Protein AF-A0A6V8NDF7-F1 (afdb_monomer_lite)

Sequence (451 aa):
MFQLNGALSSIEVAEPQVVSVHRCREALFLAPERRDRQMCEAFVLVVRDGGSDRVYPALYLPRNKESLVYEADPDRGPATAAETLQRGLDFLEDLGFRMENVNLGGNPALRSLVLGGIKVVQAPRPGAAARPSPPPAAAPQAAPPPKAPPAPQAAPAPATPGARPAEAAGVPLAELRQAQEKYQELARTSAGRIAQLEQELAQARAELAELKAARDQDQGAPEPDIDELALLREDYQALRSEYVLINDELTDRQSALQRLQSGFEKQRKADQEEIARLKASLLRLSAPPPETQRSAAAATAAGADPAGPSPQLATDSEPTFDEPVAFHLDPDLAAVPCSSTEEIVDLRSSFNAIRMTCGSAPAQNCNAYICGVQREGRREVYLAIHLTEDCRSLIYVPERQPVDAQGYERTLEGAIAFADVSGFILNLEPLGGGSVARARIFDRVPVLGLH

Radius of gyration: 36.7 Å; chains: 1; bounding box: 101×72×110 Å

Structure (mmCIF, N/CA/C/O backbone):
data_AF-A0A6V8NDF7-F1
#
_entry.id   AF-A0A6V8NDF7-F1
#
loop_
_atom_site.group_PDB
_atom_site.id
_atom_site.type_symbol
_atom_site.label_atom_id
_atom_site.label_alt_id
_atom_site.label_comp_id
_atom_site.label_asym_id
_atom_site.label_entity_id
_atom_site.label_seq_id
_atom_site.pdbx_PDB_ins_code
_atom_site.Cartn_x
_atom_site.Cartn_y
_atom_site.Cartn_z
_atom_site.occupancy
_atom_site.B_iso_or_equiv
_atom_site.auth_seq_id
_atom_site.auth_comp_id
_atom_site.auth_asym_id
_atom_site.auth_atom_id
_atom_site.pdbx_PDB_model_num
ATOM 1 N N . MET A 1 1 ? -4.350 10.985 26.701 1.00 88.69 1 MET A N 1
ATOM 2 C CA . MET A 1 1 ? -5.287 10.072 26.029 1.00 88.69 1 MET A CA 1
ATOM 3 C C . MET A 1 1 ? -6.163 10.942 25.151 1.00 88.69 1 MET A C 1
ATOM 5 O O . MET A 1 1 ? -6.396 12.087 25.528 1.00 88.69 1 MET A O 1
ATOM 9 N N . PHE A 1 2 ? -6.533 10.460 23.974 1.00 96.31 2 PHE A N 1
ATOM 10 C CA . PHE A 1 2 ? -7.411 11.185 23.064 1.00 96.31 2 PHE A CA 1
ATOM 11 C C . PHE A 1 2 ? -8.841 10.702 23.272 1.00 96.31 2 PHE A C 1
ATOM 13 O O . PHE A 1 2 ? -9.063 9.502 23.419 1.00 96.31 2 PHE A O 1
ATOM 20 N N . GLN A 1 3 ? -9.787 11.632 23.334 1.00 96.56 3 GLN A N 1
ATOM 21 C CA . GLN A 1 3 ? -11.205 11.336 23.510 1.00 96.56 3 GLN A CA 1
ATOM 22 C C . GLN A 1 3 ? -11.964 11.759 22.255 1.00 96.56 3 GLN A C 1
ATOM 24 O O . GLN A 1 3 ? -11.651 12.793 21.662 1.00 96.56 3 GLN A O 1
ATOM 29 N N . LEU A 1 4 ? -12.949 10.962 21.836 1.00 96.88 4 LEU A N 1
ATOM 30 C CA . LEU A 1 4 ? -13.789 11.309 20.694 1.00 96.88 4 LEU A CA 1
ATOM 31 C C . LEU A 1 4 ? -14.593 12.573 21.019 1.00 96.88 4 LEU A C 1
ATOM 33 O O . LEU A 1 4 ? -15.445 12.562 21.910 1.00 96.88 4 LEU A O 1
ATOM 37 N N . ASN A 1 5 ? -14.387 13.639 20.249 1.00 96.69 5 ASN A N 1
ATOM 38 C CA . ASN A 1 5 ? -15.239 14.812 20.319 1.00 96.69 5 ASN A CA 1
ATOM 39 C C . ASN A 1 5 ? -16.441 14.622 19.382 1.00 96.69 5 ASN A C 1
ATOM 41 O O . ASN A 1 5 ? -16.411 14.977 18.205 1.00 96.69 5 ASN A O 1
ATOM 45 N N . GLY A 1 6 ? -17.535 14.089 19.931 1.00 94.94 6 GLY A N 1
ATOM 46 C CA . GLY A 1 6 ? -18.783 13.871 19.191 1.00 94.94 6 GLY A CA 1
ATOM 47 C C . GLY A 1 6 ? -19.481 15.147 18.696 1.00 94.94 6 GLY A C 1
ATOM 48 O O . GLY A 1 6 ? -20.442 15.048 17.938 1.00 94.94 6 GLY A O 1
ATOM 49 N N . ALA A 1 7 ? -19.029 16.339 19.103 1.00 95.75 7 ALA A N 1
ATOM 50 C CA . ALA A 1 7 ? -19.549 17.606 18.593 1.00 95.75 7 ALA A CA 1
ATOM 51 C C . ALA A 1 7 ? -18.880 18.041 17.276 1.00 95.75 7 ALA A C 1
ATOM 53 O O . ALA A 1 7 ? -19.407 18.922 16.595 1.00 95.75 7 ALA A O 1
ATOM 54 N N . LEU A 1 8 ? -17.742 17.440 16.912 1.00 95.88 8 LEU A N 1
ATOM 55 C CA . LEU A 1 8 ? -16.983 17.776 15.711 1.00 95.88 8 LEU A CA 1
ATOM 56 C C . LEU A 1 8 ? -17.152 16.689 14.645 1.00 95.88 8 LEU A C 1
ATOM 58 O O . LEU A 1 8 ? -16.565 15.616 14.733 1.00 95.88 8 LEU A O 1
ATOM 62 N N . SER A 1 9 ? -17.910 16.990 13.588 1.00 95.44 9 SER A N 1
ATOM 63 C CA . SER A 1 9 ? -17.976 16.138 12.387 1.00 95.44 9 SER A CA 1
ATOM 64 C C . SER A 1 9 ? -16.860 16.428 11.376 1.00 95.44 9 SER A C 1
ATOM 66 O O . SER A 1 9 ? -16.692 15.695 10.403 1.00 95.44 9 SER A O 1
ATOM 68 N N . SER A 1 10 ? -16.143 17.536 11.563 1.00 96.88 10 SER A N 1
ATOM 69 C CA . SER A 1 10 ? -15.021 17.997 10.742 1.00 96.88 10 SER A CA 1
ATOM 70 C C . SER A 1 10 ? -14.230 19.058 11.504 1.00 96.88 10 SER A C 1
ATOM 72 O O . SER A 1 10 ? -14.765 19.726 12.389 1.00 96.88 10 SER A O 1
ATOM 74 N N . ILE A 1 11 ? -12.967 19.247 11.131 1.00 97.25 11 ILE A N 1
ATOM 75 C CA . ILE A 1 11 ? -12.102 20.290 11.680 1.00 97.25 11 ILE A CA 1
ATOM 76 C C . ILE A 1 11 ? -12.272 21.537 10.810 1.00 97.25 11 ILE A C 1
ATOM 78 O O . ILE A 1 11 ? -11.781 21.592 9.680 1.00 97.25 11 ILE A O 1
ATOM 82 N N . GLU A 1 12 ? -13.006 22.524 11.323 1.00 96.38 12 GLU A N 1
ATOM 83 C CA . GLU A 1 12 ? -13.188 23.817 10.662 1.00 96.38 12 GLU A CA 1
ATOM 84 C C . GLU A 1 12 ? -11.970 24.706 10.921 1.00 96.38 12 GLU A C 1
ATOM 86 O O . GLU A 1 12 ? -11.781 25.221 12.022 1.00 96.38 12 GLU A O 1
ATOM 91 N N . VAL A 1 13 ? -11.118 24.874 9.912 1.00 96.31 13 VAL A N 1
ATOM 92 C CA . VAL A 1 13 ? -9.850 25.592 10.065 1.00 96.31 13 VAL A CA 1
ATOM 93 C C . VAL A 1 13 ? -9.495 26.338 8.787 1.00 96.31 13 VAL A C 1
ATOM 95 O O . VAL A 1 13 ? -9.610 25.804 7.683 1.00 96.31 13 VAL A O 1
ATOM 98 N N . ALA A 1 14 ? -9.063 27.594 8.917 1.00 95.75 14 ALA A N 1
ATOM 99 C CA . ALA A 1 14 ? -8.556 28.336 7.773 1.00 95.75 14 ALA A CA 1
ATOM 100 C C . ALA A 1 14 ? -7.202 27.760 7.344 1.00 95.75 14 ALA A C 1
ATOM 102 O O . ALA A 1 14 ? -6.359 27.449 8.182 1.00 95.75 14 ALA A O 1
ATOM 103 N N . GLU A 1 15 ? -6.949 27.694 6.036 1.00 95.12 15 GLU A N 1
ATOM 104 C CA . GLU A 1 15 ? -5.684 27.194 5.487 1.00 95.12 15 GLU A CA 1
ATOM 105 C C . GLU A 1 15 ? -4.425 27.668 6.242 1.00 95.12 15 GLU A C 1
ATOM 107 O O . GLU A 1 15 ? -3.621 26.802 6.593 1.00 95.12 15 GLU A O 1
ATOM 112 N N . PRO A 1 16 ? -4.211 28.971 6.535 1.00 95.44 16 PRO A N 1
ATOM 113 C CA . PRO A 1 16 ? -2.981 29.435 7.186 1.00 95.44 16 PRO A CA 1
ATOM 114 C C . PRO A 1 16 ? -2.821 28.963 8.637 1.00 95.44 16 PRO A C 1
ATOM 116 O O . PRO A 1 16 ? -1.719 29.025 9.176 1.00 95.44 16 PRO A O 1
ATOM 119 N N . GLN A 1 17 ? -3.888 28.477 9.272 1.00 96.75 17 GLN A N 1
ATOM 120 C CA . GLN A 1 17 ? -3.852 27.987 10.649 1.00 96.75 17 GLN A CA 1
ATOM 121 C C . GLN A 1 17 ? -3.337 26.545 10.745 1.00 96.75 17 GLN A C 1
ATOM 123 O O . GLN A 1 17 ? -2.914 26.131 11.817 1.00 96.75 17 GLN A O 1
ATOM 128 N N . VAL A 1 18 ? -3.328 25.767 9.658 1.00 97.12 18 VAL A N 1
ATOM 129 C CA . VAL A 1 18 ? -2.835 24.379 9.690 1.00 97.12 18 VAL A CA 1
ATOM 130 C C . VAL A 1 18 ? -1.301 24.351 9.716 1.00 97.12 18 VAL A C 1
ATOM 132 O O . VAL A 1 18 ? -0.645 24.654 8.727 1.00 97.12 18 VAL A O 1
ATOM 135 N N . VAL A 1 19 ? -0.687 24.005 10.840 1.00 96.94 19 VAL A N 1
ATOM 136 C CA . VAL A 1 19 ? 0.777 24.009 11.000 1.00 96.94 19 VAL A CA 1
ATOM 137 C C . VAL A 1 19 ? 1.410 22.793 10.323 1.00 96.94 19 VAL A C 1
ATOM 139 O O . VAL A 1 19 ? 2.350 22.944 9.544 1.00 96.94 19 VAL A O 1
ATOM 142 N N . SER A 1 20 ? 0.881 21.599 10.583 1.00 97.06 20 SER A N 1
ATOM 143 C CA . SER A 1 20 ? 1.346 20.348 9.980 1.00 97.06 20 SER A CA 1
ATOM 144 C C . SER A 1 20 ? 0.203 19.348 9.830 1.00 97.06 20 SER A C 1
ATOM 146 O O . SER A 1 20 ? -0.810 19.415 10.531 1.00 97.06 20 SER A O 1
ATOM 148 N N . VAL A 1 21 ? 0.371 18.423 8.886 1.00 98.06 21 VAL A N 1
ATOM 149 C CA . VAL A 1 21 ? -0.546 17.310 8.642 1.00 98.06 21 VAL A CA 1
ATOM 150 C C . VAL A 1 21 ? 0.272 16.033 8.592 1.00 98.06 21 VAL A C 1
ATOM 152 O O . VAL A 1 21 ? 1.302 15.978 7.927 1.00 98.06 21 VAL A O 1
ATOM 155 N N . HIS A 1 22 ? -0.217 14.998 9.256 1.00 98.31 22 HIS A N 1
ATOM 156 C CA . HIS A 1 22 ? 0.245 13.633 9.085 1.00 98.31 22 HIS A CA 1
ATOM 157 C C . HIS A 1 22 ? -0.909 12.794 8.542 1.00 98.31 22 HIS A C 1
ATOM 159 O O . HIS A 1 22 ? -2.049 12.958 8.976 1.00 98.31 22 HIS A O 1
ATOM 165 N N . ARG A 1 23 ? -0.633 11.913 7.583 1.00 97.88 23 ARG A N 1
ATOM 166 C CA . ARG A 1 23 ? -1.634 11.070 6.919 1.00 97.88 23 ARG A CA 1
ATOM 167 C C . ARG A 1 23 ? -1.133 9.633 6.848 1.00 97.88 23 ARG A C 1
ATOM 169 O O . ARG A 1 23 ? 0.041 9.411 6.568 1.00 97.88 23 ARG A O 1
ATOM 176 N N . CYS A 1 24 ? -2.026 8.670 7.047 1.00 97.25 24 CYS A N 1
ATOM 177 C CA . CYS A 1 24 ? -1.740 7.278 6.713 1.00 97.25 24 CYS A CA 1
ATOM 178 C C . CYS A 1 24 ? -1.953 7.026 5.211 1.00 97.25 24 CYS A C 1
ATOM 180 O O . CYS A 1 24 ? -2.982 7.421 4.657 1.00 97.25 24 CYS A O 1
ATOM 182 N N . ARG A 1 25 ? -0.983 6.388 4.541 1.00 90.38 25 ARG A N 1
ATOM 183 C CA . ARG A 1 25 ? -1.101 6.023 3.115 1.00 90.38 25 ARG A CA 1
ATOM 184 C C . ARG A 1 25 ? -2.072 4.874 2.875 1.00 90.38 25 ARG A C 1
ATOM 186 O O . ARG A 1 25 ? -2.686 4.811 1.815 1.00 90.38 25 ARG A O 1
ATOM 193 N N . GLU A 1 26 ? -2.185 3.979 3.846 1.00 92.25 26 GLU A N 1
ATOM 194 C CA . GLU A 1 26 ? -2.975 2.762 3.746 1.00 92.25 26 GLU A CA 1
ATOM 195 C C . GLU A 1 26 ? -4.287 2.933 4.505 1.00 92.25 26 GLU A C 1
ATOM 197 O O . GLU A 1 26 ? -4.321 3.416 5.637 1.00 92.25 26 GLU A O 1
ATOM 202 N N . ALA A 1 27 ? -5.388 2.540 3.873 1.00 91.44 27 ALA A N 1
ATOM 203 C CA . ALA A 1 27 ? -6.672 2.504 4.545 1.00 91.44 27 ALA A CA 1
ATOM 204 C C . ALA A 1 27 ? -6.811 1.174 5.297 1.00 91.44 27 ALA A C 1
ATOM 206 O O . ALA A 1 27 ? -6.530 0.110 4.744 1.00 91.44 27 ALA A O 1
ATOM 207 N N . LEU A 1 28 ? -7.257 1.223 6.553 1.00 95.12 28 LEU A N 1
ATOM 208 C CA . LEU A 1 28 ? -7.354 0.042 7.416 1.00 95.12 28 LEU A CA 1
ATOM 209 C C . LEU A 1 28 ? -8.801 -0.286 7.758 1.00 95.12 28 LEU A C 1
ATOM 211 O O . LEU A 1 28 ? -9.625 0.606 7.938 1.00 95.12 28 LEU A O 1
ATOM 215 N N . PHE A 1 29 ? -9.112 -1.575 7.885 1.00 94.25 29 PHE A N 1
ATOM 216 C CA . PHE A 1 29 ? -10.440 -2.033 8.289 1.00 94.25 29 PHE A CA 1
ATOM 217 C C . PHE A 1 29 ? -10.579 -2.059 9.809 1.00 94.25 29 PHE A C 1
ATOM 219 O O . PHE A 1 29 ? -10.204 -3.047 10.447 1.00 94.25 29 PHE A O 1
ATOM 226 N N . LEU A 1 30 ? -11.177 -1.011 10.371 1.00 95.38 30 LEU A N 1
ATOM 227 C CA . LEU A 1 30 ? -11.408 -0.858 11.806 1.00 95.38 30 LEU A CA 1
ATOM 228 C C . LEU A 1 30 ? -12.900 -0.772 12.129 1.00 95.38 30 LEU A C 1
ATOM 230 O O . LEU A 1 30 ? -13.717 -0.408 11.287 1.00 95.38 30 LEU A O 1
ATOM 234 N N . ALA A 1 31 ? -13.244 -1.086 13.376 1.00 94.56 31 ALA A N 1
ATOM 235 C CA . ALA A 1 31 ? -14.581 -0.923 13.946 1.00 94.56 31 ALA A CA 1
ATOM 236 C C . ALA A 1 31 ? -14.554 0.174 15.034 1.00 94.56 31 ALA A C 1
ATOM 238 O O . ALA A 1 31 ? -14.627 -0.138 16.226 1.00 94.56 31 ALA A O 1
ATOM 239 N N . PRO A 1 32 ? -14.356 1.457 14.667 1.00 91.50 32 PRO A N 1
ATOM 240 C CA . PRO A 1 32 ? -14.178 2.516 15.653 1.00 91.50 32 PRO A CA 1
ATOM 241 C C . PRO A 1 32 ? -15.485 2.794 16.403 1.00 91.50 32 PRO A C 1
ATOM 243 O O . PRO A 1 32 ? -16.541 2.965 15.792 1.00 91.50 32 PRO A O 1
ATOM 246 N N . GLU A 1 33 ? -15.408 2.905 17.733 1.00 87.69 33 GLU A N 1
ATOM 247 C CA . GLU A 1 33 ? -16.480 3.469 18.572 1.00 87.69 33 GLU A CA 1
ATOM 248 C C . GLU A 1 33 ? -17.833 2.763 18.388 1.00 87.69 33 GLU A C 1
ATOM 250 O O . GLU A 1 33 ? -18.878 3.393 18.220 1.00 87.69 33 GLU A O 1
ATOM 255 N N . ARG A 1 34 ? -17.801 1.422 18.399 1.00 89.44 34 ARG A N 1
ATOM 256 C CA . ARG A 1 34 ? -18.973 0.539 18.230 1.00 89.44 34 ARG A CA 1
ATOM 257 C C . ARG A 1 34 ? -19.645 0.623 16.852 1.00 89.44 34 ARG A C 1
ATOM 259 O O . ARG A 1 34 ? -20.780 0.174 16.711 1.00 89.44 34 ARG A O 1
ATOM 266 N N . ARG A 1 35 ? -18.972 1.183 15.843 1.00 91.38 35 ARG A N 1
ATOM 267 C CA . ARG A 1 35 ? -19.408 1.107 14.440 1.00 91.38 35 ARG A CA 1
ATOM 268 C C . ARG A 1 35 ? -19.016 -0.231 13.825 1.00 91.38 35 ARG A C 1
ATOM 270 O O . ARG A 1 35 ? -18.086 -0.890 14.288 1.00 91.38 35 ARG A O 1
ATOM 277 N N . ASP A 1 36 ? -19.691 -0.586 12.738 1.00 93.06 36 ASP A N 1
ATOM 278 C CA . ASP A 1 36 ? -19.321 -1.748 11.936 1.00 93.06 36 ASP A CA 1
ATOM 279 C C . ASP A 1 36 ? -17.902 -1.611 11.382 1.00 93.06 36 ASP A C 1
ATOM 281 O O . ASP A 1 36 ? -17.449 -0.509 11.037 1.00 93.06 36 ASP A O 1
ATOM 285 N N . ARG A 1 37 ? -17.227 -2.760 11.252 1.00 94.69 37 ARG A N 1
ATOM 286 C CA . ARG A 1 37 ? -15.899 -2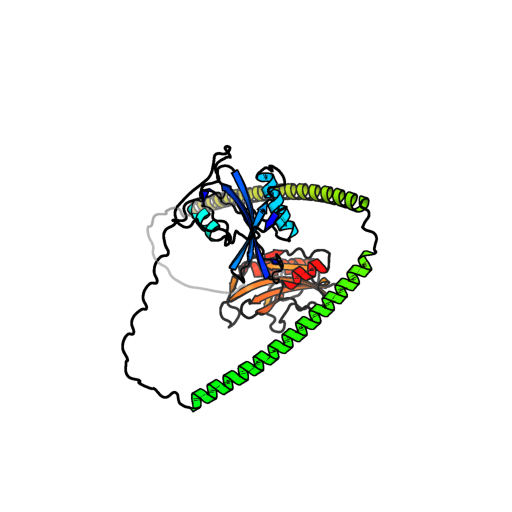.846 10.649 1.00 94.69 37 ARG A CA 1
ATOM 287 C C . ARG A 1 37 ? -15.954 -2.323 9.217 1.00 94.69 37 ARG A C 1
ATOM 289 O O . ARG A 1 37 ? -16.683 -2.848 8.377 1.00 94.69 37 ARG A O 1
ATOM 296 N N . GLN A 1 38 ? -15.173 -1.293 8.936 1.00 96.25 38 GLN A N 1
ATOM 297 C CA . GLN A 1 38 ? -15.116 -0.657 7.629 1.00 96.25 38 GLN A CA 1
ATOM 298 C C . GLN A 1 38 ? -13.741 -0.051 7.386 1.00 96.25 38 GLN A C 1
ATOM 300 O O . GLN A 1 38 ? -12.948 0.113 8.309 1.00 96.25 38 GLN A O 1
ATOM 305 N N . MET A 1 39 ? -13.468 0.263 6.125 1.00 96.44 39 MET A N 1
ATOM 306 C CA . MET A 1 39 ? -12.246 0.941 5.726 1.00 96.44 39 MET A CA 1
ATOM 307 C C . MET A 1 39 ? -12.211 2.357 6.321 1.00 96.44 39 MET A C 1
ATOM 309 O O . MET A 1 39 ? -13.190 3.094 6.212 1.00 96.44 39 MET A O 1
ATOM 313 N N . CYS A 1 40 ? -11.088 2.727 6.925 1.00 97.56 40 CYS A N 1
ATOM 314 C CA . CYS A 1 40 ? -10.853 4.009 7.574 1.00 97.56 40 CYS A CA 1
ATOM 315 C C . CYS A 1 40 ? -9.548 4.621 7.054 1.00 97.56 40 CYS A C 1
ATOM 317 O O . CYS A 1 40 ? -8.541 3.924 6.925 1.00 97.56 40 CYS A O 1
ATOM 319 N N . GLU A 1 41 ? -9.556 5.928 6.806 1.00 97.75 41 GLU A N 1
ATOM 320 C CA . GLU A 1 41 ? -8.349 6.730 6.580 1.00 97.75 41 GLU A CA 1
ATOM 321 C C . GLU A 1 41 ? -8.024 7.523 7.847 1.00 97.75 41 GLU A C 1
ATOM 323 O O . GLU A 1 41 ? -8.938 8.014 8.510 1.00 97.75 41 GLU A O 1
ATOM 328 N N . ALA A 1 42 ? -6.743 7.681 8.179 1.00 98.12 42 ALA A N 1
ATOM 329 C CA . ALA A 1 42 ? -6.318 8.357 9.402 1.00 98.12 42 ALA A CA 1
ATOM 330 C C . ALA A 1 42 ? -5.463 9.598 9.126 1.00 98.12 42 ALA A C 1
ATOM 332 O O . ALA A 1 42 ? -4.619 9.616 8.223 1.00 98.12 42 ALA A O 1
ATOM 333 N N . PHE A 1 43 ? -5.681 10.630 9.939 1.00 98.31 43 PHE A N 1
ATOM 334 C CA . PHE A 1 43 ? -5.020 11.926 9.849 1.00 98.31 43 PHE A CA 1
ATOM 335 C C . PHE A 1 43 ? -4.660 12.437 11.250 1.00 98.31 43 PHE A C 1
ATOM 337 O O . PHE A 1 43 ? -5.418 12.235 12.191 1.00 98.31 43 PHE A O 1
ATOM 344 N N . VAL A 1 44 ? -3.545 13.153 11.391 1.00 98.38 44 VAL A N 1
ATOM 345 C CA . VAL A 1 44 ? -3.262 13.996 12.567 1.00 98.38 44 VAL A CA 1
ATOM 346 C C . VAL A 1 44 ? -2.979 15.399 12.078 1.00 98.38 44 VAL A C 1
ATOM 348 O O . VAL A 1 44 ? -2.105 15.602 11.236 1.00 98.38 44 VAL A O 1
ATOM 351 N N . LEU A 1 45 ? -3.723 16.369 12.593 1.00 98.12 45 LEU A N 1
ATOM 352 C CA . LEU A 1 45 ? -3.585 17.765 12.208 1.00 98.12 45 LEU A CA 1
ATOM 353 C C . LEU A 1 45 ? -3.127 18.599 13.392 1.00 98.12 45 LEU A C 1
ATOM 355 O O . LEU A 1 45 ? -3.687 18.487 14.479 1.00 98.12 45 LEU A O 1
ATOM 359 N N . VAL A 1 46 ? -2.151 19.472 13.157 1.00 97.75 46 VAL A N 1
ATOM 360 C CA . VAL A 1 46 ? -1.763 20.517 14.106 1.00 97.75 46 VAL A CA 1
ATOM 361 C C . VAL A 1 46 ? -2.330 21.836 13.608 1.00 97.75 46 VAL A C 1
ATOM 363 O O . VAL A 1 46 ? -2.010 22.278 12.505 1.00 97.75 46 VAL A O 1
ATOM 366 N N . VAL A 1 47 ? -3.185 22.464 14.406 1.00 97.50 47 VAL A N 1
ATOM 367 C CA . VAL A 1 47 ? -3.897 23.699 14.070 1.00 97.50 47 VAL A CA 1
ATOM 368 C C . VAL A 1 47 ? -3.540 24.786 15.071 1.00 97.50 47 VAL A C 1
ATOM 370 O O . VAL A 1 47 ? -3.665 24.592 16.275 1.00 97.50 47 VAL A O 1
ATOM 373 N N . ARG A 1 48 ? -3.143 25.953 14.572 1.00 96.94 48 ARG A N 1
ATOM 374 C CA . ARG A 1 48 ? -2.874 27.147 15.368 1.00 96.94 48 ARG A CA 1
ATOM 375 C C . ARG A 1 48 ? -4.138 27.979 15.527 1.00 96.94 48 ARG A C 1
ATOM 377 O O . ARG A 1 48 ? -4.570 28.650 14.587 1.00 96.94 48 ARG A O 1
ATOM 384 N N . ASP A 1 49 ? -4.687 27.982 16.734 1.00 94.38 49 ASP A N 1
ATOM 385 C CA . ASP A 1 49 ? -5.863 28.767 17.102 1.00 94.38 49 ASP A CA 1
ATOM 386 C C . ASP A 1 49 ? -5.549 29.690 18.286 1.00 94.38 49 ASP A C 1
ATOM 388 O O . ASP A 1 49 ? -5.041 29.257 19.320 1.00 94.38 49 ASP A O 1
ATOM 392 N N . GLY A 1 50 ? -5.788 30.993 18.120 1.00 91.50 50 GLY A N 1
ATOM 393 C CA . GLY A 1 50 ? -5.539 31.990 19.169 1.00 91.50 50 GLY A CA 1
ATOM 394 C C . GLY A 1 50 ? -4.102 32.025 19.718 1.00 91.50 50 GLY A C 1
ATOM 395 O O . GLY A 1 50 ? -3.901 32.412 20.864 1.00 91.50 50 GLY A O 1
ATOM 396 N N . GLY A 1 51 ? -3.106 31.596 18.934 1.00 91.88 51 GLY A N 1
ATOM 397 C CA . GLY A 1 51 ? -1.701 31.515 19.362 1.00 91.88 51 GLY A CA 1
ATOM 398 C C . GLY A 1 51 ? -1.326 30.232 20.112 1.00 91.88 51 GLY A C 1
ATOM 399 O O . GLY A 1 51 ? -0.179 30.097 20.526 1.00 91.88 51 GLY A O 1
ATOM 400 N N . SER A 1 52 ? -2.260 29.289 20.259 1.00 94.06 52 SER A N 1
ATOM 401 C CA . SER A 1 52 ? -2.004 27.950 20.794 1.00 94.06 52 SER A CA 1
ATOM 402 C C . SER A 1 52 ? -2.106 26.908 19.682 1.00 94.06 52 SER A C 1
ATOM 404 O O . SER A 1 52 ? -3.012 26.966 18.851 1.00 94.06 52 SER A O 1
ATOM 406 N N . ASP A 1 53 ? -1.193 25.941 19.677 1.00 96.31 53 ASP A N 1
ATOM 407 C CA . ASP A 1 53 ? -1.217 24.831 18.726 1.00 96.31 53 ASP A CA 1
ATOM 408 C C . ASP A 1 53 ? -2.024 23.672 19.333 1.00 96.31 53 ASP A C 1
ATOM 410 O O . ASP A 1 53 ? -1.691 23.150 20.398 1.00 96.31 53 ASP A O 1
ATOM 414 N N . ARG A 1 54 ? -3.114 23.290 18.665 1.00 96.44 54 ARG A N 1
ATOM 415 C CA . ARG A 1 54 ? -3.995 22.171 19.019 1.00 96.44 54 ARG A CA 1
ATOM 416 C C . ARG A 1 54 ? -3.761 21.005 18.074 1.00 96.44 54 ARG A C 1
ATOM 418 O O . ARG A 1 54 ? -3.526 21.209 16.887 1.00 96.44 54 ARG A O 1
ATOM 425 N N . VAL A 1 55 ? -3.849 19.786 18.594 1.00 97.56 55 VAL A N 1
ATOM 426 C CA . VAL A 1 55 ? -3.616 18.558 17.827 1.00 97.56 55 VAL A CA 1
ATOM 427 C C . VAL A 1 55 ? -4.903 17.751 17.750 1.00 97.56 55 VAL A C 1
ATOM 429 O O . VAL A 1 55 ? -5.516 17.471 18.778 1.00 97.56 55 VAL A O 1
ATOM 432 N N . TYR A 1 56 ? -5.264 17.351 16.534 1.00 98.19 56 TYR A N 1
ATOM 433 C CA . TYR A 1 56 ? -6.479 16.610 16.219 1.00 98.19 56 TYR A CA 1
ATOM 434 C C . TYR A 1 56 ? -6.146 15.323 15.460 1.00 98.19 56 TYR A C 1
ATOM 436 O O . TYR A 1 56 ? -5.957 15.366 14.239 1.00 98.19 56 TYR A O 1
ATOM 444 N N . PRO A 1 57 ? -6.070 14.167 16.136 1.00 98.25 57 PRO A N 1
ATOM 445 C CA . PRO A 1 57 ? -6.189 12.878 15.474 1.00 98.25 57 PRO A CA 1
ATOM 446 C C . PRO A 1 57 ? -7.608 12.721 14.932 1.00 98.25 57 PRO A C 1
ATOM 448 O O . PRO A 1 57 ? -8.584 13.029 15.615 1.00 98.25 57 PRO A O 1
ATOM 451 N N . ALA A 1 58 ? -7.741 12.252 13.700 1.00 98.38 58 ALA A N 1
ATOM 452 C CA . ALA A 1 58 ? -9.027 12.089 13.052 1.00 98.38 58 ALA A CA 1
ATOM 453 C C . ALA A 1 58 ? -9.058 10.838 12.175 1.00 98.38 58 ALA A C 1
ATOM 455 O O . ALA A 1 58 ? -8.083 10.511 11.497 1.00 98.38 58 ALA A O 1
ATOM 456 N N . LEU A 1 59 ? -10.210 10.171 12.157 1.00 98.19 59 LEU A N 1
ATOM 457 C CA . LEU A 1 59 ? -10.505 9.054 11.266 1.00 98.19 59 LEU A CA 1
ATOM 458 C C . LEU A 1 59 ? -11.599 9.470 10.285 1.00 98.19 59 LEU A C 1
ATOM 460 O O . LEU A 1 59 ? -12.626 9.998 10.700 1.00 98.19 59 LEU A O 1
ATOM 464 N N . TYR A 1 60 ? -11.403 9.216 8.997 1.00 98.00 60 TYR A N 1
ATOM 465 C CA . TYR A 1 60 ? -12.425 9.377 7.969 1.00 98.00 60 TYR A CA 1
ATOM 466 C C . TYR A 1 60 ? -12.950 8.013 7.540 1.00 98.00 60 TYR A C 1
ATOM 468 O O . TYR A 1 60 ? -12.173 7.121 7.202 1.00 98.00 60 TYR A O 1
ATOM 476 N N . LEU A 1 61 ? -14.270 7.864 7.539 1.00 97.44 61 LEU A N 1
ATOM 477 C CA . LEU A 1 61 ? -14.972 6.644 7.168 1.00 97.44 61 LEU A CA 1
ATOM 478 C C . LEU A 1 61 ? -15.638 6.879 5.796 1.00 97.44 61 LEU A C 1
ATOM 480 O O . LEU A 1 61 ? -16.673 7.549 5.707 1.00 97.44 61 LEU A O 1
ATOM 484 N N . PRO A 1 62 ? -15.084 6.358 4.683 1.00 95.44 62 PRO A N 1
ATOM 485 C CA . PRO A 1 62 ? -15.573 6.679 3.340 1.00 95.44 62 PRO A CA 1
ATOM 486 C C . PRO A 1 62 ? -16.988 6.164 3.063 1.00 95.44 62 PRO A C 1
ATOM 488 O O . PRO A 1 62 ? -17.728 6.772 2.289 1.00 95.44 62 PRO A O 1
ATOM 491 N N . ARG A 1 63 ? -17.385 5.055 3.703 1.00 93.50 63 ARG A N 1
ATOM 492 C CA . ARG A 1 63 ? -18.678 4.395 3.468 1.00 93.50 63 ARG A CA 1
ATOM 493 C C . ARG A 1 63 ? -19.860 5.273 3.877 1.00 93.50 63 ARG A C 1
ATOM 495 O O . ARG A 1 63 ? -20.848 5.340 3.154 1.00 93.50 63 ARG A O 1
ATOM 502 N N . ASN A 1 64 ? -19.758 5.941 5.022 1.00 94.75 64 ASN A N 1
ATOM 503 C CA . ASN A 1 64 ? -20.785 6.836 5.559 1.00 94.75 64 ASN A CA 1
ATOM 504 C C . ASN A 1 64 ? -20.421 8.324 5.403 1.00 94.75 64 ASN A C 1
ATOM 506 O O . ASN A 1 64 ? -21.238 9.182 5.730 1.00 94.75 64 ASN A O 1
ATOM 510 N N . LYS A 1 65 ? -19.235 8.628 4.854 1.00 96.00 65 LYS A N 1
ATOM 511 C CA . LYS A 1 65 ? -18.684 9.985 4.713 1.00 96.00 65 LYS A CA 1
ATOM 512 C C . LYS A 1 65 ? -18.622 10.726 6.054 1.00 96.00 65 LYS A C 1
ATOM 514 O O . LYS A 1 65 ? -18.820 11.938 6.100 1.00 96.00 65 LYS A O 1
ATOM 519 N N . GLU A 1 66 ? -18.370 9.989 7.129 1.00 96.75 66 GLU A N 1
ATOM 520 C CA . GLU A 1 66 ? -18.288 10.507 8.492 1.00 96.75 66 GLU A CA 1
ATOM 521 C C . GLU A 1 66 ? -16.824 10.740 8.880 1.00 96.75 66 GLU A C 1
ATOM 523 O O . GLU A 1 66 ? -15.944 9.980 8.472 1.00 96.75 66 GLU A O 1
ATOM 528 N N . SER A 1 67 ? -16.563 11.769 9.690 1.00 97.69 67 SER A N 1
ATOM 529 C CA . SER A 1 67 ? -15.260 11.949 10.336 1.00 97.69 67 SER A CA 1
ATOM 530 C C . SER A 1 67 ? -15.406 11.824 11.846 1.00 97.69 67 SER A C 1
ATOM 532 O O . SER A 1 67 ? -16.323 12.395 12.433 1.00 97.69 67 SER A O 1
ATOM 534 N N . LEU A 1 68 ? -14.482 11.102 12.468 1.00 97.94 68 LEU A N 1
ATOM 535 C CA . LEU A 1 68 ? -14.346 10.975 13.913 1.00 97.94 68 LEU A CA 1
ATOM 536 C C . LEU A 1 68 ? -13.144 11.804 14.332 1.00 97.94 68 LEU A C 1
ATOM 538 O O . LEU A 1 68 ? -12.015 11.445 14.005 1.00 97.94 68 LEU A O 1
ATOM 542 N N . VAL A 1 69 ? -13.388 12.927 15.001 1.00 98.12 69 VAL A N 1
ATOM 543 C CA . VAL A 1 69 ? -12.333 13.839 15.449 1.00 98.12 69 VAL A CA 1
ATOM 544 C C . VAL A 1 69 ? -12.089 13.612 16.931 1.00 98.12 69 VAL A C 1
ATOM 546 O O . VAL A 1 69 ? -13.012 13.673 17.741 1.00 98.12 69 VAL A O 1
ATOM 549 N N . TYR A 1 70 ? -10.838 13.357 17.284 1.00 98.06 70 TYR A N 1
ATOM 550 C CA . TYR A 1 70 ? -10.420 13.167 18.658 1.00 98.06 70 TYR A CA 1
ATOM 551 C C . TYR A 1 70 ? -9.700 14.417 19.163 1.00 98.06 70 TYR A C 1
ATOM 553 O O . TYR A 1 70 ? -8.941 15.056 18.433 1.00 98.06 70 TYR A O 1
ATOM 561 N N . GLU A 1 71 ? -9.920 14.754 20.427 1.00 96.88 71 GLU A N 1
ATOM 562 C CA . GLU A 1 71 ? -9.235 15.848 21.111 1.00 96.88 71 GLU A CA 1
ATOM 563 C C . GLU A 1 71 ? -8.399 15.311 22.270 1.00 96.88 71 GLU A C 1
ATOM 565 O O . GLU A 1 71 ? -8.716 14.284 22.880 1.00 96.88 71 GLU A O 1
ATOM 570 N N . ALA A 1 72 ? -7.290 15.992 22.553 1.00 95.69 72 ALA A N 1
ATOM 571 C CA . ALA A 1 72 ? -6.479 15.679 23.716 1.00 95.69 72 ALA A CA 1
ATOM 572 C C . ALA A 1 72 ? -7.268 15.994 24.993 1.00 95.69 72 ALA A C 1
ATOM 574 O O . ALA A 1 72 ? -7.859 17.064 25.117 1.00 95.69 72 ALA A O 1
ATOM 575 N N . ASP A 1 73 ? -7.246 15.059 25.939 1.00 93.38 73 ASP A N 1
ATOM 576 C CA . ASP A 1 73 ? -7.887 15.221 27.241 1.00 93.38 73 ASP A CA 1
ATOM 577 C C . ASP A 1 73 ? -7.361 16.478 27.975 1.00 93.38 73 ASP A C 1
ATOM 579 O O . ASP A 1 73 ? -6.150 16.550 28.240 1.00 93.38 73 ASP A O 1
ATOM 583 N N . PRO A 1 74 ? -8.226 17.463 28.299 1.00 84.94 74 PRO A N 1
ATOM 584 C CA . PRO A 1 74 ? -7.815 18.711 28.940 1.00 84.94 74 PRO A CA 1
ATOM 585 C C . PRO A 1 74 ? -7.281 18.508 30.364 1.00 84.94 74 PRO A C 1
ATOM 587 O O . PRO A 1 74 ? -6.496 19.329 30.840 1.00 84.94 74 PRO A O 1
ATOM 590 N N . ASP A 1 75 ? -7.646 17.411 31.032 1.00 86.56 75 ASP A N 1
ATOM 591 C CA . ASP A 1 75 ? -7.302 17.181 32.439 1.00 86.56 75 ASP A CA 1
ATOM 592 C C . ASP A 1 75 ? -5.839 16.752 32.632 1.00 86.56 75 ASP A C 1
ATOM 594 O O . ASP A 1 75 ? -5.316 16.746 33.748 1.00 86.56 75 ASP A O 1
ATOM 598 N N . ARG A 1 76 ? -5.120 16.435 31.546 1.00 82.12 76 ARG A N 1
ATOM 599 C CA . ARG A 1 76 ? -3.722 15.969 31.597 1.00 82.12 76 ARG A CA 1
ATOM 600 C C . ARG A 1 76 ? -2.665 17.066 31.779 1.00 82.12 76 ARG A C 1
ATOM 602 O O . ARG A 1 76 ? -1.472 16.772 31.685 1.00 82.12 76 ARG A O 1
ATOM 609 N N . GLY A 1 77 ? -3.079 18.290 32.091 1.00 80.75 77 GLY A N 1
ATOM 610 C CA . GLY A 1 77 ? -2.182 19.425 32.295 1.00 80.75 77 GLY A CA 1
ATOM 611 C C . GLY A 1 77 ? -1.579 19.962 30.988 1.00 80.75 77 GLY A C 1
ATOM 612 O O . GLY A 1 77 ? -1.823 19.420 29.907 1.00 80.75 77 GLY A O 1
ATOM 613 N N . PRO A 1 78 ? -0.804 21.057 31.062 1.00 81.88 78 PRO A N 1
ATOM 614 C CA . PRO A 1 78 ? -0.253 21.714 29.883 1.00 81.88 78 PRO A CA 1
ATOM 615 C C . PRO A 1 78 ? 0.865 20.862 29.269 1.00 81.88 78 PRO A C 1
ATOM 617 O O . PRO A 1 78 ? 2.010 20.912 29.709 1.00 81.88 78 PRO A O 1
ATOM 620 N N . ALA A 1 79 ? 0.530 20.075 28.250 1.00 88.38 79 ALA A N 1
ATOM 621 C CA . ALA A 1 79 ? 1.511 19.436 27.382 1.00 88.38 79 ALA A CA 1
ATOM 622 C C . ALA A 1 79 ? 1.940 20.409 26.279 1.00 88.38 79 ALA A C 1
ATOM 624 O O . ALA A 1 79 ? 1.150 21.236 25.815 1.00 88.38 79 ALA A O 1
ATOM 625 N N . THR A 1 80 ? 3.186 20.299 25.826 1.00 94.19 80 THR A N 1
ATOM 626 C CA . THR A 1 80 ? 3.613 21.064 24.650 1.00 94.19 80 THR A CA 1
ATOM 627 C C . THR A 1 80 ? 2.911 20.542 23.392 1.00 94.19 80 THR A C 1
ATOM 629 O O . THR A 1 80 ? 2.452 19.395 23.330 1.00 94.19 80 THR A O 1
ATOM 632 N N . ALA A 1 81 ? 2.829 21.370 22.349 1.00 93.56 81 ALA A N 1
ATOM 633 C CA . ALA A 1 81 ? 2.238 20.957 21.076 1.00 93.56 81 ALA A CA 1
ATOM 634 C C . ALA A 1 81 ? 2.976 19.759 20.455 1.00 93.56 81 ALA A C 1
ATOM 636 O O . ALA A 1 81 ? 2.340 18.863 19.908 1.00 93.56 81 ALA A O 1
ATOM 637 N N . ALA A 1 82 ? 4.305 19.707 20.604 1.00 95.44 82 ALA A N 1
ATOM 638 C CA . ALA A 1 82 ? 5.136 18.601 20.134 1.00 95.44 82 ALA A CA 1
ATOM 639 C C . ALA A 1 82 ? 4.843 17.292 20.889 1.00 95.44 82 ALA A C 1
ATOM 641 O O . ALA A 1 82 ? 4.661 16.251 20.265 1.00 95.44 82 ALA A O 1
ATOM 642 N N . GLU A 1 83 ? 4.719 17.344 22.218 1.00 95.69 83 GLU A N 1
ATOM 643 C CA . GLU A 1 83 ? 4.335 16.175 23.022 1.00 95.69 83 GLU A CA 1
ATOM 644 C C . GLU A 1 83 ? 2.922 15.693 22.689 1.00 95.69 83 GLU A C 1
ATOM 646 O O . GLU A 1 83 ? 2.663 14.492 22.628 1.00 95.69 83 GLU A O 1
ATOM 651 N N . THR A 1 84 ? 1.995 16.627 22.469 1.00 96.12 84 THR A N 1
ATOM 652 C CA . THR A 1 84 ? 0.614 16.296 22.102 1.00 96.12 84 THR A CA 1
ATOM 653 C C . THR A 1 84 ? 0.554 15.689 20.700 1.00 96.12 84 THR A C 1
ATOM 655 O O . THR A 1 84 ? -0.187 14.731 20.492 1.00 96.12 84 THR A O 1
ATOM 658 N N . LEU A 1 85 ? 1.373 16.185 19.764 1.00 97.25 85 LEU A N 1
ATOM 659 C CA . LEU A 1 85 ? 1.529 15.611 18.429 1.00 97.25 85 LEU A CA 1
ATOM 660 C C . LEU A 1 85 ? 2.047 14.179 18.510 1.00 97.25 85 LEU A C 1
ATOM 662 O O . LEU A 1 85 ? 1.412 13.292 17.947 1.00 97.25 85 LEU A O 1
ATOM 666 N N . GLN A 1 86 ? 3.135 13.942 19.250 1.00 97.19 86 GLN A N 1
ATOM 667 C CA . GLN A 1 86 ? 3.701 12.601 19.386 1.00 97.19 86 GLN A CA 1
ATOM 668 C C . GLN A 1 86 ? 2.681 11.624 19.972 1.00 97.19 86 GLN A C 1
ATOM 670 O O . GLN A 1 86 ? 2.445 10.573 19.394 1.00 97.19 86 GLN A O 1
ATOM 675 N N . ARG A 1 87 ? 1.972 12.018 21.037 1.00 96.56 87 ARG A N 1
ATOM 676 C CA . ARG A 1 87 ? 0.894 11.195 21.608 1.00 96.56 87 ARG A CA 1
ATOM 677 C C . ARG A 1 87 ? -0.221 10.901 20.601 1.00 96.56 87 ARG A C 1
ATOM 679 O O . ARG A 1 87 ? -0.874 9.871 20.715 1.00 96.56 87 ARG A O 1
ATOM 686 N N . GLY A 1 88 ? -0.510 11.834 19.690 1.00 97.38 88 GLY A N 1
ATOM 687 C CA . GLY A 1 88 ? -1.529 11.666 18.651 1.00 97.38 88 GLY A CA 1
ATOM 688 C C . GLY A 1 88 ? -1.096 10.690 17.562 1.00 97.38 88 GLY A C 1
ATOM 689 O O . GLY A 1 88 ? -1.929 9.940 17.060 1.00 97.38 88 GLY A O 1
ATOM 690 N N . LEU A 1 89 ? 0.199 10.681 17.236 1.00 97.75 89 LEU A N 1
ATOM 691 C CA . LEU A 1 89 ? 0.807 9.692 16.349 1.00 97.75 89 LEU A CA 1
ATOM 692 C C . LEU A 1 89 ? 0.801 8.312 17.008 1.00 97.75 89 LEU A C 1
ATOM 694 O O . LEU A 1 89 ? 0.222 7.398 16.433 1.00 97.75 89 LEU A O 1
ATOM 698 N N . ASP A 1 90 ? 1.313 8.206 18.238 1.00 96.94 90 ASP A N 1
ATOM 699 C CA . ASP A 1 90 ? 1.327 6.960 19.016 1.00 96.94 90 ASP A CA 1
ATOM 700 C C . ASP A 1 90 ? -0.095 6.376 19.138 1.00 96.94 90 ASP A C 1
ATOM 702 O O . ASP A 1 90 ? -0.313 5.195 18.902 1.00 96.94 90 ASP A O 1
ATOM 706 N N . PHE A 1 91 ? -1.101 7.222 19.402 1.00 97.31 91 PHE A N 1
ATOM 707 C CA . PHE A 1 91 ? -2.506 6.806 19.479 1.00 97.31 91 PHE A CA 1
ATOM 708 C C . PHE A 1 91 ? -3.027 6.152 18.190 1.00 97.31 91 PHE A C 1
ATOM 710 O O . PHE A 1 91 ? -3.782 5.185 18.259 1.00 97.31 91 PHE A O 1
ATOM 717 N N . LEU A 1 92 ? -2.673 6.676 17.012 1.00 97.62 92 LEU A N 1
ATOM 718 C CA . LEU A 1 92 ? -3.094 6.078 15.741 1.00 97.62 92 LEU A CA 1
ATOM 719 C C . LEU A 1 92 ? -2.232 4.870 15.356 1.00 97.62 92 LEU A C 1
ATOM 721 O O . LEU A 1 92 ? -2.749 3.940 14.736 1.00 97.62 92 LEU A O 1
ATOM 725 N N . GLU A 1 93 ? -0.956 4.857 15.737 1.00 96.44 93 GLU A N 1
ATOM 726 C CA . GLU A 1 93 ? -0.067 3.701 15.572 1.00 96.44 93 GLU A CA 1
ATOM 727 C C . GLU A 1 93 ? -0.539 2.505 16.405 1.00 96.44 93 GLU A C 1
ATOM 729 O O . GLU A 1 93 ? -0.574 1.387 15.891 1.00 96.44 93 GLU A O 1
ATOM 734 N N . ASP A 1 94 ? -1.032 2.740 17.623 1.00 96.38 94 ASP A N 1
ATOM 735 C CA . ASP A 1 94 ? -1.670 1.721 18.466 1.00 96.38 94 ASP A CA 1
ATOM 736 C C . ASP A 1 94 ? -2.945 1.140 17.817 1.00 96.38 94 ASP A C 1
ATOM 738 O O . ASP A 1 94 ? -3.309 -0.014 18.053 1.00 96.38 94 ASP A O 1
ATOM 742 N N . LEU A 1 95 ? -3.618 1.914 16.954 1.00 95.62 95 LEU A N 1
ATOM 743 C CA . LEU A 1 95 ? -4.741 1.447 16.125 1.00 95.62 95 LEU A CA 1
ATOM 744 C C . LEU A 1 95 ? -4.286 0.732 14.837 1.00 95.62 95 LEU A C 1
ATOM 746 O O . LEU A 1 95 ? -5.125 0.248 14.074 1.00 95.62 95 LEU A O 1
ATOM 750 N N . GLY A 1 96 ? -2.977 0.653 14.595 1.00 95.56 96 GLY A N 1
ATOM 751 C CA . GLY A 1 96 ? -2.350 -0.012 13.456 1.00 95.56 96 GLY A CA 1
ATOM 752 C C . GLY A 1 96 ? -2.028 0.899 12.270 1.00 95.56 96 GLY A C 1
ATOM 753 O O . GLY A 1 96 ? -1.521 0.403 11.265 1.00 95.56 96 GLY A O 1
ATOM 754 N N . PHE A 1 97 ? -2.307 2.205 12.345 1.00 97.25 97 PHE A N 1
ATOM 755 C CA . PHE A 1 97 ? -2.013 3.128 11.247 1.00 97.25 97 PHE A CA 1
ATOM 756 C C . PHE A 1 97 ? -0.539 3.512 11.209 1.00 97.25 97 PHE A C 1
ATOM 758 O O . PHE A 1 97 ? 0.047 3.880 12.219 1.00 97.25 97 PHE A O 1
ATOM 765 N N . ARG A 1 98 ? 0.043 3.540 10.009 1.00 96.25 98 ARG A N 1
ATOM 766 C CA . ARG A 1 98 ? 1.395 4.064 9.794 1.00 96.25 98 ARG A CA 1
ATOM 767 C C . ARG A 1 98 ? 1.328 5.505 9.303 1.00 96.25 98 ARG A C 1
ATOM 769 O O . ARG A 1 98 ? 0.879 5.756 8.184 1.00 96.25 98 ARG A O 1
ATOM 776 N N . MET A 1 99 ? 1.733 6.450 10.144 1.00 97.56 99 MET A N 1
ATOM 777 C CA . MET A 1 99 ? 1.562 7.877 9.876 1.00 97.56 99 MET A CA 1
ATOM 778 C C . MET A 1 99 ? 2.785 8.471 9.173 1.00 97.56 99 MET A C 1
ATOM 780 O O . MET A 1 99 ? 3.915 8.300 9.618 1.00 97.56 99 MET A O 1
ATOM 784 N N . GLU A 1 100 ? 2.567 9.235 8.104 1.00 97.12 100 GLU A N 1
ATOM 785 C CA . GLU A 1 100 ? 3.623 9.980 7.415 1.00 97.12 100 GLU A CA 1
ATOM 786 C C . GLU A 1 100 ? 3.354 11.480 7.459 1.00 97.12 100 GLU A C 1
ATOM 788 O O . GLU A 1 100 ? 2.206 11.917 7.367 1.00 97.12 100 GLU A O 1
ATOM 793 N N . ASN A 1 101 ? 4.411 12.287 7.573 1.00 97.06 101 ASN A N 1
ATOM 794 C CA . ASN A 1 101 ? 4.285 13.737 7.487 1.00 97.06 101 ASN A CA 1
ATOM 795 C C . ASN A 1 101 ? 3.977 14.159 6.042 1.00 97.06 101 ASN A C 1
ATOM 797 O O . ASN A 1 101 ? 4.692 13.809 5.103 1.00 97.06 101 ASN A O 1
ATOM 801 N N . VAL A 1 102 ? 2.915 14.940 5.874 1.00 96.25 102 VAL A N 1
ATOM 802 C CA . VAL A 1 102 ? 2.553 15.551 4.600 1.00 96.25 102 VAL A CA 1
ATOM 803 C C . VAL A 1 102 ? 3.202 16.924 4.540 1.00 96.25 102 VAL A C 1
ATOM 805 O O . VAL A 1 102 ? 2.852 17.829 5.300 1.00 96.25 102 VAL A O 1
ATOM 808 N N . ASN A 1 103 ? 4.135 17.091 3.605 1.00 92.88 103 ASN A N 1
ATOM 809 C CA . ASN A 1 103 ? 4.835 18.354 3.432 1.00 92.88 103 ASN A CA 1
ATOM 810 C C . ASN A 1 103 ? 3.869 19.447 2.936 1.00 92.88 103 ASN A C 1
ATOM 812 O O . ASN A 1 103 ? 3.489 19.480 1.766 1.00 92.88 103 ASN A O 1
ATOM 816 N N . LEU A 1 104 ? 3.489 20.356 3.838 1.00 93.12 104 LEU A N 1
ATOM 817 C CA . LEU A 1 104 ? 2.712 21.562 3.526 1.00 93.12 104 LEU A CA 1
ATOM 818 C C . LEU A 1 104 ? 3.599 22.750 3.115 1.00 93.12 104 LEU A C 1
ATOM 820 O O . LEU A 1 104 ? 3.083 23.833 2.827 1.00 93.12 104 LEU A O 1
ATOM 824 N N . GLY A 1 105 ? 4.925 22.579 3.141 1.00 76.44 105 GLY A N 1
ATOM 825 C CA . GLY A 1 105 ? 5.907 23.586 2.765 1.00 76.44 105 GLY A CA 1
ATOM 826 C C . GLY A 1 105 ? 5.863 23.833 1.263 1.00 76.44 105 GLY A C 1
ATOM 827 O O . GLY A 1 105 ? 6.489 23.120 0.484 1.00 76.44 105 GLY A O 1
ATOM 828 N N . GLY A 1 106 ? 5.100 24.837 0.841 1.00 75.88 106 GLY A N 1
ATOM 829 C CA . GLY A 1 106 ? 4.949 25.156 -0.570 1.00 75.88 106 GLY A CA 1
ATOM 830 C C . GLY A 1 106 ? 4.055 26.359 -0.838 1.00 75.88 106 GLY A C 1
ATOM 831 O O . GLY A 1 106 ? 3.530 27.001 0.070 1.00 75.88 106 GLY A O 1
ATOM 832 N N . ASN A 1 107 ? 3.910 26.651 -2.130 1.00 88.75 107 ASN A N 1
ATOM 833 C CA . ASN A 1 107 ? 2.983 27.636 -2.681 1.00 88.75 107 ASN A CA 1
ATOM 834 C C . ASN A 1 107 ? 1.580 27.476 -2.042 1.00 88.75 107 ASN A C 1
ATOM 836 O O . ASN A 1 107 ? 1.086 26.345 -2.015 1.00 88.75 107 ASN A O 1
ATOM 840 N N . PRO A 1 108 ? 0.918 28.563 -1.589 1.00 92.94 108 PRO A N 1
ATOM 841 C CA . PRO A 1 108 ? -0.450 28.523 -1.058 1.00 92.94 108 PRO A CA 1
ATOM 842 C C . PRO A 1 108 ? -1.430 27.713 -1.920 1.00 92.94 108 PRO A C 1
ATOM 844 O O . PRO A 1 108 ? -2.271 26.994 -1.402 1.00 92.94 108 PRO A O 1
ATOM 847 N N . ALA A 1 109 ? -1.276 27.723 -3.247 1.00 91.69 109 ALA A N 1
ATOM 848 C CA . ALA A 1 109 ? -2.113 26.918 -4.135 1.00 91.69 109 ALA A CA 1
ATOM 849 C C . ALA A 1 109 ? -1.967 25.399 -3.906 1.00 91.69 109 ALA A C 1
ATOM 851 O O . ALA A 1 109 ? -2.962 24.675 -3.913 1.00 91.69 109 ALA A O 1
ATOM 852 N N . LEU A 1 110 ? -0.742 24.907 -3.681 1.00 89.50 110 LEU A N 1
ATOM 853 C CA . LEU A 1 110 ? -0.494 23.490 -3.391 1.00 89.50 110 LEU A CA 1
ATOM 854 C C . LEU A 1 110 ? -1.019 23.113 -2.011 1.00 89.50 110 LEU A C 1
ATOM 856 O O . LEU A 1 110 ? -1.597 22.045 -1.846 1.00 89.50 110 LEU A O 1
ATOM 860 N N . ARG A 1 111 ? -0.862 24.002 -1.032 1.00 94.94 111 ARG A N 1
ATOM 861 C CA . ARG A 1 111 ? -1.379 23.791 0.318 1.00 94.94 111 ARG A CA 1
ATOM 862 C C . ARG A 1 111 ? -2.909 23.741 0.324 1.00 94.94 111 ARG A C 1
ATOM 864 O O . ARG A 1 111 ? -3.460 22.773 0.839 1.00 94.94 111 ARG A O 1
ATOM 871 N N . SER A 1 112 ? -3.584 24.684 -0.333 1.00 94.19 112 SER A N 1
ATOM 872 C CA . SER A 1 112 ? -5.026 24.633 -0.620 1.00 94.19 112 SER A CA 1
ATOM 873 C C . SER A 1 112 ? -5.448 23.307 -1.271 1.00 94.19 112 SER A C 1
ATOM 875 O O . SER A 1 112 ? -6.413 22.683 -0.833 1.00 94.19 112 SER A O 1
ATOM 877 N N . LEU A 1 113 ? -4.714 22.846 -2.292 1.00 94.50 113 LEU A N 1
ATOM 878 C CA . LEU A 1 113 ? -5.011 21.595 -2.997 1.00 94.50 113 LEU A CA 1
ATOM 879 C C . LEU A 1 113 ? -4.869 20.366 -2.084 1.00 94.50 113 LEU A C 1
ATOM 881 O O . LEU A 1 113 ? -5.747 19.504 -2.073 1.00 94.50 113 LEU A O 1
ATOM 885 N N . VAL A 1 114 ? -3.789 20.298 -1.300 1.00 95.06 114 VAL A N 1
ATOM 886 C CA . VAL A 1 114 ? -3.534 19.207 -0.349 1.00 95.06 114 VAL A CA 1
ATOM 887 C C . VAL A 1 114 ? -4.601 19.190 0.741 1.00 95.06 114 VAL A C 1
ATOM 889 O O . VAL A 1 114 ? -5.208 18.147 0.975 1.00 95.06 114 VAL A O 1
ATOM 892 N N . LEU A 1 115 ? -4.883 20.337 1.366 1.00 96.00 115 LEU A N 1
ATOM 893 C CA . LEU A 1 115 ? -5.899 20.442 2.415 1.00 96.00 115 LEU A CA 1
ATOM 894 C C . LEU A 1 115 ? -7.307 20.143 1.884 1.00 96.00 115 LEU A C 1
ATOM 896 O O . LEU A 1 115 ? -8.072 19.474 2.569 1.00 96.00 115 LEU A O 1
ATOM 900 N N . GLY A 1 116 ? -7.632 20.540 0.649 1.00 95.44 116 GLY A N 1
ATOM 901 C CA . GLY A 1 116 ? -8.898 20.184 -0.006 1.00 95.44 116 GLY A CA 1
ATOM 902 C C . GLY A 1 116 ? -9.052 18.682 -0.294 1.00 95.44 116 GLY A C 1
ATOM 903 O O . GLY A 1 116 ? -10.171 18.182 -0.439 1.00 95.44 116 GLY A O 1
ATOM 904 N N . GLY A 1 117 ? -7.940 17.942 -0.349 1.00 94.38 117 GLY A N 1
ATOM 905 C CA . GLY A 1 117 ? -7.930 16.482 -0.438 1.00 94.38 117 GLY A CA 1
ATOM 906 C C . GLY A 1 117 ? -8.246 15.783 0.888 1.00 94.38 117 GLY A C 1
ATOM 907 O O . GLY A 1 117 ? -8.727 14.648 0.877 1.00 94.38 117 GLY A O 1
ATOM 908 N N . ILE A 1 118 ? -8.023 16.452 2.022 1.00 96.50 118 ILE A N 1
ATOM 909 C CA . ILE A 1 118 ? -8.214 15.890 3.361 1.00 96.50 118 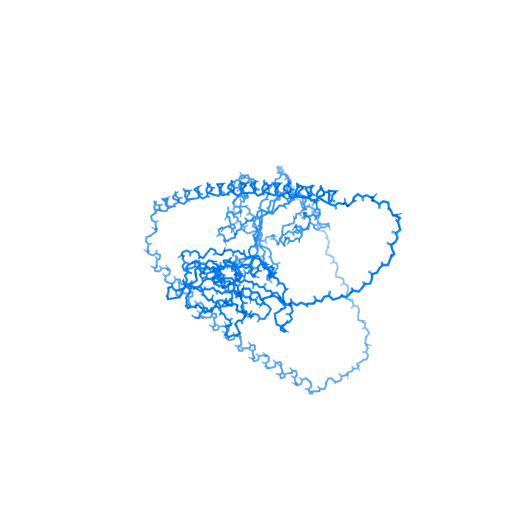ILE A CA 1
ATOM 910 C C . ILE A 1 118 ? -9.683 16.019 3.758 1.00 96.50 118 ILE A C 1
ATOM 912 O O . ILE A 1 118 ? -10.169 17.095 4.090 1.00 96.50 118 ILE A O 1
ATOM 916 N N . LYS A 1 119 ? -10.401 14.894 3.769 1.00 95.88 119 LYS A N 1
ATOM 917 C CA . LYS A 1 119 ? -11.859 14.867 3.985 1.00 95.88 119 LYS A CA 1
ATOM 918 C C . LYS A 1 119 ? -12.306 15.314 5.376 1.00 95.88 119 LYS A C 1
ATOM 920 O O . LYS A 1 119 ? -13.456 15.710 5.531 1.00 95.88 119 LYS A O 1
ATOM 925 N N . VAL A 1 120 ? -11.402 15.279 6.355 1.00 97.06 120 VAL A N 1
ATOM 926 C CA . VAL A 1 120 ? -11.672 15.722 7.730 1.00 97.06 120 VAL A CA 1
ATOM 927 C C . VAL A 1 120 ? -11.514 17.236 7.919 1.00 97.06 120 VAL A C 1
ATOM 929 O O . VAL A 1 120 ? -11.924 17.755 8.954 1.00 97.06 120 VAL A O 1
ATOM 932 N N . VAL A 1 121 ? -10.940 17.952 6.942 1.00 97.12 121 VAL A N 1
ATOM 933 C CA . VAL A 1 121 ? -10.739 19.409 6.986 1.00 97.12 121 VAL A CA 1
ATOM 934 C C . VAL A 1 121 ? -11.848 20.101 6.214 1.00 97.12 121 VAL A C 1
ATOM 936 O O . VAL A 1 121 ? -12.101 19.788 5.051 1.00 97.12 121 VAL A O 1
ATOM 939 N N . GLN A 1 122 ? -12.480 21.090 6.841 1.00 96.12 122 GLN A N 1
ATOM 940 C CA . GLN A 1 122 ? -13.463 21.934 6.180 1.00 96.12 122 GLN A CA 1
ATOM 941 C C . GLN A 1 122 ? -13.044 23.401 6.258 1.00 96.12 122 GLN A C 1
ATOM 943 O O . GLN A 1 122 ? -12.670 23.907 7.315 1.00 96.12 122 GLN A O 1
ATOM 948 N N . ALA A 1 123 ? -13.117 24.095 5.120 1.00 92.44 123 ALA A N 1
ATOM 949 C CA . 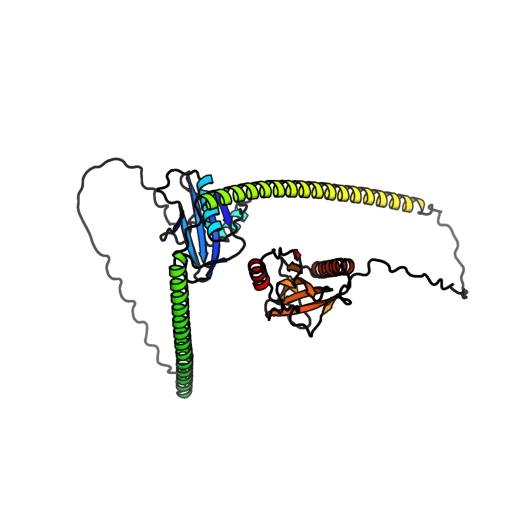ALA A 1 123 ? -12.909 25.535 5.095 1.00 92.44 123 ALA A CA 1
ATOM 950 C C . ALA A 1 123 ? -14.002 26.229 5.935 1.00 92.44 123 ALA A C 1
ATOM 952 O O . ALA A 1 123 ? -15.170 25.830 5.842 1.00 92.44 123 ALA A O 1
ATOM 953 N N . PRO A 1 124 ? -13.664 27.273 6.714 1.00 91.69 124 PRO A N 1
ATOM 954 C CA . PRO A 1 124 ? -14.643 28.001 7.510 1.00 91.69 124 PRO A CA 1
ATOM 955 C C . PRO A 1 124 ? -15.765 28.516 6.609 1.00 91.69 124 PRO A C 1
ATOM 957 O O . PRO A 1 124 ? -15.498 29.125 5.568 1.00 91.69 124 PRO A O 1
ATOM 960 N N . ARG A 1 125 ? -17.028 28.282 6.983 1.00 89.69 125 ARG A N 1
ATOM 961 C CA . ARG A 1 125 ? -18.155 28.790 6.190 1.00 89.69 125 ARG A CA 1
ATOM 962 C C . ARG A 1 125 ? -18.127 30.323 6.186 1.00 89.69 125 ARG A C 1
ATOM 964 O O . ARG A 1 125 ? -18.199 30.922 7.262 1.00 89.69 125 ARG A O 1
ATOM 971 N N . PRO A 1 126 ? -18.081 30.981 5.013 1.00 81.69 126 PRO A N 1
ATOM 972 C CA . PRO A 1 126 ? -18.157 32.435 4.944 1.00 81.69 126 PRO A CA 1
ATOM 973 C C . PRO A 1 126 ? -19.506 32.892 5.515 1.00 81.69 126 PRO A C 1
ATOM 975 O O . PRO A 1 126 ? -20.559 32.579 4.968 1.00 81.69 126 PRO A O 1
ATOM 978 N N . GLY A 1 127 ? -19.470 33.584 6.657 1.00 78.31 127 GLY A N 1
ATOM 979 C CA . GLY A 1 127 ? -20.658 34.054 7.383 1.00 78.31 127 GLY A CA 1
ATOM 980 C C . GLY A 1 127 ? -20.941 33.342 8.711 1.00 78.31 127 GLY A C 1
ATOM 981 O O . GLY A 1 127 ? -21.752 33.839 9.491 1.00 78.31 127 GLY A O 1
ATOM 982 N N . ALA A 1 128 ? -20.247 32.245 9.028 1.00 74.06 128 ALA A N 1
ATOM 983 C CA . ALA A 1 128 ? -20.193 31.740 10.396 1.00 74.06 128 ALA A CA 1
ATOM 984 C C . ALA A 1 128 ? -19.249 32.652 11.192 1.00 74.06 128 ALA A C 1
ATOM 986 O O . ALA A 1 128 ? -18.035 32.464 11.187 1.00 74.06 128 ALA A O 1
ATOM 987 N N . ALA A 1 129 ? -19.798 33.714 11.791 1.00 57.38 129 ALA A N 1
ATOM 988 C CA . ALA A 1 129 ? -19.042 34.603 12.665 1.00 57.38 129 ALA A CA 1
ATOM 989 C C . ALA A 1 129 ? -18.286 33.753 13.695 1.00 57.38 129 ALA A C 1
ATOM 991 O O . ALA A 1 129 ? -18.913 32.965 14.408 1.00 57.38 129 ALA A O 1
ATOM 992 N N . ALA A 1 130 ? -16.954 33.883 13.714 1.00 55.06 130 ALA A N 1
ATOM 993 C CA . ALA A 1 130 ? -16.076 33.176 14.637 1.00 55.06 130 ALA A CA 1
ATOM 994 C C . ALA A 1 130 ? -16.694 33.239 16.034 1.00 55.06 130 ALA A C 1
ATOM 996 O O . ALA A 1 130 ? -16.935 34.337 16.545 1.00 55.06 130 ALA A O 1
ATOM 997 N N . ARG A 1 131 ? -17.030 32.075 16.612 1.00 53.72 131 ARG A N 1
ATOM 998 C CA . ARG A 1 131 ? -17.562 32.025 17.975 1.00 53.72 131 ARG A CA 1
ATOM 999 C C . ARG A 1 131 ? -16.558 32.767 18.859 1.00 53.72 131 ARG A C 1
ATOM 1001 O O . ARG A 1 131 ? -15.407 32.337 18.911 1.00 53.72 131 ARG A O 1
ATOM 1008 N N . PRO A 1 132 ? -16.945 33.882 19.500 1.00 45.00 132 PRO A N 1
ATOM 1009 C CA . PRO A 1 132 ? -16.031 34.607 20.359 1.00 45.00 132 PRO A CA 1
ATOM 1010 C C . PRO A 1 132 ? -15.602 33.663 21.479 1.00 45.00 132 PRO A C 1
ATOM 1012 O O . PRO A 1 132 ? -16.444 33.079 22.166 1.00 45.00 132 PRO A O 1
ATOM 1015 N N . SER A 1 133 ? -14.293 33.479 21.620 1.00 43.38 133 SER A N 1
ATOM 1016 C CA . SER A 1 133 ? -13.685 32.757 22.731 1.00 43.38 133 SER A CA 1
ATOM 1017 C C . SER A 1 133 ? -14.258 33.303 24.047 1.00 43.38 133 SER A C 1
ATOM 1019 O O . SER A 1 133 ? -14.407 34.525 24.166 1.00 43.38 133 SER A O 1
ATOM 1021 N N . PRO A 1 134 ? -14.611 32.453 25.027 1.00 42.97 134 PRO A N 1
ATOM 1022 C CA . PRO A 1 134 ? -15.150 32.932 26.293 1.00 42.97 134 PRO A CA 1
ATOM 1023 C C . PRO A 1 134 ? -14.150 33.905 26.944 1.00 42.97 134 PRO A C 1
ATOM 1025 O O . PRO A 1 134 ? -12.960 33.585 27.027 1.00 42.97 134 PRO A O 1
ATOM 1028 N N . PRO A 1 135 ? -14.591 35.104 27.367 1.00 43.66 135 PRO A N 1
ATOM 1029 C CA . PRO A 1 135 ? -13.712 36.078 27.997 1.00 43.66 135 PRO A CA 1
ATOM 1030 C C . PRO A 1 135 ? -13.167 35.534 29.331 1.00 43.66 135 PRO A C 1
ATOM 1032 O O . PRO A 1 135 ? -13.876 34.801 30.028 1.00 43.66 135 PRO A O 1
ATOM 1035 N N . PRO A 1 136 ? -11.925 35.885 29.713 1.00 47.31 136 PRO A N 1
ATOM 1036 C CA . PRO A 1 136 ? -11.352 35.487 30.993 1.00 47.31 136 PRO A CA 1
ATOM 1037 C C . PRO A 1 136 ? -12.199 36.024 32.155 1.00 47.31 136 PRO A C 1
ATOM 1039 O O . PRO A 1 136 ? -12.631 37.177 32.156 1.00 47.31 136 PRO A O 1
ATOM 1042 N N . ALA A 1 137 ? -12.453 35.147 33.127 1.00 50.00 137 ALA A N 1
ATOM 1043 C CA . ALA A 1 137 ? -13.365 35.355 34.242 1.00 50.00 137 ALA A CA 1
ATOM 1044 C C . ALA A 1 137 ? -13.041 36.618 35.063 1.00 50.00 137 ALA A C 1
ATOM 1046 O O . ALA A 1 137 ? -11.977 36.728 35.669 1.00 50.00 137 ALA A O 1
ATOM 1047 N N . ALA A 1 138 ? -14.020 37.519 35.153 1.00 43.75 138 ALA A N 1
ATOM 1048 C CA . ALA A 1 138 ? -14.122 38.527 36.199 1.00 43.75 138 ALA A CA 1
ATOM 1049 C C . ALA A 1 138 ? -15.454 38.344 36.950 1.00 43.75 138 ALA A C 1
ATOM 1051 O O . ALA A 1 138 ? -16.469 37.956 36.376 1.00 43.75 138 ALA A O 1
ATOM 1052 N N . ALA A 1 139 ? -15.380 38.568 38.259 1.00 40.09 139 ALA A N 1
ATOM 1053 C CA . ALA A 1 139 ? -16.323 38.209 39.316 1.00 40.09 139 ALA A CA 1
ATOM 1054 C C . ALA A 1 139 ? -17.674 38.997 39.286 1.00 40.09 139 ALA A C 1
ATOM 1056 O O . ALA A 1 139 ? -17.862 39.870 38.440 1.00 40.09 139 ALA A O 1
ATOM 1057 N N . PRO A 1 140 ? -18.639 38.683 40.181 1.00 58.12 140 PRO A N 1
ATOM 1058 C CA . PRO A 1 140 ? -20.081 38.700 39.914 1.00 58.12 140 PRO A CA 1
ATOM 1059 C C . PRO A 1 140 ? -20.784 40.028 40.219 1.00 58.12 140 PRO A C 1
ATOM 1061 O O . PRO A 1 140 ? -20.460 40.689 41.204 1.00 58.12 140 PRO A O 1
ATOM 1064 N N . GLN A 1 141 ? -21.863 40.332 39.485 1.00 40.97 141 GLN A N 1
ATOM 1065 C CA . GLN A 1 141 ? -22.939 41.192 39.990 1.00 40.97 141 GLN A CA 1
ATOM 1066 C C . GLN A 1 141 ? -24.313 40.892 39.354 1.00 40.97 141 GLN A C 1
ATOM 1068 O O . GLN A 1 141 ? -24.499 40.997 38.149 1.00 40.97 141 GLN A O 1
ATOM 1073 N N . ALA A 1 142 ? -25.233 40.515 40.251 1.00 39.75 142 ALA A N 1
ATOM 1074 C CA . ALA A 1 142 ? -26.673 40.789 40.339 1.00 39.75 142 ALA A CA 1
ATOM 1075 C C . ALA A 1 142 ? -27.621 40.597 39.126 1.00 39.75 142 ALA A C 1
ATOM 1077 O O . ALA A 1 142 ? -27.565 41.283 38.113 1.00 39.75 142 ALA A O 1
ATOM 1078 N N . ALA A 1 143 ? -28.605 39.720 39.350 1.00 41.75 143 ALA A N 1
ATOM 1079 C CA . ALA A 1 143 ? -29.864 39.522 38.617 1.00 41.75 143 ALA A CA 1
ATOM 1080 C C . ALA A 1 143 ? -30.975 40.505 39.108 1.00 41.75 143 ALA A C 1
ATOM 1082 O O . ALA A 1 143 ? -30.728 41.178 40.111 1.00 41.75 143 ALA A O 1
ATOM 1083 N N . PRO A 1 144 ? -32.253 40.484 38.631 1.00 54.62 144 PRO A N 1
ATOM 1084 C CA . PRO A 1 144 ? -32.870 40.122 37.334 1.00 54.62 144 PRO A CA 1
ATOM 1085 C C . PRO A 1 144 ? -33.900 41.223 36.858 1.00 54.62 144 PRO A C 1
ATOM 1087 O O . PRO A 1 144 ? -33.659 42.398 37.107 1.00 54.62 144 PRO A O 1
ATOM 1090 N N . PRO A 1 145 ? -35.072 40.890 36.252 1.00 63.97 145 PRO A N 1
ATOM 1091 C CA . PRO A 1 145 ? -35.513 40.985 34.836 1.00 63.97 145 PRO A CA 1
ATOM 1092 C C . PRO A 1 145 ? -36.500 42.197 34.636 1.00 63.97 145 PRO A C 1
ATOM 1094 O O . PRO A 1 145 ? -36.461 43.054 35.516 1.00 63.97 145 PRO A O 1
ATOM 1097 N N . PRO A 1 146 ? -37.406 42.372 33.620 1.00 53.00 146 PRO A N 1
ATOM 1098 C CA . PRO A 1 146 ? -37.980 41.440 32.622 1.00 53.00 146 PRO A CA 1
ATOM 1099 C C . PRO A 1 146 ? -38.301 42.003 31.208 1.00 53.00 146 PRO A C 1
ATOM 1101 O O . PRO A 1 146 ? -38.313 43.208 30.980 1.00 53.00 146 PRO A O 1
ATOM 1104 N N . LYS A 1 147 ? -38.667 41.109 30.270 1.00 38.59 147 LYS A N 1
ATOM 1105 C CA . LYS A 1 147 ? -39.912 41.131 29.452 1.00 38.59 147 LYS A CA 1
ATOM 1106 C C . LYS A 1 147 ? -39.746 40.349 28.143 1.00 38.59 147 LYS A C 1
ATOM 1108 O O . LYS A 1 147 ? -38.952 40.708 27.283 1.00 38.59 147 LYS A O 1
ATOM 1113 N N . ALA A 1 148 ? -40.579 39.319 27.995 1.00 49.72 148 ALA A N 1
ATOM 1114 C CA . ALA A 1 148 ? -40.939 38.730 26.709 1.00 49.72 148 ALA A CA 1
ATOM 1115 C C . ALA A 1 148 ? -41.635 39.772 25.817 1.00 49.72 148 ALA A C 1
ATOM 1117 O O . ALA A 1 148 ? -42.335 40.648 26.339 1.00 49.72 148 ALA A O 1
ATOM 1118 N N . PRO A 1 149 ? -41.462 39.681 24.489 1.00 56.91 149 PRO A N 1
ATOM 1119 C CA . PRO A 1 149 ? -42.630 39.474 23.621 1.00 56.91 149 PRO A CA 1
ATOM 1120 C C . PRO A 1 149 ? -42.276 38.577 22.395 1.00 56.91 149 PRO A C 1
ATOM 1122 O O . PRO A 1 149 ? -41.231 37.933 22.400 1.00 56.91 149 PRO A O 1
ATOM 1125 N N . PRO A 1 150 ? -43.150 38.416 21.386 1.00 52.78 150 PRO A N 1
ATOM 1126 C CA . PRO A 1 150 ? -44.022 37.262 21.209 1.00 52.78 150 PRO A CA 1
ATOM 1127 C C . PRO A 1 150 ? -43.617 36.373 20.015 1.00 52.78 150 PRO A C 1
ATOM 1129 O O . PRO A 1 150 ? -42.767 36.715 19.198 1.00 52.78 150 PRO A O 1
ATOM 1132 N N . ALA A 1 151 ? -44.285 35.224 19.919 1.00 53.06 151 ALA A N 1
ATOM 1133 C CA . ALA A 1 151 ? -44.199 34.265 18.824 1.00 53.06 151 ALA A CA 1
ATOM 1134 C C . ALA A 1 151 ? -44.379 34.903 17.426 1.00 53.06 151 ALA A C 1
ATOM 1136 O O . ALA A 1 151 ? -45.330 35.667 17.227 1.00 53.06 151 ALA A O 1
ATOM 1137 N N . PRO A 1 152 ? -43.550 34.538 16.429 1.00 54.28 152 PRO A N 1
ATOM 1138 C CA . PRO A 1 152 ? -43.841 34.823 15.035 1.00 54.28 152 PRO A CA 1
ATOM 1139 C C . PRO A 1 152 ? -44.965 33.927 14.513 1.00 54.28 152 PRO A C 1
ATOM 1141 O O . PRO A 1 152 ? -44.999 32.716 14.723 1.00 54.28 152 PRO A O 1
ATOM 1144 N N . GLN A 1 153 ? -45.881 34.596 13.831 1.00 46.03 153 GLN A N 1
ATOM 1145 C CA . GLN A 1 153 ? -47.093 34.106 13.205 1.00 46.03 153 GLN A CA 1
ATOM 1146 C C . GLN A 1 153 ? -46.839 33.007 12.168 1.00 46.03 153 GLN A C 1
ATOM 1148 O O . GLN A 1 153 ? -45.852 33.017 11.433 1.00 46.03 153 GLN A O 1
ATOM 1153 N N . ALA A 1 154 ? -47.811 32.100 12.090 1.00 47.31 154 ALA A N 1
ATOM 1154 C CA . ALA A 1 154 ? -47.984 31.146 11.012 1.00 47.31 154 ALA A CA 1
ATOM 1155 C C . ALA A 1 154 ? -47.990 31.855 9.649 1.00 47.31 154 ALA A C 1
ATOM 1157 O O . ALA A 1 154 ? -48.804 32.746 9.399 1.00 47.31 154 ALA A O 1
ATOM 1158 N N . ALA A 1 155 ? -47.086 31.429 8.769 1.00 43.25 155 ALA A N 1
ATOM 1159 C CA . ALA A 1 155 ? -47.122 31.786 7.362 1.00 43.25 155 ALA A CA 1
ATOM 1160 C C . ALA A 1 155 ? -48.245 31.001 6.646 1.00 43.25 155 ALA A C 1
ATOM 1162 O O . ALA A 1 155 ? -48.503 29.843 6.988 1.00 43.25 155 ALA A O 1
ATOM 1163 N N . PRO A 1 156 ? -48.928 31.630 5.676 1.00 48.00 156 PRO A N 1
ATOM 1164 C CA . PRO A 1 156 ? -50.129 31.104 5.042 1.00 48.00 156 PRO A CA 1
ATOM 1165 C C . PRO A 1 156 ? -49.830 29.970 4.058 1.00 48.00 156 PRO A C 1
ATOM 1167 O O . PRO A 1 156 ? -48.785 29.925 3.409 1.00 48.00 156 PRO A O 1
ATOM 1170 N N . ALA A 1 157 ? -50.812 29.080 3.929 1.00 47.44 157 ALA A N 1
ATOM 1171 C CA . ALA A 1 157 ? -50.872 28.035 2.921 1.00 47.44 157 ALA A CA 1
ATOM 1172 C C . ALA A 1 157 ? -50.657 28.601 1.502 1.00 47.44 157 ALA A C 1
ATOM 1174 O O . ALA A 1 157 ? -51.297 29.597 1.145 1.00 47.44 157 ALA A O 1
ATOM 1175 N N . PRO A 1 158 ? -49.818 27.971 0.660 1.00 50.00 158 PRO A N 1
ATOM 1176 C CA . PRO A 1 158 ? -49.795 28.285 -0.755 1.00 50.00 158 PRO A CA 1
ATOM 1177 C C . PRO A 1 158 ? -51.069 27.756 -1.416 1.00 50.00 158 PRO A C 1
ATOM 1179 O O . PRO A 1 158 ? -51.460 26.598 -1.268 1.00 50.00 158 PRO A O 1
ATOM 1182 N N . ALA A 1 159 ? -51.712 28.673 -2.128 1.00 41.72 159 ALA A N 1
ATOM 1183 C CA . ALA A 1 159 ? -52.916 28.477 -2.898 1.00 41.72 159 ALA A CA 1
ATOM 1184 C C . ALA A 1 159 ? -52.794 27.338 -3.915 1.00 41.72 159 ALA A C 1
ATOM 1186 O O . ALA A 1 159 ? -51.792 27.179 -4.610 1.00 41.72 159 ALA A O 1
ATOM 1187 N N . THR A 1 160 ? -53.899 26.615 -4.028 1.00 47.81 160 THR A N 1
ATOM 1188 C CA . THR A 1 160 ? -54.281 25.705 -5.099 1.00 47.81 160 THR A CA 1
ATOM 1189 C C . THR A 1 160 ? -54.083 26.351 -6.478 1.00 47.81 160 THR A C 1
ATOM 1191 O O . THR A 1 160 ? -54.766 27.332 -6.784 1.00 47.81 160 THR A O 1
ATOM 1194 N N . PRO A 1 161 ? -53.244 25.794 -7.368 1.00 43.19 161 PRO A N 1
ATOM 1195 C CA . PRO A 1 161 ? -53.313 26.089 -8.787 1.00 43.19 161 PRO A CA 1
ATOM 1196 C C . PRO A 1 161 ? -54.096 24.976 -9.485 1.00 43.19 161 PRO A C 1
ATOM 1198 O O . PRO A 1 161 ? -53.642 23.842 -9.579 1.00 43.19 161 PRO A O 1
ATOM 1201 N N . GLY A 1 162 ? -55.271 25.349 -9.988 1.00 42.56 162 GLY A N 1
ATOM 1202 C CA . GLY A 1 162 ? -55.790 24.893 -11.275 1.00 42.56 162 GLY A CA 1
ATOM 1203 C C . GLY A 1 162 ? -55.919 23.388 -11.489 1.00 42.56 162 GLY A C 1
ATOM 1204 O O . GLY A 1 162 ? -54.991 22.726 -11.947 1.00 42.56 162 GLY A O 1
ATOM 1205 N N . ALA A 1 163 ? -57.149 22.903 -11.325 1.00 47.00 163 ALA A N 1
ATOM 1206 C CA . ALA A 1 163 ? -57.650 21.746 -12.047 1.00 47.00 163 ALA A CA 1
ATOM 1207 C C . ALA A 1 163 ? -57.274 21.849 -13.540 1.00 47.00 163 ALA A C 1
ATOM 1209 O O . ALA A 1 163 ? -57.786 22.704 -14.264 1.00 47.00 163 ALA A O 1
ATOM 1210 N N . ARG A 1 164 ? -56.367 20.976 -13.988 1.00 44.88 164 ARG A N 1
ATOM 1211 C CA . ARG A 1 164 ? -56.217 20.609 -15.398 1.00 44.88 164 ARG A CA 1
ATOM 1212 C C . ARG A 1 164 ? -56.935 19.278 -15.634 1.00 44.88 164 ARG A C 1
ATOM 1214 O O . ARG A 1 164 ? -56.968 18.453 -14.721 1.00 44.88 164 ARG A O 1
ATOM 1221 N N . PRO A 1 165 ? -57.539 19.077 -16.817 1.00 46.84 165 PRO A N 1
ATOM 1222 C CA . PRO A 1 165 ? -58.388 17.926 -17.083 1.00 46.84 165 PRO A CA 1
ATOM 1223 C C . PRO A 1 165 ? -57.583 16.632 -17.030 1.00 46.84 165 PRO A C 1
ATOM 1225 O O . PRO A 1 165 ? -56.463 16.559 -17.531 1.00 46.84 165 PRO A O 1
ATOM 1228 N N . ALA A 1 166 ? -58.197 15.621 -16.425 1.00 49.22 166 ALA A N 1
ATOM 1229 C CA . ALA A 1 166 ? -57.741 14.249 -16.415 1.00 49.22 166 ALA A CA 1
ATOM 1230 C C . ALA A 1 166 ? -57.668 13.692 -17.846 1.00 49.22 166 ALA A C 1
ATOM 1232 O O . ALA A 1 166 ? -58.669 13.245 -18.398 1.00 49.22 166 ALA A O 1
ATOM 1233 N N . GLU A 1 167 ? -56.471 13.667 -18.423 1.00 43.44 167 GLU A N 1
ATOM 1234 C CA . GLU A 1 167 ? -56.111 12.670 -19.427 1.00 43.44 167 GLU A CA 1
ATOM 1235 C C . GLU A 1 167 ? -55.599 11.442 -18.673 1.00 43.44 167 GLU A C 1
ATOM 1237 O O . GLU A 1 167 ? -54.409 11.260 -18.416 1.00 43.44 167 GLU A O 1
ATOM 1242 N N . ALA A 1 168 ? -56.551 10.619 -18.231 1.00 48.69 168 ALA A N 1
ATOM 1243 C CA . ALA A 1 168 ? -56.285 9.278 -17.747 1.00 48.69 168 ALA A CA 1
ATOM 1244 C C . ALA A 1 168 ? -55.831 8.422 -18.938 1.00 48.69 168 ALA A C 1
ATOM 1246 O O . ALA A 1 168 ? -56.627 7.726 -19.567 1.00 48.69 168 ALA A O 1
ATOM 1247 N N . ALA A 1 169 ? -54.539 8.489 -19.255 1.00 54.66 169 ALA A N 1
ATOM 1248 C CA . ALA A 1 169 ? -53.873 7.436 -19.999 1.00 54.66 169 ALA A CA 1
ATOM 1249 C C . ALA A 1 169 ? -53.956 6.173 -19.134 1.00 54.66 169 ALA A C 1
ATOM 1251 O O . ALA A 1 169 ? -53.248 6.030 -18.136 1.00 54.66 169 ALA A O 1
ATOM 1252 N N . GLY A 1 170 ? -54.919 5.310 -19.455 1.00 56.88 170 GLY A N 1
ATOM 1253 C CA . GLY A 1 170 ? -55.111 4.039 -18.780 1.00 56.88 170 GLY A CA 1
ATOM 1254 C C . GLY A 1 170 ? -53.848 3.206 -18.917 1.00 56.88 170 GLY A C 1
ATOM 1255 O O . GLY A 1 170 ? -53.591 2.656 -19.985 1.00 56.88 170 GLY A O 1
ATOM 1256 N N . VAL A 1 171 ? -53.076 3.108 -17.833 1.00 60.03 171 VAL A N 1
ATOM 1257 C CA . VAL A 1 171 ? -52.069 2.058 -17.691 1.00 60.03 171 VAL A CA 1
ATOM 1258 C C . VAL A 1 171 ? -52.821 0.740 -17.888 1.00 60.03 171 VAL A C 1
ATOM 1260 O O . VAL A 1 171 ? -53.780 0.482 -17.147 1.00 60.03 171 VAL A O 1
ATOM 1263 N N . PRO A 1 172 ? -52.479 -0.064 -18.908 1.00 77.00 172 PRO A N 1
ATOM 1264 C CA . PRO A 1 172 ? -53.183 -1.303 -19.181 1.00 77.00 172 PRO A CA 1
ATOM 1265 C C . PRO A 1 172 ? -53.200 -2.156 -17.911 1.00 77.00 172 PRO A C 1
ATOM 1267 O O . PRO A 1 172 ? -52.159 -2.381 -17.300 1.00 77.00 172 PRO A O 1
ATOM 1270 N N . LEU A 1 173 ? -54.370 -2.665 -17.510 1.00 80.25 173 LEU A N 1
ATOM 1271 C CA . LEU A 1 173 ? -54.545 -3.519 -16.320 1.00 80.25 173 LEU A CA 1
ATOM 1272 C C . LEU A 1 173 ? -53.529 -4.689 -16.268 1.00 80.25 173 LEU A C 1
ATOM 1274 O O . LEU A 1 173 ? -53.209 -5.199 -15.196 1.00 80.25 173 LEU A O 1
ATOM 1278 N N . ALA A 1 174 ? -53.016 -5.101 -17.431 1.00 81.69 174 ALA A N 1
ATOM 1279 C CA . ALA A 1 174 ? -51.955 -6.089 -17.583 1.00 81.69 174 ALA A CA 1
ATOM 1280 C C . ALA A 1 174 ? -50.601 -5.642 -16.994 1.00 81.69 174 ALA A C 1
ATOM 1282 O O . ALA A 1 174 ? -49.962 -6.430 -16.301 1.00 81.69 174 ALA A O 1
ATOM 1283 N N . GLU A 1 175 ? -50.183 -4.390 -17.196 1.00 80.94 175 GLU A N 1
ATOM 1284 C CA . GLU A 1 175 ? -48.916 -3.866 -16.661 1.00 80.94 175 GLU A CA 1
ATOM 1285 C C . GLU A 1 175 ? -48.954 -3.763 -15.132 1.00 80.94 175 GLU A C 1
ATOM 1287 O O . GLU A 1 175 ? -47.971 -4.062 -14.455 1.00 80.94 175 GLU A O 1
ATOM 1292 N N . LEU A 1 176 ? -50.118 -3.424 -14.571 1.00 83.38 176 LEU A N 1
ATOM 1293 C CA . LEU A 1 176 ? -50.313 -3.318 -13.124 1.00 83.38 176 LEU A CA 1
ATOM 1294 C C . LEU A 1 176 ? -50.247 -4.696 -12.441 1.00 83.38 176 LEU A C 1
ATOM 1296 O O . LEU A 1 176 ? -49.652 -4.828 -11.372 1.00 83.38 176 LEU A O 1
ATOM 1300 N N . ARG A 1 177 ? -50.773 -5.744 -13.094 1.00 90.38 177 ARG A N 1
ATOM 1301 C CA . ARG A 1 177 ? -50.628 -7.138 -12.636 1.00 90.38 177 ARG A CA 1
ATOM 1302 C C . ARG A 1 177 ? -49.182 -7.616 -12.713 1.00 90.38 177 ARG A C 1
ATOM 1304 O O . ARG A 1 177 ? -48.685 -8.171 -11.739 1.00 90.38 177 ARG A O 1
ATOM 1311 N N . GLN A 1 178 ? -48.486 -7.332 -13.814 1.00 90.44 178 GLN A N 1
ATOM 1312 C CA . GLN A 1 178 ? -47.079 -7.710 -13.965 1.00 90.44 178 GLN A CA 1
ATOM 1313 C C . GLN A 1 178 ? -46.181 -6.999 -12.938 1.00 90.44 178 GLN A C 1
ATOM 1315 O O . GLN A 1 178 ? -45.255 -7.599 -12.394 1.00 90.44 178 GLN A O 1
ATOM 1320 N N . ALA A 1 179 ? -46.461 -5.730 -12.628 1.00 83.62 179 ALA A N 1
ATOM 1321 C CA . ALA A 1 179 ? -45.767 -5.002 -11.569 1.00 83.62 179 ALA A CA 1
ATOM 1322 C C . ALA A 1 179 ? -46.041 -5.607 -10.181 1.00 83.62 179 ALA A C 1
ATOM 1324 O O . ALA A 1 179 ? -45.125 -5.719 -9.366 1.00 83.62 179 ALA A O 1
ATOM 1325 N N . GLN A 1 180 ? -47.278 -6.042 -9.922 1.00 92.06 180 GLN A N 1
ATOM 1326 C CA . GLN A 1 180 ? -47.653 -6.677 -8.660 1.00 92.06 180 GLN A CA 1
ATOM 1327 C C . GLN A 1 180 ? -46.977 -8.044 -8.477 1.00 92.06 180 GLN A C 1
ATOM 1329 O O . GLN A 1 180 ? -46.494 -8.337 -7.385 1.00 92.06 180 GLN A O 1
ATOM 1334 N N . GLU A 1 181 ? -46.877 -8.851 -9.535 1.00 93.94 181 GLU A N 1
ATOM 1335 C CA . GLU A 1 181 ? -46.153 -10.130 -9.520 1.00 93.94 181 GLU A CA 1
ATOM 1336 C C . GLU A 1 181 ? -44.657 -9.925 -9.262 1.00 93.94 181 GLU A C 1
ATOM 1338 O O . GLU A 1 181 ? -44.102 -10.548 -8.357 1.00 93.94 181 GLU A O 1
ATOM 1343 N N . LYS A 1 182 ? -44.025 -8.971 -9.962 1.00 90.69 182 LYS A N 1
ATOM 1344 C CA . LYS A 1 182 ? -42.619 -8.603 -9.720 1.00 90.69 182 LYS A CA 1
ATOM 1345 C C . LYS A 1 182 ? -42.386 -8.135 -8.285 1.00 90.69 182 LYS A C 1
ATOM 1347 O O . LYS A 1 182 ? -41.385 -8.498 -7.675 1.00 90.69 182 LYS A O 1
ATOM 1352 N N . TYR A 1 183 ? -43.309 -7.355 -7.724 1.00 88.69 183 TYR A N 1
ATOM 1353 C CA . TYR A 1 183 ? -43.207 -6.905 -6.337 1.00 88.69 183 TYR A CA 1
ATOM 1354 C C . TYR A 1 183 ? -43.348 -8.066 -5.343 1.00 88.69 183 TYR A C 1
ATOM 1356 O O . TYR A 1 183 ? -42.623 -8.118 -4.353 1.00 88.69 183 TYR A O 1
ATOM 1364 N N . GLN A 1 184 ? -44.233 -9.030 -5.612 1.00 93.25 184 GLN A N 1
ATOM 1365 C CA . GLN A 1 184 ? -44.373 -10.230 -4.780 1.00 93.25 184 GLN A CA 1
ATOM 1366 C C . GLN A 1 184 ? -43.141 -11.139 -4.857 1.00 93.25 184 GLN A C 1
ATOM 1368 O O . GLN A 1 184 ? -42.730 -11.695 -3.839 1.00 93.25 184 GLN A O 1
ATOM 1373 N N . GLU A 1 185 ? -42.529 -11.279 -6.031 1.00 92.31 185 GLU A N 1
ATOM 1374 C CA . GLU A 1 185 ? -41.294 -12.045 -6.210 1.00 92.31 185 GLU A CA 1
ATOM 1375 C C . GLU A 1 185 ? -40.103 -11.370 -5.512 1.00 92.31 185 GLU A C 1
ATOM 1377 O O . GLU A 1 185 ? -39.344 -12.028 -4.793 1.00 92.31 185 GLU A O 1
ATOM 1382 N N . LEU A 1 186 ? -39.998 -10.041 -5.613 1.00 88.88 186 LEU A N 1
ATOM 1383 C CA . LEU A 1 186 ? -39.019 -9.255 -4.861 1.00 88.88 186 LEU A CA 1
ATOM 1384 C C . LEU A 1 186 ? -39.237 -9.393 -3.345 1.00 88.88 186 LEU A C 1
ATOM 1386 O O . LEU A 1 186 ? -38.287 -9.587 -2.593 1.00 88.88 186 LEU A O 1
ATOM 1390 N N . ALA A 1 187 ? -40.490 -9.357 -2.886 1.00 90.81 187 ALA A N 1
ATOM 1391 C CA . ALA A 1 187 ? -40.813 -9.524 -1.473 1.00 90.81 187 ALA A CA 1
ATOM 1392 C C . ALA A 1 187 ? -40.411 -10.920 -0.967 1.00 90.81 187 ALA A C 1
ATOM 1394 O O . ALA A 1 187 ? -39.805 -11.034 0.099 1.00 90.81 187 ALA A O 1
ATOM 1395 N N . ARG A 1 188 ? -40.666 -11.979 -1.750 1.00 92.62 188 ARG A N 1
ATOM 1396 C CA . ARG A 1 188 ? -40.269 -13.358 -1.413 1.00 92.62 188 ARG A CA 1
ATOM 1397 C C . ARG A 1 188 ? -38.753 -13.528 -1.362 1.00 92.62 188 ARG A C 1
ATOM 1399 O O . ARG A 1 188 ? -38.245 -14.108 -0.406 1.00 92.62 188 ARG A O 1
ATOM 1406 N N . THR A 1 189 ? -38.034 -12.999 -2.351 1.00 87.75 189 THR A N 1
ATOM 1407 C CA . THR A 1 189 ? -36.563 -13.060 -2.377 1.00 87.75 189 THR A CA 1
ATOM 1408 C C . THR A 1 189 ? -35.952 -12.252 -1.231 1.00 87.75 189 THR A C 1
ATOM 1410 O O . THR A 1 189 ? -35.052 -12.745 -0.551 1.00 87.75 189 THR A O 1
ATOM 1413 N N . SER A 1 190 ? -36.499 -11.070 -0.925 1.00 82.00 190 SER A N 1
ATOM 1414 C CA . SER A 1 190 ? -36.048 -10.274 0.222 1.00 82.00 190 SER A CA 1
ATOM 1415 C C . SER A 1 190 ? -36.319 -10.957 1.563 1.00 82.00 190 SER A C 1
ATOM 1417 O O . SER A 1 190 ? -35.445 -10.954 2.424 1.00 82.00 190 SER A O 1
ATOM 1419 N N . ALA A 1 191 ? -37.476 -11.607 1.730 1.00 91.00 191 ALA A N 1
ATOM 1420 C CA . ALA A 1 191 ? -37.813 -12.319 2.959 1.00 91.00 191 ALA A CA 1
ATOM 1421 C C . ALA A 1 191 ? -36.872 -13.511 3.191 1.00 91.00 191 ALA A C 1
ATOM 1423 O O . ALA A 1 191 ? -36.403 -13.711 4.309 1.00 91.00 191 ALA A O 1
ATOM 1424 N N . GLY A 1 192 ? -36.530 -14.252 2.129 1.00 92.19 192 GLY A N 1
ATOM 1425 C CA . GLY A 1 192 ? -35.538 -15.328 2.202 1.00 92.19 192 GLY A CA 1
ATOM 1426 C C . GLY A 1 192 ? -34.149 -14.823 2.600 1.00 92.19 192 GLY A C 1
ATOM 1427 O O . GLY A 1 192 ? -33.499 -15.420 3.457 1.00 92.19 192 GLY A O 1
ATOM 1428 N N . ARG A 1 193 ? -33.710 -13.684 2.045 1.00 87.50 193 ARG A N 1
ATOM 1429 C CA . ARG A 1 193 ? -32.414 -13.088 2.399 1.00 87.50 193 ARG A CA 1
ATOM 1430 C C . ARG A 1 193 ? -32.379 -12.571 3.838 1.00 87.50 193 ARG A C 1
ATOM 1432 O O . ARG A 1 193 ? -31.357 -12.727 4.496 1.00 87.50 193 ARG A O 1
ATOM 1439 N N . ILE A 1 194 ? -33.476 -11.990 4.330 1.00 85.12 194 ILE A N 1
ATOM 1440 C CA . ILE A 1 194 ? -33.592 -11.550 5.729 1.00 85.12 194 ILE A CA 1
ATOM 1441 C C . ILE A 1 194 ? -33.486 -12.753 6.671 1.00 85.12 194 ILE A C 1
ATOM 1443 O O . ILE A 1 194 ? -32.667 -12.721 7.583 1.00 85.12 194 ILE A O 1
ATOM 1447 N N . ALA A 1 195 ? -34.219 -13.838 6.404 1.00 92.25 195 ALA A N 1
ATOM 1448 C CA . ALA A 1 195 ? -34.154 -15.050 7.222 1.00 92.25 195 ALA A CA 1
ATOM 1449 C C . ALA A 1 195 ? -32.743 -15.672 7.246 1.00 92.25 195 ALA A C 1
ATOM 1451 O O . ALA A 1 195 ? -32.271 -16.103 8.296 1.00 92.25 195 ALA A O 1
ATOM 1452 N N . GLN A 1 196 ? -32.041 -15.669 6.107 1.00 88.75 196 GLN A N 1
ATOM 1453 C CA . GLN A 1 196 ? -30.654 -16.135 6.033 1.00 88.75 196 GLN A CA 1
ATOM 1454 C C . GLN A 1 196 ? -29.710 -15.267 6.883 1.00 88.75 196 GLN A C 1
ATOM 1456 O O . GLN A 1 196 ? -28.901 -15.799 7.638 1.00 88.75 196 GLN A O 1
ATOM 1461 N N . LEU A 1 197 ? -29.831 -13.939 6.800 1.00 83.50 197 LEU A N 1
ATOM 1462 C CA . LEU A 1 197 ? -29.007 -13.022 7.595 1.00 83.50 197 LEU A CA 1
ATOM 1463 C C . LEU A 1 197 ? -29.293 -13.145 9.098 1.00 83.50 197 LEU A C 1
ATOM 1465 O O . LEU A 1 197 ? -28.370 -13.067 9.903 1.00 83.50 197 LEU A O 1
ATOM 1469 N N . GLU A 1 198 ? -30.549 -13.367 9.492 1.00 90.62 198 GLU A N 1
ATOM 1470 C CA . GLU A 1 198 ? -30.911 -13.620 10.893 1.00 90.62 198 GLU A CA 1
ATOM 1471 C C . GLU A 1 198 ? -30.279 -14.917 11.423 1.00 90.62 198 GLU A C 1
ATOM 1473 O O . GLU A 1 198 ? -29.806 -14.947 12.562 1.00 90.62 198 GLU A O 1
ATOM 1478 N N . GLN A 1 199 ? -30.206 -15.961 10.591 1.00 96.19 199 GLN A N 1
ATOM 1479 C CA . GLN A 1 199 ? -29.530 -17.214 10.925 1.00 96.19 199 GLN A CA 1
ATOM 1480 C C . GLN A 1 199 ? -28.011 -17.026 11.087 1.00 96.19 199 GLN A C 1
ATOM 1482 O O . GLN A 1 199 ? -27.446 -17.497 12.074 1.00 96.19 199 GLN A O 1
ATOM 1487 N N . GLU A 1 200 ? -27.359 -16.307 10.170 1.00 87.38 200 GLU A N 1
ATOM 1488 C CA . GLU A 1 200 ? -25.923 -15.986 10.253 1.00 87.38 200 GLU A CA 1
ATOM 1489 C C . GLU A 1 200 ? -25.606 -15.156 11.513 1.00 87.38 200 GLU A C 1
ATOM 1491 O O . GLU A 1 200 ? -24.637 -15.423 12.224 1.00 87.38 200 GLU A O 1
ATOM 1496 N N . LEU A 1 201 ? -26.466 -14.191 11.863 1.00 83.56 201 LEU A N 1
ATOM 1497 C CA . LEU A 1 201 ? -26.308 -13.365 13.065 1.00 83.56 201 LEU A CA 1
ATOM 1498 C C . LEU A 1 201 ? -26.462 -14.200 14.350 1.00 83.56 201 LEU A C 1
ATOM 1500 O O . LEU A 1 201 ? -25.741 -13.986 15.328 1.00 83.56 201 LEU A O 1
ATOM 1504 N N . ALA A 1 202 ? -27.374 -15.176 14.358 1.00 95.12 202 ALA A N 1
ATOM 1505 C CA . ALA A 1 202 ? -27.523 -16.109 15.472 1.00 95.12 202 ALA A CA 1
ATOM 1506 C C . ALA A 1 202 ? -26.284 -17.007 15.648 1.00 95.12 202 ALA A C 1
ATOM 1508 O O . ALA A 1 202 ? -25.833 -17.188 16.780 1.00 95.12 202 ALA A O 1
ATOM 1509 N N . GLN A 1 203 ? -25.703 -17.504 14.551 1.00 91.25 203 GLN A N 1
ATOM 1510 C CA . GLN A 1 203 ? -24.469 -18.302 14.574 1.00 91.25 203 GLN A CA 1
ATOM 1511 C C . GLN A 1 203 ? -23.277 -17.489 15.090 1.00 91.25 203 GLN A C 1
ATOM 1513 O O . GLN A 1 203 ? -22.631 -17.898 16.052 1.00 91.25 203 GLN A O 1
ATOM 1518 N N . ALA A 1 204 ? -23.062 -16.284 14.558 1.00 83.31 204 ALA A N 1
ATOM 1519 C CA . ALA A 1 204 ? -21.976 -15.410 15.002 1.00 83.31 204 ALA A CA 1
ATOM 1520 C C . ALA A 1 204 ? -22.081 -15.052 16.497 1.00 83.31 204 ALA A C 1
ATOM 1522 O O . ALA A 1 204 ? -21.076 -14.942 17.197 1.00 83.31 204 ALA A O 1
ATOM 1523 N N . ARG A 1 205 ? -23.303 -14.884 17.026 1.00 90.88 205 ARG A N 1
ATOM 1524 C CA . ARG A 1 205 ? -23.517 -14.652 18.466 1.00 90.88 205 ARG A CA 1
ATOM 1525 C C . ARG A 1 205 ? -23.166 -15.869 19.320 1.00 90.88 205 ARG A C 1
ATOM 1527 O O . ARG A 1 205 ? -22.670 -15.671 20.428 1.00 90.88 205 ARG A O 1
ATOM 1534 N N . ALA A 1 206 ? -23.425 -17.081 18.833 1.00 94.56 206 ALA A N 1
ATOM 1535 C CA . ALA A 1 206 ? -23.059 -18.312 19.526 1.00 94.56 206 ALA A CA 1
ATOM 1536 C C . ALA A 1 206 ? -21.531 -18.480 19.584 1.00 94.56 206 ALA A C 1
ATOM 1538 O O . ALA A 1 206 ? -20.988 -18.668 20.669 1.00 94.56 206 ALA A O 1
ATOM 1539 N N . GLU A 1 207 ? -20.833 -18.275 18.465 1.00 89.69 207 GLU A N 1
ATOM 1540 C CA . GLU A 1 207 ? -19.363 -18.330 18.407 1.00 89.69 207 GLU A CA 1
ATOM 1541 C C . GLU A 1 207 ? -18.706 -17.296 19.334 1.00 89.69 207 GLU A C 1
ATOM 1543 O O . GLU A 1 207 ? -17.758 -17.591 20.059 1.00 89.69 207 GLU A O 1
ATOM 1548 N N . LEU A 1 208 ? -19.243 -16.073 19.377 1.00 83.38 208 LEU A N 1
ATOM 1549 C CA . LEU A 1 208 ? -18.729 -15.020 20.257 1.00 83.38 208 LEU A CA 1
ATOM 1550 C C . LEU A 1 208 ? -18.962 -15.356 21.741 1.00 83.38 208 LEU A C 1
ATOM 1552 O O . LEU A 1 208 ? -18.153 -14.988 22.595 1.00 83.38 208 LEU A O 1
ATOM 1556 N N . ALA A 1 209 ? -20.055 -16.052 22.066 1.00 94.31 209 ALA A N 1
ATOM 1557 C CA . ALA A 1 209 ? -20.305 -16.539 23.419 1.00 94.31 209 ALA A CA 1
ATOM 1558 C C . ALA A 1 209 ? -19.325 -17.659 23.811 1.00 94.31 209 ALA A C 1
ATOM 1560 O O . ALA A 1 209 ? -18.796 -17.624 24.921 1.00 94.31 209 ALA A O 1
ATOM 1561 N N . GLU A 1 210 ? -19.024 -18.589 22.901 1.00 94.94 210 GLU A N 1
ATOM 1562 C CA . GLU A 1 210 ? -18.025 -19.643 23.123 1.00 94.94 210 GLU A CA 1
ATOM 1563 C C . GLU A 1 210 ? -16.613 -19.072 23.298 1.00 94.94 210 GLU A C 1
ATOM 1565 O O . GLU A 1 210 ? -15.924 -19.428 24.252 1.00 94.94 210 GLU A O 1
ATOM 1570 N N . LEU A 1 211 ? -16.202 -18.117 22.458 1.00 85.12 211 LEU A N 1
ATOM 1571 C CA . LEU A 1 211 ? -14.898 -17.456 22.583 1.00 85.12 211 LEU A CA 1
ATOM 1572 C C . LEU A 1 211 ? -14.759 -16.669 23.889 1.00 85.12 211 LEU A C 1
ATOM 1574 O O . LEU A 1 211 ? -13.682 -16.643 24.485 1.00 85.12 211 LEU A O 1
ATOM 1578 N N . LYS A 1 212 ? -15.837 -16.029 24.356 1.00 87.81 212 LYS A N 1
ATOM 1579 C CA . LYS A 1 212 ? -15.843 -15.365 25.666 1.00 87.81 212 LYS A CA 1
ATOM 1580 C C . LYS A 1 212 ? -15.714 -16.369 26.803 1.00 87.81 212 LYS A C 1
ATOM 1582 O O . LYS A 1 212 ? -14.885 -16.159 27.675 1.00 87.81 212 LYS A O 1
ATOM 1587 N N . ALA A 1 213 ? -16.458 -17.473 26.756 1.00 91.94 213 ALA A N 1
ATOM 1588 C CA . ALA A 1 213 ? -16.351 -18.526 27.761 1.00 91.94 213 ALA A CA 1
ATOM 1589 C C . ALA A 1 213 ? -14.947 -19.156 27.792 1.00 91.94 213 ALA A C 1
ATOM 1591 O O . ALA A 1 213 ? -14.416 -19.401 28.872 1.00 91.94 213 ALA A O 1
ATOM 1592 N N . ALA A 1 214 ? -14.322 -19.363 26.627 1.00 88.88 214 ALA A N 1
ATOM 1593 C CA . ALA A 1 214 ? -12.943 -19.834 26.532 1.00 88.88 214 ALA A CA 1
ATOM 1594 C C . ALA A 1 214 ? -11.955 -18.823 27.137 1.00 88.88 214 ALA A C 1
ATOM 1596 O O . ALA A 1 214 ? -11.094 -19.201 27.925 1.00 88.88 214 ALA A O 1
ATOM 1597 N N . ARG A 1 215 ? -12.117 -17.527 26.842 1.00 81.81 215 ARG A N 1
ATOM 1598 C CA . ARG A 1 215 ? -11.283 -16.464 27.420 1.00 81.81 215 ARG A CA 1
ATOM 1599 C C . ARG A 1 215 ? -11.439 -16.356 28.937 1.00 81.81 215 ARG A C 1
ATOM 1601 O O . ARG A 1 215 ? -10.441 -16.186 29.625 1.00 81.81 215 ARG A O 1
ATOM 1608 N N . ASP A 1 216 ? -12.659 -16.453 29.453 1.00 82.88 216 ASP A N 1
ATOM 1609 C CA . ASP A 1 216 ? -12.922 -16.381 30.894 1.00 82.88 216 ASP A CA 1
ATOM 1610 C C . ASP A 1 216 ? -12.345 -17.605 31.635 1.00 82.88 216 ASP A C 1
ATOM 1612 O O . ASP A 1 216 ? -11.949 -17.490 32.793 1.00 82.88 216 ASP A O 1
ATOM 1616 N N . GLN A 1 217 ? -12.242 -18.765 30.970 1.00 85.00 217 GLN A N 1
ATOM 1617 C CA . GLN A 1 217 ? -11.521 -19.934 31.496 1.00 85.00 217 GLN A CA 1
ATOM 1618 C C . GLN A 1 217 ? -9.997 -19.739 31.484 1.00 85.00 217 GLN A C 1
ATOM 1620 O O . GLN A 1 217 ? -9.324 -20.186 32.411 1.00 85.00 217 GLN A O 1
ATOM 1625 N N . ASP A 1 218 ? -9.462 -19.049 30.476 1.00 75.94 218 ASP A N 1
ATOM 1626 C CA . ASP A 1 218 ? -8.020 -18.819 30.310 1.00 75.94 218 ASP A CA 1
ATOM 1627 C C . ASP A 1 218 ? -7.493 -17.641 31.158 1.00 75.94 218 ASP A C 1
ATOM 1629 O O . ASP A 1 218 ? -6.319 -17.590 31.510 1.00 75.94 218 ASP A O 1
ATOM 1633 N N . GLN A 1 219 ? -8.367 -16.723 31.593 1.00 63.47 219 GLN A N 1
ATOM 1634 C CA . GLN A 1 219 ? -8.035 -15.645 32.543 1.00 63.47 219 GLN A CA 1
ATOM 1635 C C . GLN A 1 219 ? -7.696 -16.132 33.967 1.00 63.47 219 GLN A C 1
ATOM 1637 O O . GLN A 1 219 ? -7.368 -15.321 34.830 1.00 63.47 219 GLN A O 1
ATOM 1642 N N . GLY A 1 220 ? -7.746 -17.444 34.222 1.00 59.47 220 GLY A N 1
A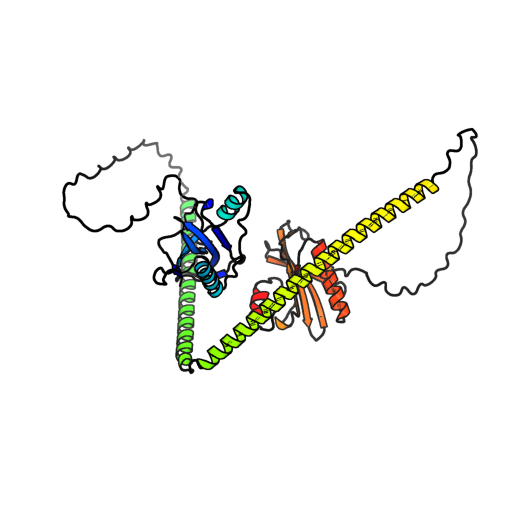TOM 1643 C CA . GLY A 1 220 ? -7.142 -18.067 35.402 1.00 59.47 220 GLY A CA 1
ATOM 1644 C C . GLY A 1 220 ? -5.629 -18.302 35.284 1.00 59.47 220 GLY A C 1
ATOM 1645 O O . GLY A 1 220 ? -5.012 -18.714 36.268 1.00 59.47 220 GLY A O 1
ATOM 1646 N N . ALA A 1 221 ? -5.023 -18.067 34.114 1.00 59.88 221 ALA A N 1
ATOM 1647 C CA . ALA A 1 221 ? -3.575 -18.083 33.960 1.00 59.88 221 ALA A CA 1
ATOM 1648 C C . ALA A 1 221 ? -2.958 -16.869 34.685 1.00 59.88 221 ALA A C 1
ATOM 1650 O O . ALA A 1 221 ? -3.505 -15.767 34.590 1.00 59.88 221 ALA A O 1
ATOM 1651 N N . PRO A 1 222 ? -1.853 -17.052 35.434 1.00 60.97 222 PRO A N 1
ATOM 1652 C CA . PRO A 1 222 ? -1.195 -15.956 36.136 1.00 60.97 222 PRO A CA 1
ATOM 1653 C C . PRO A 1 222 ? -0.848 -14.852 35.135 1.00 60.97 222 PRO A C 1
ATOM 1655 O O . PRO A 1 222 ? -0.324 -15.143 34.058 1.00 60.97 222 PRO A O 1
ATOM 1658 N N . GLU A 1 223 ? -1.169 -13.599 35.480 1.00 59.28 223 GLU A N 1
ATOM 1659 C CA . GLU A 1 223 ? -0.670 -12.445 34.731 1.00 59.28 223 GLU A CA 1
ATOM 1660 C C . GLU A 1 223 ? 0.840 -12.629 34.518 1.00 59.28 223 GLU A C 1
ATOM 1662 O O . GLU A 1 223 ? 1.526 -13.029 35.466 1.00 59.28 223 GLU A O 1
ATOM 1667 N N . PRO A 1 224 ? 1.356 -12.401 33.294 1.00 60.84 224 PRO A N 1
ATOM 1668 C CA . PRO A 1 224 ? 2.790 -12.452 33.059 1.00 60.84 224 PRO A CA 1
ATOM 1669 C C . PRO A 1 224 ? 3.463 -11.544 34.083 1.00 60.84 224 PRO A C 1
ATOM 1671 O O . PRO A 1 224 ? 3.014 -10.413 34.300 1.00 60.84 224 PRO A O 1
ATOM 1674 N N . ASP A 1 225 ? 4.474 -12.093 34.752 1.00 79.12 225 ASP A N 1
ATOM 1675 C CA . ASP A 1 225 ? 5.128 -11.461 35.887 1.00 79.12 225 ASP A CA 1
ATOM 1676 C C . ASP A 1 225 ? 5.524 -10.035 35.484 1.00 79.12 225 ASP A C 1
ATOM 1678 O O . ASP A 1 225 ? 6.094 -9.815 34.411 1.00 79.12 225 ASP A O 1
ATOM 1682 N N . ILE A 1 226 ? 5.165 -9.040 36.294 1.00 78.62 226 ILE A N 1
ATOM 1683 C CA . ILE A 1 226 ? 5.372 -7.619 35.956 1.00 78.62 226 ILE A CA 1
ATOM 1684 C C . ILE A 1 226 ? 6.859 -7.355 35.659 1.00 78.62 226 ILE A C 1
ATOM 1686 O O . ILE A 1 226 ? 7.193 -6.513 34.821 1.00 78.62 226 ILE A O 1
ATOM 1690 N N . ASP A 1 227 ? 7.735 -8.135 36.290 1.00 81.88 227 ASP A N 1
ATOM 1691 C CA . ASP A 1 227 ? 9.177 -8.125 36.078 1.00 81.88 227 ASP A CA 1
ATOM 1692 C C . ASP A 1 227 ? 9.578 -8.660 34.688 1.00 81.88 227 ASP A C 1
ATOM 1694 O O . ASP A 1 227 ? 10.470 -8.098 34.049 1.00 81.88 227 ASP A O 1
ATOM 1698 N N . GLU A 1 228 ? 8.885 -9.671 34.155 1.00 83.25 228 GLU A N 1
ATOM 1699 C CA . GLU A 1 228 ? 9.112 -10.197 32.800 1.00 83.25 228 GLU A CA 1
ATOM 1700 C C . GLU A 1 228 ? 8.691 -9.176 31.730 1.00 83.25 228 GLU A C 1
ATOM 1702 O O . GLU A 1 228 ? 9.410 -8.952 30.754 1.00 83.25 228 GLU A O 1
ATOM 1707 N N . LEU A 1 229 ? 7.575 -8.470 31.946 1.00 78.00 229 LEU A N 1
ATOM 1708 C CA . LEU A 1 229 ? 7.154 -7.372 31.068 1.00 78.00 229 LEU A CA 1
ATOM 1709 C C . LEU A 1 229 ? 8.114 -6.174 31.119 1.00 78.00 229 LEU A C 1
ATOM 1711 O O . LEU A 1 229 ? 8.298 -5.492 30.106 1.00 78.00 229 LEU A O 1
ATOM 1715 N N . ALA A 1 230 ? 8.723 -5.900 32.275 1.00 86.06 230 ALA A N 1
ATOM 1716 C CA . ALA A 1 230 ? 9.723 -4.846 32.414 1.00 86.06 230 ALA A CA 1
ATOM 1717 C C . ALA A 1 230 ? 11.008 -5.183 31.638 1.00 86.06 230 ALA A C 1
ATOM 1719 O O . ALA A 1 230 ? 11.485 -4.337 30.879 1.00 86.06 230 ALA A O 1
ATOM 1720 N N . LEU A 1 231 ? 11.498 -6.422 31.757 1.00 92.06 231 LEU A N 1
ATOM 1721 C CA . LEU A 1 231 ? 12.632 -6.943 30.982 1.00 92.06 231 LEU A CA 1
ATOM 1722 C C . LEU A 1 231 ? 12.360 -6.885 29.475 1.00 92.06 231 LEU A C 1
ATOM 1724 O O . LEU A 1 231 ? 13.147 -6.312 28.724 1.00 92.06 231 LEU A O 1
ATOM 1728 N N . LEU A 1 232 ? 11.197 -7.372 29.033 1.00 86.56 232 LEU A N 1
ATOM 1729 C CA . LEU A 1 232 ? 10.830 -7.356 27.615 1.00 86.56 232 LEU A CA 1
ATOM 1730 C C . LEU A 1 232 ? 10.747 -5.927 27.051 1.00 86.56 232 LEU A C 1
ATOM 1732 O O . LEU A 1 232 ? 11.064 -5.681 25.886 1.00 86.56 232 LEU A O 1
ATOM 1736 N N . ARG A 1 233 ? 10.332 -4.958 27.874 1.00 88.44 233 ARG A N 1
ATOM 1737 C CA . ARG A 1 233 ? 10.289 -3.546 27.486 1.00 88.44 233 ARG A CA 1
ATOM 1738 C C . ARG A 1 233 ? 11.685 -2.947 27.330 1.00 88.44 233 ARG A C 1
ATOM 1740 O O . ARG A 1 233 ? 11.870 -2.122 26.434 1.00 88.44 233 ARG A O 1
ATOM 1747 N N . GLU A 1 234 ? 12.631 -3.319 28.185 1.00 94.94 234 GLU A N 1
ATOM 1748 C CA . GLU A 1 234 ? 14.024 -2.873 28.093 1.00 94.94 234 GLU A CA 1
ATOM 1749 C C . GLU A 1 234 ? 14.698 -3.450 26.840 1.00 94.94 234 GLU A C 1
ATOM 1751 O O . GLU A 1 234 ? 15.250 -2.688 26.043 1.00 94.94 234 GLU A O 1
ATOM 1756 N N . ASP A 1 235 ? 14.515 -4.747 26.578 1.00 92.44 235 ASP A N 1
ATOM 1757 C CA . ASP A 1 235 ? 14.992 -5.406 25.356 1.00 92.44 235 ASP A CA 1
ATOM 1758 C C . ASP A 1 235 ? 14.395 -4.766 24.095 1.00 92.44 235 ASP A C 1
ATOM 1760 O O . ASP A 1 235 ? 15.102 -4.488 23.123 1.00 92.44 235 ASP A O 1
ATOM 1764 N N . TYR A 1 236 ? 13.097 -4.448 24.115 1.00 86.81 236 TYR A N 1
ATOM 1765 C CA . TYR A 1 236 ? 12.446 -3.760 23.002 1.00 86.81 236 TYR A CA 1
ATOM 1766 C C . TYR A 1 236 ? 13.011 -2.350 22.773 1.00 86.81 236 TYR A C 1
ATOM 1768 O O . TYR A 1 236 ? 13.160 -1.913 21.630 1.00 86.81 236 TYR A O 1
ATOM 1776 N N . GLN A 1 237 ? 13.345 -1.620 23.840 1.00 88.75 237 GLN A N 1
ATOM 1777 C CA . GLN A 1 237 ? 13.972 -0.301 23.725 1.00 88.75 237 GLN A CA 1
ATOM 1778 C C . GLN A 1 237 ? 15.395 -0.393 23.169 1.00 88.75 237 GLN A C 1
ATOM 1780 O O . GLN A 1 237 ? 15.746 0.402 22.291 1.00 88.75 237 GLN A O 1
ATOM 1785 N N . ALA A 1 238 ? 16.180 -1.373 23.619 1.00 92.50 238 ALA A N 1
ATOM 1786 C CA . ALA A 1 238 ? 17.508 -1.651 23.085 1.00 92.50 238 ALA A CA 1
ATOM 1787 C C . ALA A 1 238 ? 17.438 -1.975 21.586 1.00 92.50 238 ALA A C 1
ATOM 1789 O O . ALA A 1 238 ? 18.090 -1.302 20.783 1.00 92.50 238 ALA A O 1
ATOM 1790 N N . LEU A 1 239 ? 16.553 -2.895 21.191 1.00 88.38 239 LEU A N 1
ATOM 1791 C CA . LEU A 1 239 ? 16.361 -3.282 19.793 1.00 88.38 239 LEU A CA 1
ATOM 1792 C C . LEU A 1 239 ? 15.886 -2.105 18.927 1.00 88.38 239 LEU A C 1
ATOM 1794 O O . LEU A 1 239 ? 16.347 -1.919 17.801 1.00 88.38 239 LEU A O 1
ATOM 1798 N N . ARG A 1 240 ? 15.002 -1.253 19.462 1.00 86.69 240 ARG A N 1
ATOM 1799 C CA . ARG A 1 240 ? 14.567 -0.027 18.779 1.00 86.69 240 ARG A CA 1
ATOM 1800 C C . ARG A 1 240 ? 15.730 0.941 18.557 1.00 86.69 240 ARG A C 1
ATOM 1802 O O . ARG A 1 240 ? 15.803 1.545 17.490 1.00 86.69 240 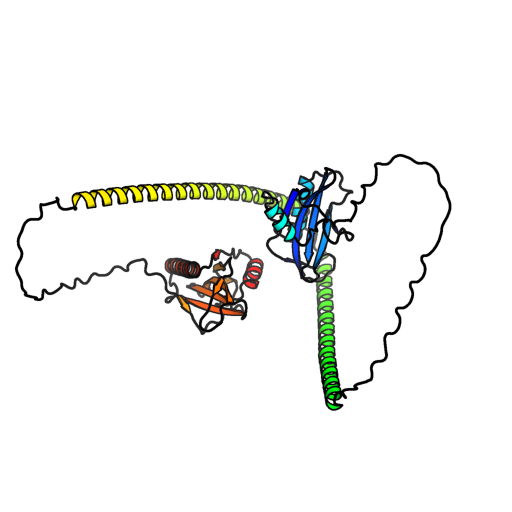ARG A O 1
ATOM 1809 N N . SER A 1 241 ? 16.622 1.106 19.536 1.00 89.19 241 SER A N 1
ATOM 1810 C CA . SER A 1 241 ? 17.798 1.973 19.388 1.00 89.19 241 SER A CA 1
ATOM 1811 C C . SER A 1 241 ? 18.782 1.448 18.338 1.00 89.19 241 SER A C 1
ATOM 1813 O O . SER A 1 241 ? 19.280 2.225 17.524 1.00 89.19 241 SER A O 1
ATOM 1815 N N . GLU A 1 242 ? 18.990 0.131 18.286 1.00 93.12 242 GLU A N 1
ATOM 1816 C CA . GLU A 1 242 ? 19.848 -0.514 17.291 1.00 93.12 242 GLU A CA 1
ATOM 1817 C C . GLU A 1 242 ? 19.276 -0.346 15.879 1.00 93.12 242 GLU A C 1
ATOM 1819 O O . GLU A 1 242 ? 19.991 0.017 14.945 1.00 93.12 242 GLU A O 1
ATOM 1824 N N . TYR A 1 243 ? 17.957 -0.490 15.734 1.00 84.38 243 TYR A N 1
ATOM 1825 C CA . TYR A 1 243 ? 17.265 -0.253 14.471 1.00 84.38 243 TYR A CA 1
ATOM 1826 C C . TYR A 1 243 ? 17.430 1.187 13.953 1.00 84.38 243 TYR A C 1
ATOM 1828 O O . TYR A 1 243 ? 17.586 1.394 12.748 1.00 84.38 243 TYR A O 1
ATOM 1836 N N . VAL A 1 244 ? 17.420 2.191 14.840 1.00 86.19 244 VAL A N 1
ATOM 1837 C CA . VAL A 1 244 ? 17.674 3.593 14.453 1.00 86.19 244 VAL A CA 1
ATOM 1838 C C . VAL A 1 244 ? 19.097 3.757 13.918 1.00 86.19 244 VAL A C 1
ATOM 1840 O O . VAL A 1 244 ? 19.266 4.319 12.840 1.00 86.19 244 VAL A O 1
ATOM 1843 N N . LEU A 1 245 ? 20.101 3.195 14.601 1.00 91.94 245 LEU A N 1
ATOM 1844 C CA . LEU A 1 245 ? 21.499 3.260 14.156 1.00 91.94 245 LEU A CA 1
ATOM 1845 C C . LEU A 1 245 ? 21.710 2.590 12.791 1.00 91.94 245 LEU A C 1
ATOM 1847 O O . LEU A 1 245 ? 22.399 3.140 11.933 1.00 91.94 245 LEU A O 1
ATOM 1851 N N . ILE A 1 246 ? 21.086 1.431 12.564 1.00 87.69 246 ILE A N 1
ATOM 1852 C CA . ILE A 1 246 ? 21.162 0.724 11.278 1.00 87.69 246 ILE A CA 1
ATOM 1853 C C . ILE A 1 246 ? 20.526 1.556 10.155 1.00 87.69 246 ILE A C 1
ATOM 1855 O O . ILE A 1 246 ? 21.061 1.610 9.047 1.00 87.69 246 ILE A O 1
ATOM 1859 N N . ASN A 1 247 ? 19.401 2.225 10.418 1.00 76.88 247 ASN A N 1
ATOM 1860 C CA . ASN A 1 247 ? 18.759 3.084 9.421 1.00 76.88 247 ASN A CA 1
ATOM 1861 C C . ASN A 1 247 ? 19.570 4.342 9.103 1.00 76.88 247 ASN A C 1
ATOM 1863 O O . ASN A 1 247 ? 19.626 4.743 7.937 1.00 76.88 247 ASN A O 1
ATOM 1867 N N . ASP A 1 248 ? 20.216 4.941 10.100 1.00 88.31 248 ASP A N 1
ATOM 1868 C CA . ASP A 1 248 ? 21.129 6.061 9.879 1.00 88.31 248 ASP A CA 1
ATOM 1869 C C . ASP A 1 248 ? 22.315 5.613 9.004 1.00 88.31 248 ASP A C 1
ATOM 1871 O O . ASP A 1 248 ? 22.614 6.249 7.991 1.00 88.31 248 ASP A O 1
ATOM 1875 N N . GLU A 1 249 ? 22.909 4.447 9.290 1.00 92.31 249 GLU A N 1
ATOM 1876 C CA . GLU A 1 249 ? 23.988 3.882 8.468 1.00 92.31 249 GLU A CA 1
ATOM 1877 C C . GLU A 1 249 ? 23.530 3.563 7.032 1.00 92.31 249 GLU A C 1
ATOM 1879 O O . GLU A 1 249 ? 24.252 3.823 6.063 1.00 92.31 249 GLU A O 1
ATOM 1884 N N . LEU A 1 250 ? 22.320 3.023 6.859 1.00 83.50 250 LEU A N 1
ATOM 1885 C CA . LEU A 1 250 ? 21.740 2.789 5.534 1.00 83.50 250 LEU A CA 1
ATOM 1886 C C . LEU A 1 250 ? 21.546 4.096 4.762 1.00 83.50 250 LEU A C 1
ATOM 1888 O O . LEU A 1 250 ? 21.849 4.148 3.567 1.00 83.50 250 LEU A O 1
ATOM 1892 N N . THR A 1 251 ? 21.091 5.150 5.435 1.00 85.19 251 THR A N 1
ATOM 1893 C CA . THR A 1 251 ? 20.898 6.479 4.839 1.00 85.19 251 THR A CA 1
ATOM 1894 C C . THR A 1 251 ? 22.233 7.085 4.396 1.00 85.19 251 THR A C 1
ATOM 1896 O O . THR A 1 251 ? 22.348 7.624 3.286 1.00 85.19 251 THR A O 1
ATOM 1899 N N . ASP A 1 252 ? 23.276 6.928 5.210 1.00 93.38 252 ASP A N 1
ATOM 1900 C CA . ASP A 1 252 ? 24.633 7.355 4.876 1.00 93.38 252 ASP A CA 1
ATOM 1901 C C . ASP A 1 252 ? 25.196 6.578 3.679 1.00 93.38 252 ASP A C 1
ATOM 1903 O O . ASP A 1 252 ? 25.739 7.176 2.740 1.00 93.38 252 ASP A O 1
ATOM 1907 N N . ARG A 1 253 ? 25.012 5.250 3.647 1.00 88.88 253 ARG A N 1
ATOM 1908 C CA . ARG A 1 253 ? 25.425 4.406 2.513 1.00 88.88 253 ARG A CA 1
ATOM 1909 C C . ARG A 1 253 ? 24.686 4.769 1.229 1.00 88.88 253 ARG A C 1
ATOM 1911 O O . ARG A 1 253 ? 25.319 4.863 0.178 1.00 88.88 253 ARG A O 1
ATOM 1918 N N . GLN A 1 254 ? 23.381 5.027 1.294 1.00 84.81 254 GLN A N 1
ATOM 1919 C CA . GLN A 1 254 ? 22.604 5.486 0.139 1.00 84.81 254 GLN A CA 1
ATOM 1920 C C . GLN A 1 254 ? 23.119 6.829 -0.385 1.00 84.81 254 GLN A C 1
ATOM 1922 O O . GLN A 1 254 ? 23.350 6.981 -1.586 1.00 84.81 254 GLN A O 1
ATOM 1927 N N . SER A 1 255 ? 23.392 7.776 0.512 1.00 91.19 255 SER A N 1
ATOM 1928 C CA . SER A 1 255 ? 23.968 9.074 0.151 1.00 91.19 255 SER A CA 1
ATOM 1929 C C . SER A 1 255 ? 25.355 8.929 -0.491 1.00 91.19 255 SER A C 1
ATOM 1931 O O . SER A 1 255 ? 25.681 9.633 -1.450 1.00 91.19 255 SER A O 1
ATOM 1933 N N . ALA A 1 256 ? 26.182 7.997 -0.005 1.00 92.75 256 ALA A N 1
ATOM 1934 C CA . ALA A 1 256 ? 27.487 7.691 -0.588 1.00 92.75 256 ALA A CA 1
ATOM 1935 C C . ALA A 1 256 ? 27.370 7.071 -1.992 1.00 92.75 256 ALA A C 1
ATOM 1937 O O . ALA A 1 256 ? 28.069 7.507 -2.912 1.00 92.75 256 ALA A O 1
ATOM 1938 N N . LEU A 1 257 ? 26.453 6.117 -2.187 1.00 87.44 257 LEU A N 1
ATOM 1939 C CA . LEU A 1 257 ? 26.169 5.525 -3.499 1.00 87.44 257 LEU A CA 1
ATOM 1940 C C . LEU A 1 257 ? 25.672 6.573 -4.496 1.00 87.44 257 LEU A C 1
ATOM 1942 O O . LEU A 1 257 ? 26.144 6.610 -5.631 1.00 87.44 257 LEU A O 1
ATOM 1946 N N . GLN A 1 258 ? 24.798 7.483 -4.067 1.00 88.00 258 GLN A N 1
ATOM 1947 C CA . GLN A 1 258 ? 24.302 8.562 -4.918 1.00 88.00 258 GLN A CA 1
ATOM 1948 C C . GLN A 1 258 ? 25.427 9.520 -5.347 1.00 88.00 258 GLN A C 1
ATOM 1950 O O . GLN A 1 258 ? 25.494 9.941 -6.505 1.00 88.00 258 GLN A O 1
ATOM 1955 N N . ARG A 1 259 ? 26.369 9.833 -4.444 1.00 95.69 259 ARG A N 1
ATOM 1956 C CA . ARG A 1 259 ? 27.568 10.619 -4.788 1.00 95.69 259 ARG A CA 1
ATOM 1957 C C . ARG A 1 259 ? 28.437 9.890 -5.812 1.00 95.69 259 ARG A C 1
ATOM 1959 O O . ARG A 1 259 ? 28.847 10.522 -6.786 1.00 95.69 259 ARG A O 1
ATOM 1966 N N . LEU A 1 260 ? 28.673 8.589 -5.636 1.00 91.75 260 LEU A N 1
ATOM 1967 C CA . LEU A 1 260 ? 29.425 7.768 -6.592 1.00 91.75 260 LEU A CA 1
ATOM 1968 C C . LEU A 1 260 ? 28.753 7.732 -7.968 1.00 91.75 260 LEU A C 1
ATOM 1970 O O . LEU A 1 260 ? 29.420 7.986 -8.968 1.00 91.75 260 LEU A O 1
ATOM 1974 N N . GLN A 1 261 ? 27.438 7.510 -8.025 1.00 86.25 261 GLN A N 1
ATOM 1975 C CA . GLN A 1 261 ? 26.664 7.547 -9.270 1.00 86.25 261 GLN A CA 1
ATOM 1976 C C . GLN A 1 261 ? 26.803 8.898 -9.980 1.00 86.25 261 GLN A C 1
ATOM 1978 O O . GLN A 1 261 ? 27.147 8.942 -11.160 1.00 86.25 261 GLN A O 1
ATOM 1983 N N . SER A 1 262 ? 26.655 10.008 -9.250 1.00 91.19 262 SER A N 1
ATOM 1984 C CA . SER A 1 262 ? 26.855 11.346 -9.822 1.00 91.19 262 SER A CA 1
ATOM 1985 C C . SER A 1 262 ? 28.291 11.574 -10.326 1.00 91.19 262 SER A C 1
ATOM 1987 O O . SER A 1 262 ? 28.509 12.321 -11.282 1.00 91.19 262 SER A O 1
ATOM 1989 N N . GLY A 1 263 ? 29.280 10.923 -9.703 1.00 95.44 263 GLY A N 1
ATOM 1990 C CA . GLY A 1 263 ? 30.672 10.912 -10.146 1.00 95.44 263 GLY A CA 1
ATOM 1991 C C . GLY A 1 263 ? 30.850 10.158 -11.463 1.00 95.44 263 GLY A C 1
ATOM 1992 O O . GLY A 1 263 ? 31.431 10.705 -12.400 1.00 95.44 263 GLY A O 1
ATOM 1993 N N . PHE A 1 264 ? 30.286 8.951 -11.571 1.00 90.44 264 PHE A N 1
ATOM 1994 C CA . PHE A 1 264 ? 30.307 8.162 -12.806 1.00 90.44 264 PHE A CA 1
ATOM 1995 C C . PHE A 1 264 ? 29.602 8.869 -13.965 1.00 90.44 264 PHE A C 1
ATOM 1997 O O . PHE A 1 264 ? 30.105 8.850 -15.084 1.00 90.44 264 PHE A O 1
ATOM 2004 N N . GLU A 1 265 ? 28.480 9.548 -13.722 1.00 89.88 265 GLU A N 1
ATOM 2005 C CA . GLU A 1 265 ? 27.797 10.325 -14.763 1.00 89.88 265 GLU A CA 1
ATOM 2006 C C . GLU A 1 265 ? 28.635 11.502 -15.268 1.00 89.88 265 GLU A C 1
ATOM 2008 O O . GLU A 1 265 ? 28.676 11.761 -16.473 1.00 89.88 265 GLU A O 1
ATOM 2013 N N . LYS A 1 266 ? 29.320 12.216 -14.364 1.00 95.31 266 LYS A N 1
ATOM 2014 C CA . LYS A 1 266 ? 30.247 13.292 -14.743 1.00 95.31 266 LYS A CA 1
ATOM 2015 C C . LYS A 1 266 ? 31.409 12.752 -15.569 1.00 95.31 266 LYS A C 1
ATOM 2017 O O . LYS A 1 266 ? 31.725 13.345 -16.597 1.00 95.31 266 LYS A O 1
ATOM 2022 N N . GLN A 1 267 ? 31.989 11.623 -15.159 1.00 95.06 267 GLN A N 1
ATOM 2023 C CA . GLN A 1 267 ? 33.066 10.977 -15.906 1.00 95.06 267 GLN A CA 1
ATOM 2024 C C . GLN A 1 267 ? 32.589 10.540 -17.293 1.00 95.06 267 GLN A C 1
ATOM 2026 O O . GLN A 1 267 ? 33.203 10.891 -18.293 1.00 95.06 267 GLN A O 1
ATOM 2031 N N . ARG A 1 268 ? 31.430 9.880 -17.377 1.00 93.19 268 ARG A N 1
ATOM 2032 C CA . ARG A 1 268 ? 30.844 9.440 -18.647 1.00 93.19 268 ARG A CA 1
ATOM 2033 C C . ARG A 1 268 ? 30.595 10.606 -19.605 1.00 93.19 268 ARG A C 1
ATOM 2035 O O . ARG A 1 268 ? 30.798 10.452 -20.806 1.00 93.19 268 ARG A O 1
ATOM 2042 N N . LYS A 1 269 ? 30.162 11.766 -19.099 1.00 94.25 269 LYS A N 1
ATOM 2043 C CA . LYS A 1 269 ? 30.009 12.987 -19.909 1.00 94.25 269 LYS A CA 1
ATOM 2044 C C . LYS A 1 269 ? 31.357 13.517 -20.401 1.00 94.25 269 LYS A C 1
ATOM 2046 O O . LYS A 1 269 ? 31.468 13.825 -21.582 1.00 94.25 269 LYS A O 1
ATOM 2051 N N . ALA A 1 270 ? 32.371 13.568 -19.536 1.00 96.81 270 ALA A N 1
ATOM 2052 C CA . ALA A 1 270 ? 33.721 13.981 -19.923 1.00 96.81 270 ALA A CA 1
ATOM 2053 C C . ALA A 1 270 ? 34.309 13.060 -21.009 1.00 96.81 270 ALA A C 1
ATOM 2055 O O . ALA A 1 270 ? 34.788 13.543 -22.035 1.00 96.81 270 ALA A O 1
ATOM 2056 N N . ASP A 1 271 ? 34.171 11.742 -20.842 1.00 93.50 271 ASP A N 1
ATOM 2057 C CA . ASP A 1 271 ? 34.627 10.752 -21.821 1.00 93.50 271 ASP A CA 1
ATOM 2058 C C . ASP A 1 271 ? 33.867 10.896 -23.155 1.00 93.50 271 ASP A C 1
ATOM 2060 O O . ASP A 1 271 ? 34.456 10.818 -24.234 1.00 93.50 271 ASP A O 1
ATOM 2064 N N . GLN A 1 272 ? 32.553 11.154 -23.117 1.00 94.56 272 GLN A N 1
ATOM 2065 C CA . GLN A 1 272 ? 31.754 11.411 -24.322 1.00 94.56 272 GLN A CA 1
ATOM 2066 C C . GLN A 1 272 ? 32.199 12.676 -25.068 1.00 94.56 272 GLN A C 1
ATOM 2068 O O . GLN A 1 272 ? 32.264 12.663 -26.302 1.00 94.56 272 GLN A O 1
ATOM 2073 N N . GLU A 1 273 ? 32.518 13.754 -24.351 1.00 97.75 273 GLU A N 1
ATOM 2074 C CA . GLU A 1 273 ? 33.050 14.990 -24.934 1.00 97.75 273 GLU A CA 1
ATOM 2075 C C . GLU A 1 273 ? 34.432 14.769 -25.564 1.00 97.75 273 GLU A C 1
ATOM 2077 O O . GLU A 1 273 ? 34.692 15.245 -26.675 1.00 97.75 273 GLU A O 1
ATOM 2082 N N . GLU A 1 274 ? 35.301 13.992 -24.913 1.00 97.94 274 GLU A N 1
ATOM 2083 C CA . GLU A 1 274 ? 36.606 13.619 -25.459 1.00 97.94 274 GLU A CA 1
ATOM 2084 C C . GLU A 1 274 ? 36.465 12.766 -26.726 1.00 97.94 274 GLU A C 1
ATOM 2086 O O . GLU A 1 274 ? 37.072 13.079 -27.755 1.00 97.94 274 GLU A O 1
ATOM 2091 N N . ILE A 1 275 ? 35.589 11.756 -26.711 1.00 93.75 275 ILE A N 1
ATOM 2092 C CA . ILE A 1 275 ? 35.276 10.940 -27.892 1.00 93.75 275 ILE A CA 1
ATOM 2093 C C . ILE A 1 275 ? 34.756 11.821 -29.035 1.00 93.75 275 ILE A C 1
ATOM 2095 O O . ILE A 1 275 ? 35.179 11.657 -30.183 1.00 93.75 275 ILE A O 1
ATOM 2099 N N . ALA A 1 276 ? 33.857 12.768 -28.756 1.00 96.06 276 ALA A N 1
ATOM 2100 C CA . ALA A 1 276 ? 33.340 13.690 -29.766 1.00 96.06 276 ALA A CA 1
ATOM 2101 C C . ALA A 1 276 ? 34.451 14.578 -30.354 1.00 96.06 276 ALA A C 1
ATOM 2103 O O . ALA A 1 276 ? 34.523 14.763 -31.574 1.00 96.06 276 ALA A O 1
ATOM 2104 N N . ARG A 1 277 ? 35.365 15.074 -29.512 1.00 98.12 277 ARG A N 1
ATOM 2105 C CA . ARG A 1 277 ? 36.523 15.877 -29.929 1.00 98.12 277 ARG A CA 1
ATOM 2106 C C . ARG A 1 277 ? 37.500 15.082 -30.796 1.00 98.12 277 ARG A C 1
ATOM 2108 O O . ARG A 1 277 ? 37.975 15.595 -31.817 1.00 98.12 277 ARG A O 1
ATOM 2115 N N . LEU A 1 278 ? 37.789 13.838 -30.418 1.00 96.44 278 LEU A N 1
ATOM 2116 C CA . LEU A 1 278 ? 38.643 12.934 -31.189 1.00 96.44 278 LEU A CA 1
ATOM 2117 C C . LEU A 1 278 ? 38.011 12.609 -32.547 1.00 96.44 278 LEU A C 1
ATOM 2119 O O . LEU A 1 278 ? 38.678 12.740 -33.573 1.00 96.44 278 LEU A O 1
ATOM 2123 N N . LYS A 1 279 ? 36.706 12.305 -32.585 1.00 95.88 279 LYS A N 1
ATOM 2124 C CA . LYS A 1 279 ? 35.958 12.096 -33.837 1.00 95.88 279 LYS A CA 1
ATOM 2125 C C . LYS A 1 279 ? 36.000 13.320 -34.755 1.00 95.88 279 LYS A C 1
ATOM 2127 O O . LYS A 1 279 ? 36.251 13.173 -35.949 1.00 95.88 279 LYS A O 1
ATOM 2132 N N . ALA A 1 280 ? 35.808 14.526 -34.219 1.00 95.94 280 ALA A N 1
ATOM 2133 C CA . ALA A 1 280 ? 35.881 15.761 -35.003 1.00 95.94 280 ALA A CA 1
ATOM 2134 C C . ALA A 1 280 ? 37.290 16.016 -35.571 1.00 95.94 280 ALA A C 1
ATOM 2136 O O . ALA A 1 280 ? 37.435 16.476 -36.704 1.00 95.94 280 ALA A O 1
ATOM 2137 N N . SER A 1 281 ? 38.332 15.689 -34.805 1.00 96.06 281 SER A N 1
ATOM 2138 C CA . SER A 1 281 ? 39.727 15.790 -35.255 1.00 96.06 281 SER A CA 1
ATOM 2139 C C . SER A 1 281 ? 40.035 14.780 -36.362 1.00 96.06 281 SER A C 1
ATOM 2141 O O . SER A 1 281 ? 40.665 15.132 -37.358 1.00 96.06 281 SER A O 1
ATOM 2143 N N . LEU A 1 282 ? 39.528 13.551 -36.230 1.00 95.56 282 LEU A N 1
ATOM 2144 C CA . LEU A 1 282 ? 39.681 12.502 -37.235 1.00 95.56 282 LEU A CA 1
ATOM 2145 C C . LEU A 1 282 ? 38.972 12.870 -38.546 1.00 95.56 282 LEU A C 1
ATOM 2147 O O . LEU A 1 282 ? 39.571 12.744 -39.608 1.00 95.56 282 LEU A O 1
ATOM 2151 N N . LEU A 1 283 ? 37.757 13.426 -38.480 1.00 94.94 283 LEU A N 1
ATOM 2152 C CA . LEU A 1 283 ? 37.039 13.955 -39.650 1.00 94.94 283 LEU A CA 1
ATOM 2153 C C . LEU A 1 283 ? 37.808 15.077 -40.363 1.00 94.94 283 LEU A C 1
ATOM 2155 O O . LEU A 1 283 ? 37.824 15.121 -41.589 1.00 94.94 283 LEU A O 1
ATOM 2159 N N . ARG A 1 284 ? 38.475 15.969 -39.619 1.00 92.75 284 ARG A N 1
ATOM 2160 C CA . ARG A 1 284 ? 39.313 17.027 -40.212 1.00 92.75 284 ARG A CA 1
ATOM 2161 C C . ARG A 1 284 ? 40.547 16.476 -40.920 1.00 92.75 284 ARG A C 1
ATOM 2163 O O . ARG A 1 284 ? 40.922 17.014 -41.952 1.00 92.75 284 ARG A O 1
ATOM 2170 N N . LEU A 1 285 ? 41.165 15.431 -40.371 1.00 92.94 285 LEU A N 1
ATOM 2171 C CA . LEU A 1 285 ? 42.327 14.770 -40.974 1.00 92.94 285 LEU A CA 1
ATOM 2172 C C . LEU A 1 285 ? 41.946 13.901 -42.181 1.00 92.94 285 LEU A C 1
ATOM 2174 O O . LEU A 1 285 ? 42.743 13.760 -43.101 1.00 92.94 285 LEU A O 1
ATOM 2178 N N . SER A 1 286 ? 40.738 13.330 -42.182 1.00 90.75 286 SER A N 1
ATOM 2179 C CA . SER A 1 286 ? 40.208 12.525 -43.289 1.00 90.75 286 SER A CA 1
ATOM 2180 C C . SER A 1 286 ? 39.610 13.363 -44.426 1.00 90.75 286 SER A C 1
ATOM 2182 O O . SER A 1 286 ? 39.340 12.805 -45.493 1.00 90.75 286 SER A O 1
ATOM 2184 N N . ALA A 1 287 ? 39.378 14.664 -44.232 1.00 86.56 287 ALA A N 1
ATOM 2185 C CA . ALA A 1 287 ? 38.894 15.531 -45.296 1.00 86.56 287 ALA A CA 1
ATOM 2186 C C . ALA A 1 287 ? 39.988 15.679 -46.372 1.00 86.56 287 ALA A C 1
ATOM 2188 O O . ALA A 1 287 ? 41.094 16.121 -46.046 1.00 86.56 287 ALA A O 1
ATOM 2189 N N . PRO A 1 288 ? 39.718 15.315 -47.640 1.00 77.50 288 PRO A N 1
ATOM 2190 C CA . PRO A 1 288 ? 40.704 15.463 -48.699 1.00 77.50 288 PRO A CA 1
ATOM 2191 C C . PRO A 1 288 ? 41.085 16.945 -48.841 1.00 77.50 288 PRO A C 1
ATOM 2193 O O . PRO A 1 288 ? 40.216 17.815 -48.700 1.00 77.50 288 PRO A O 1
ATOM 2196 N N . PRO A 1 289 ? 42.366 17.260 -49.109 1.00 72.75 289 PRO A N 1
ATOM 2197 C CA . PRO A 1 289 ? 42.762 18.627 -49.408 1.00 72.75 289 PRO A CA 1
ATOM 2198 C C . PRO A 1 289 ? 41.926 19.137 -50.594 1.00 72.75 289 PRO A C 1
ATOM 2200 O O . PRO A 1 289 ? 41.607 18.351 -51.490 1.00 72.75 289 PRO A O 1
ATOM 2203 N N . PRO A 1 290 ? 41.535 20.424 -50.617 1.00 64.50 290 PRO A N 1
ATOM 2204 C CA . PRO A 1 290 ? 40.783 20.991 -51.726 1.00 64.50 290 PRO A CA 1
ATOM 2205 C C . PRO A 1 290 ? 41.677 21.064 -52.971 1.00 64.50 290 PRO A C 1
ATOM 2207 O O . PRO A 1 290 ? 42.258 22.100 -53.287 1.00 64.50 290 PRO A O 1
ATOM 2210 N N . GLU A 1 291 ? 41.807 19.947 -53.684 1.00 53.09 291 GLU A N 1
ATOM 2211 C CA . GLU A 1 291 ? 42.399 19.905 -55.011 1.00 53.09 291 GLU A CA 1
ATOM 2212 C C . GLU A 1 291 ? 41.383 20.441 -56.019 1.00 53.09 291 GLU A C 1
ATOM 2214 O O . GLU A 1 291 ? 40.392 19.812 -56.385 1.00 53.09 291 GLU A O 1
ATOM 2219 N N . THR A 1 292 ? 41.639 21.689 -56.401 1.00 50.72 292 THR A N 1
ATOM 2220 C CA . THR A 1 292 ? 41.399 22.307 -57.703 1.00 50.72 292 THR A CA 1
ATOM 2221 C C . THR A 1 292 ? 40.673 21.412 -58.712 1.00 50.72 292 THR A C 1
ATOM 2223 O O . THR A 1 292 ? 41.270 20.594 -59.408 1.00 50.72 292 THR A O 1
ATOM 2226 N N . GLN A 1 293 ? 39.372 21.654 -58.862 1.00 49.25 293 GLN A N 1
ATOM 2227 C CA . GLN A 1 293 ? 38.599 21.204 -60.010 1.00 49.25 293 GLN A CA 1
ATOM 2228 C C . GLN A 1 293 ? 39.227 21.751 -61.298 1.00 49.25 293 GLN A C 1
ATOM 2230 O O . GLN A 1 293 ? 39.024 22.913 -61.650 1.00 49.25 293 GLN A O 1
ATOM 2235 N N . ARG A 1 294 ? 39.949 20.909 -62.042 1.00 46.88 294 ARG A N 1
ATOM 2236 C CA . ARG A 1 294 ? 40.055 21.048 -63.496 1.00 46.88 294 ARG A CA 1
ATOM 2237 C C . ARG A 1 294 ? 40.316 19.703 -64.179 1.00 46.88 294 ARG A C 1
ATOM 2239 O O . ARG A 1 294 ? 41.435 19.215 -64.208 1.00 46.88 294 ARG A O 1
ATOM 2246 N N . SER A 1 295 ? 39.264 19.270 -64.876 1.00 48.41 295 SER A N 1
ATOM 2247 C CA . SER A 1 295 ? 39.274 18.523 -66.141 1.00 48.41 295 SER A CA 1
ATOM 2248 C C . SER A 1 295 ? 39.279 16.988 -66.116 1.00 48.41 295 SER A C 1
ATOM 2250 O O . SER A 1 295 ? 40.016 16.359 -65.373 1.00 48.41 295 SER A O 1
ATOM 2252 N N . ALA A 1 296 ? 38.516 16.466 -67.089 1.00 41.06 296 ALA A N 1
ATOM 2253 C CA . ALA A 1 296 ? 38.367 15.091 -67.586 1.00 41.06 296 ALA A CA 1
ATOM 2254 C C . ALA A 1 296 ? 37.504 14.173 -66.698 1.00 41.06 296 ALA A C 1
ATOM 2256 O O . ALA A 1 296 ? 37.901 13.798 -65.608 1.00 41.06 296 ALA A O 1
ATOM 2257 N N . ALA A 1 297 ? 36.240 13.861 -67.007 1.00 45.31 297 ALA A N 1
ATOM 2258 C CA . ALA A 1 297 ? 35.624 13.352 -68.243 1.00 45.31 297 ALA A CA 1
ATOM 2259 C C . ALA A 1 297 ? 36.191 12.000 -68.727 1.00 45.31 297 ALA A C 1
ATOM 2261 O O . ALA A 1 297 ? 37.339 11.924 -69.146 1.00 45.31 297 ALA A O 1
ATOM 2262 N N . ALA A 1 298 ? 35.278 11.017 -68.772 1.00 41.12 298 ALA A N 1
ATOM 2263 C CA . ALA A 1 298 ? 35.283 9.755 -69.526 1.00 41.12 298 ALA A CA 1
ATOM 2264 C C . ALA A 1 298 ? 36.091 8.553 -68.989 1.00 41.12 298 ALA A C 1
ATOM 2266 O O . ALA A 1 298 ? 37.313 8.536 -69.052 1.00 41.12 298 ALA A O 1
ATOM 2267 N N . ALA A 1 299 ? 35.368 7.501 -68.571 1.00 41.16 299 ALA A N 1
ATOM 2268 C CA . ALA A 1 299 ? 35.346 6.152 -69.182 1.00 41.16 299 ALA A CA 1
ATOM 2269 C C . ALA A 1 299 ? 34.877 5.103 -68.140 1.00 41.16 299 ALA A C 1
ATOM 2271 O O . ALA A 1 299 ? 35.498 4.950 -67.098 1.00 41.16 299 ALA A O 1
ATOM 2272 N N . THR A 1 300 ? 33.643 4.594 -68.208 1.00 38.09 300 THR A N 1
ATOM 2273 C CA . THR A 1 300 ? 33.206 3.304 -68.803 1.00 38.09 300 THR A CA 1
ATOM 2274 C C . THR A 1 300 ? 33.804 2.005 -68.227 1.00 38.09 300 THR A C 1
ATOM 2276 O O . THR A 1 300 ? 34.999 1.770 -68.320 1.00 38.09 300 THR A O 1
ATOM 2279 N N . ALA A 1 301 ? 32.868 1.112 -67.864 1.00 38.00 301 ALA A N 1
ATOM 2280 C CA . ALA A 1 301 ? 32.840 -0.343 -68.099 1.00 38.00 301 ALA A CA 1
ATOM 2281 C C . ALA A 1 301 ? 33.500 -1.330 -67.101 1.00 38.00 301 ALA A C 1
ATOM 2283 O O . ALA A 1 301 ? 34.707 -1.502 -67.066 1.00 38.00 301 ALA A O 1
ATOM 2284 N N . ALA A 1 302 ? 32.608 -2.065 -66.418 1.00 38.84 302 ALA A N 1
ATOM 2285 C CA . ALA A 1 302 ? 32.381 -3.520 -66.512 1.00 38.84 302 ALA A CA 1
ATOM 2286 C C . ALA A 1 302 ? 33.460 -4.554 -66.106 1.00 38.84 302 ALA A C 1
ATOM 2288 O O . ALA A 1 302 ? 34.575 -4.565 -66.611 1.00 38.84 302 ALA A O 1
ATOM 2289 N N . GLY A 1 303 ? 32.976 -5.559 -65.355 1.00 34.38 303 GLY A N 1
ATOM 2290 C CA . GLY A 1 303 ? 33.570 -6.890 -65.138 1.00 34.38 303 GLY A CA 1
ATOM 2291 C C . GLY A 1 303 ? 34.333 -7.001 -63.813 1.00 34.38 303 GLY A C 1
ATOM 2292 O O . GLY A 1 303 ? 35.023 -6.071 -63.433 1.00 34.38 303 GLY A O 1
ATOM 2293 N N . ALA A 1 304 ? 34.298 -8.082 -63.040 1.00 37.16 304 ALA A N 1
ATOM 2294 C CA . ALA A 1 304 ? 33.630 -9.372 -63.117 1.00 37.16 304 ALA A CA 1
ATOM 2295 C C . ALA A 1 304 ? 33.826 -10.050 -61.738 1.00 37.16 304 ALA A C 1
ATOM 2297 O O . ALA A 1 304 ? 34.860 -9.847 -61.103 1.00 37.16 304 ALA A O 1
ATOM 2298 N N . ASP A 1 305 ? 32.854 -10.851 -61.300 1.00 46.50 305 ASP A N 1
ATOM 2299 C CA . ASP A 1 305 ? 33.026 -11.894 -60.270 1.00 46.50 305 ASP A CA 1
ATOM 2300 C C . ASP A 1 305 ? 34.059 -12.939 -60.759 1.00 46.50 305 ASP A C 1
ATOM 2302 O O . ASP A 1 305 ? 34.136 -13.148 -61.978 1.00 46.50 305 ASP A O 1
ATOM 2306 N N . PRO A 1 306 ? 34.835 -13.631 -59.888 1.00 54.06 306 PRO A N 1
ATOM 2307 C CA . PRO A 1 306 ? 34.233 -14.735 -59.131 1.00 54.06 306 PRO A CA 1
ATOM 2308 C C . PRO A 1 306 ? 34.850 -15.093 -57.755 1.00 54.06 306 PRO A C 1
ATOM 2310 O O . PRO A 1 306 ? 36.051 -15.004 -57.518 1.00 54.06 306 PRO A O 1
ATOM 2313 N N . ALA A 1 307 ? 33.979 -15.642 -56.903 1.00 49.31 307 ALA A N 1
ATOM 2314 C CA . ALA A 1 307 ? 34.157 -16.850 -56.084 1.00 49.31 307 ALA A CA 1
ATOM 2315 C C . ALA A 1 307 ? 35.525 -17.097 -55.405 1.00 49.31 307 ALA A C 1
ATOM 2317 O O . ALA A 1 307 ? 36.451 -17.654 -55.995 1.00 49.31 307 ALA A O 1
ATOM 2318 N N . GLY A 1 308 ? 35.570 -16.846 -54.092 1.00 41.53 308 GLY A N 1
ATOM 2319 C CA . GLY A 1 308 ? 36.553 -17.412 -53.165 1.00 41.53 308 GLY A CA 1
ATOM 2320 C C . GLY A 1 308 ? 35.845 -18.196 -52.046 1.00 41.53 308 GLY A C 1
ATOM 2321 O O . GLY A 1 308 ? 34.873 -17.683 -51.490 1.00 41.53 308 GLY A O 1
ATOM 2322 N N . PRO A 1 309 ? 36.276 -19.428 -51.713 1.00 50.34 309 PRO A N 1
ATOM 2323 C CA . PRO A 1 309 ? 35.626 -20.264 -50.708 1.00 50.34 309 PRO A CA 1
ATOM 2324 C C . PRO A 1 309 ? 35.917 -19.738 -49.298 1.00 50.34 309 PRO A C 1
ATOM 2326 O O . PRO A 1 309 ? 37.070 -19.662 -48.873 1.00 50.34 309 PRO A O 1
ATOM 2329 N N . SER A 1 310 ? 34.865 -19.377 -48.565 1.00 52.41 310 SER A N 1
ATOM 2330 C CA . SER A 1 310 ? 34.959 -19.001 -47.155 1.00 52.41 310 SER A CA 1
ATOM 2331 C C . SER A 1 310 ? 35.327 -20.227 -46.307 1.00 52.41 310 SER A C 1
ATOM 2333 O O . SER A 1 310 ? 34.621 -21.236 -46.372 1.00 52.41 310 SER A O 1
ATOM 2335 N N . PRO A 1 311 ? 36.395 -20.176 -45.492 1.00 48.62 311 PRO A N 1
ATOM 2336 C CA . PRO A 1 311 ? 36.680 -21.231 -44.536 1.00 48.62 311 PRO A CA 1
ATOM 2337 C C . PRO A 1 311 ? 35.663 -21.135 -43.394 1.00 48.62 311 PRO A C 1
ATOM 2339 O O . PRO A 1 311 ? 35.650 -20.165 -42.638 1.00 48.62 311 PRO A O 1
ATOM 2342 N N . GLN A 1 312 ? 34.801 -22.145 -43.275 1.00 46.25 312 GLN A N 1
ATOM 2343 C CA . GLN A 1 312 ? 34.008 -22.377 -42.073 1.00 46.25 312 GLN A CA 1
ATOM 2344 C C . GLN A 1 312 ? 34.962 -22.805 -40.951 1.00 46.25 312 GLN A C 1
ATOM 2346 O O . GLN A 1 312 ? 35.229 -23.989 -40.757 1.00 46.25 312 GLN A O 1
ATOM 2351 N N . LEU A 1 313 ? 35.514 -21.824 -40.232 1.00 45.31 313 LEU A N 1
ATOM 2352 C CA . LEU A 1 313 ? 35.981 -22.052 -38.872 1.00 45.31 313 LEU A CA 1
ATOM 2353 C C . LEU A 1 313 ? 34.740 -22.375 -38.043 1.00 45.31 313 LEU A C 1
ATOM 2355 O O . LEU A 1 313 ? 33.910 -21.502 -37.797 1.00 45.31 313 LEU A O 1
ATOM 2359 N N . ALA A 1 314 ? 34.617 -23.639 -37.644 1.00 49.00 314 ALA A N 1
ATOM 2360 C CA . ALA A 1 314 ? 33.812 -24.023 -36.501 1.00 49.00 314 ALA A CA 1
ATOM 2361 C C . ALA A 1 314 ? 34.392 -23.293 -35.285 1.00 49.00 314 ALA A C 1
ATOM 2363 O O . ALA A 1 314 ? 35.347 -23.745 -34.657 1.00 49.00 314 ALA A O 1
ATOM 2364 N N . THR A 1 315 ? 33.881 -22.094 -35.024 1.00 45.84 315 THR A N 1
ATOM 2365 C CA . THR A 1 315 ? 33.988 -21.480 -33.714 1.00 45.84 315 THR A CA 1
ATOM 2366 C C . THR A 1 315 ? 33.125 -22.335 -32.807 1.00 45.84 315 THR A C 1
ATOM 2368 O O . THR A 1 315 ? 31.900 -22.315 -32.938 1.00 45.84 315 THR A O 1
ATOM 2371 N N . ASP A 1 316 ? 33.765 -23.106 -31.931 1.00 43.28 316 ASP A N 1
ATOM 2372 C CA . ASP A 1 316 ? 33.172 -23.489 -30.658 1.00 43.28 316 ASP A CA 1
ATOM 2373 C C . ASP A 1 316 ? 32.731 -22.182 -29.994 1.00 43.28 316 ASP A C 1
ATOM 2375 O O . ASP A 1 316 ? 33.524 -21.461 -29.388 1.00 43.28 316 ASP A O 1
ATOM 2379 N N . SER A 1 317 ? 31.484 -21.797 -30.258 1.00 46.44 317 SER A N 1
ATOM 2380 C CA . SER A 1 317 ? 30.835 -20.668 -29.624 1.00 46.44 317 SER A CA 1
ATOM 2381 C C . SER A 1 317 ? 30.681 -21.061 -28.169 1.00 46.44 317 SER A C 1
ATOM 2383 O O . SER A 1 317 ? 29.723 -21.739 -27.796 1.00 46.44 317 SER A O 1
ATOM 2385 N N . GLU A 1 318 ? 31.668 -20.681 -27.356 1.00 51.03 318 GLU A N 1
ATOM 2386 C CA . GLU A 1 318 ? 31.474 -20.600 -25.918 1.00 51.03 318 GLU A CA 1
ATOM 2387 C C . GLU A 1 318 ? 30.140 -19.884 -25.693 1.00 51.03 318 GLU A C 1
ATOM 2389 O O . GLU A 1 318 ? 29.897 -18.870 -26.359 1.00 51.03 318 GLU A O 1
ATOM 2394 N N . PRO A 1 319 ? 29.241 -20.438 -24.860 1.00 51.28 319 PRO A N 1
ATOM 2395 C CA . PRO A 1 319 ? 27.914 -19.880 -24.674 1.00 51.28 319 PRO A CA 1
ATOM 2396 C C . PRO A 1 319 ? 28.085 -18.421 -24.274 1.00 51.28 319 PRO A C 1
ATOM 2398 O O . PRO A 1 319 ? 28.571 -18.117 -23.186 1.00 51.28 319 PRO A O 1
ATOM 2401 N N . THR A 1 320 ? 27.749 -17.523 -25.196 1.00 49.12 320 THR A N 1
ATOM 2402 C CA . THR A 1 320 ? 27.744 -16.088 -24.966 1.00 49.12 320 THR A CA 1
ATOM 2403 C C . THR A 1 320 ? 26.745 -15.842 -23.853 1.00 49.12 320 THR A C 1
ATOM 2405 O O . THR A 1 320 ? 25.535 -15.917 -24.053 1.00 49.12 320 THR A O 1
ATOM 2408 N N . PHE A 1 321 ? 27.278 -15.645 -22.650 1.00 51.22 321 PHE A N 1
ATOM 2409 C CA . PHE A 1 321 ? 26.557 -15.098 -21.518 1.00 51.22 321 PHE A CA 1
ATOM 2410 C C . PHE A 1 321 ? 25.893 -13.800 -22.001 1.00 51.22 321 PHE A C 1
ATOM 2412 O O . PHE A 1 321 ? 26.606 -12.941 -22.511 1.00 51.22 321 PHE A O 1
ATOM 2419 N N . ASP A 1 322 ? 24.560 -13.726 -21.895 1.00 69.00 322 ASP A N 1
ATOM 2420 C CA . ASP A 1 322 ? 23.681 -12.552 -22.107 1.00 69.00 322 ASP A CA 1
ATOM 2421 C C . ASP A 1 322 ? 22.613 -12.674 -23.210 1.00 69.00 322 ASP A C 1
ATOM 2423 O O . ASP A 1 322 ? 22.145 -11.662 -23.735 1.00 69.00 322 ASP A O 1
ATOM 2427 N N . GLU A 1 323 ? 22.127 -13.876 -23.540 1.00 82.69 323 GLU A N 1
ATOM 2428 C CA . GLU A 1 323 ? 20.779 -13.937 -24.126 1.00 82.69 323 GLU A CA 1
ATOM 2429 C C . GLU A 1 323 ? 19.726 -13.627 -23.042 1.00 82.69 323 GLU A C 1
ATOM 2431 O O . GLU A 1 323 ? 19.713 -14.284 -21.994 1.00 82.69 323 GLU A O 1
ATOM 2436 N N . PRO A 1 324 ? 18.854 -12.620 -23.250 1.00 88.94 324 PRO A N 1
ATOM 2437 C CA . PRO A 1 324 ? 17.820 -12.271 -22.285 1.00 88.94 324 PRO A CA 1
ATOM 2438 C C . PRO A 1 324 ? 16.821 -13.421 -22.138 1.00 88.94 324 PRO A C 1
ATOM 2440 O O . PRO A 1 324 ? 16.387 -14.016 -23.124 1.00 88.94 324 PRO A O 1
ATOM 2443 N N . VAL A 1 325 ? 16.425 -13.718 -20.899 1.00 96.19 325 VAL A N 1
ATOM 2444 C CA . VAL A 1 325 ? 15.448 -14.775 -20.612 1.00 96.19 325 VAL A CA 1
ATOM 2445 C C . VAL A 1 325 ? 14.088 -14.382 -21.190 1.00 96.19 325 VAL A C 1
ATOM 2447 O O . VAL A 1 325 ? 13.494 -13.384 -20.783 1.00 96.19 325 VAL A O 1
ATOM 2450 N N . ALA A 1 326 ? 13.592 -15.172 -22.141 1.00 96.62 326 ALA A N 1
ATOM 2451 C CA . ALA A 1 326 ? 12.289 -14.957 -22.752 1.00 96.62 326 ALA A CA 1
ATOM 2452 C C . ALA A 1 326 ? 11.162 -15.524 -21.875 1.00 96.62 326 ALA A C 1
ATOM 2454 O O . ALA A 1 326 ? 11.244 -16.651 -21.382 1.00 96.62 326 ALA A O 1
ATOM 2455 N N . PHE A 1 327 ? 10.086 -14.749 -21.731 1.00 97.88 327 PHE A N 1
ATOM 2456 C CA . PHE A 1 327 ? 8.864 -15.138 -21.028 1.00 97.88 327 PHE A CA 1
ATOM 2457 C C . PHE A 1 327 ? 7.715 -15.279 -22.022 1.00 97.88 327 PHE A C 1
ATOM 2459 O O . PHE A 1 327 ? 7.532 -14.430 -22.897 1.00 97.88 327 PHE A O 1
ATOM 2466 N N . HIS A 1 328 ? 6.923 -16.336 -21.873 1.00 97.56 328 HIS A N 1
ATOM 2467 C CA . HIS A 1 328 ? 5.750 -16.597 -22.699 1.00 97.56 328 HIS A CA 1
ATOM 2468 C C . HIS A 1 328 ? 4.513 -16.771 -21.821 1.00 97.56 328 HIS A C 1
ATOM 2470 O O . HIS A 1 328 ? 4.610 -17.236 -20.690 1.00 97.56 328 HIS A O 1
ATOM 2476 N N . LEU A 1 329 ? 3.356 -16.360 -22.340 1.00 97.19 329 LEU A N 1
ATOM 2477 C CA . LEU A 1 329 ? 2.078 -16.539 -21.660 1.00 97.19 329 LEU A CA 1
ATOM 2478 C C . LEU A 1 329 ? 1.704 -18.024 -21.671 1.00 97.19 329 LEU A C 1
ATOM 2480 O O . LEU A 1 329 ? 1.620 -18.619 -22.746 1.00 97.19 329 LEU A O 1
ATOM 2484 N N . ASP A 1 330 ? 1.436 -18.579 -20.496 1.00 97.81 330 ASP A N 1
ATOM 2485 C CA . ASP A 1 330 ? 0.870 -19.911 -20.329 1.00 97.81 330 ASP A CA 1
ATOM 2486 C C . ASP A 1 330 ? -0.657 -19.787 -20.150 1.00 97.81 330 ASP A C 1
ATOM 2488 O O . ASP A 1 330 ? -1.118 -19.287 -19.119 1.00 97.81 330 ASP A O 1
ATOM 2492 N N . PRO A 1 331 ? -1.465 -20.172 -21.156 1.00 96.19 331 PRO A N 1
ATOM 2493 C CA . PRO A 1 331 ? -2.917 -20.036 -21.097 1.00 96.19 331 PRO A CA 1
ATOM 2494 C C . PRO A 1 331 ? -3.584 -21.052 -20.160 1.00 96.19 331 PRO A C 1
ATOM 2496 O O . PRO A 1 331 ? -4.745 -20.851 -19.801 1.00 96.19 331 PRO A O 1
ATOM 2499 N N . ASP A 1 332 ? -2.881 -22.122 -19.777 1.00 97.56 332 ASP A N 1
ATOM 2500 C CA . ASP A 1 332 ? -3.428 -23.191 -18.940 1.00 97.56 332 ASP A CA 1
ATOM 2501 C C . ASP A 1 332 ? -3.313 -22.855 -17.441 1.00 97.56 332 ASP A C 1
ATOM 2503 O O . ASP A 1 332 ? -3.996 -23.451 -16.603 1.00 97.56 332 ASP A O 1
ATOM 2507 N N . LEU A 1 333 ? -2.498 -21.854 -17.091 1.00 97.25 333 LEU A N 1
ATOM 2508 C CA . LEU A 1 333 ? -2.324 -21.367 -15.727 1.00 97.25 333 LEU A CA 1
ATOM 2509 C C . LEU A 1 333 ? -3.197 -20.135 -15.454 1.00 97.25 333 LEU A C 1
ATOM 2511 O O . LEU A 1 333 ? -2.915 -19.025 -15.901 1.00 97.25 333 LEU A O 1
ATOM 2515 N N . ALA A 1 334 ? -4.235 -20.315 -14.635 1.00 96.81 334 ALA A N 1
ATOM 2516 C CA . ALA A 1 334 ? -5.061 -19.211 -14.133 1.00 96.81 334 ALA A CA 1
ATOM 2517 C C . ALA A 1 334 ? -4.461 -18.512 -12.895 1.00 96.81 334 ALA A C 1
ATOM 2519 O O . ALA A 1 334 ? -4.863 -17.401 -12.552 1.00 96.81 334 ALA A O 1
ATOM 2520 N N . ALA A 1 335 ? -3.524 -19.169 -12.211 1.00 97.75 335 ALA A N 1
ATOM 2521 C CA . ALA A 1 335 ? -2.844 -18.687 -11.016 1.00 97.75 335 ALA A CA 1
ATOM 2522 C C . ALA A 1 335 ? -1.451 -19.327 -10.918 1.00 97.75 335 ALA A C 1
ATOM 2524 O O . ALA A 1 335 ? -1.187 -20.353 -11.549 1.00 97.75 335 ALA A O 1
ATOM 2525 N N . VAL A 1 336 ? -0.563 -18.735 -10.119 1.00 97.81 336 VAL A N 1
ATOM 2526 C CA . VAL A 1 336 ? 0.749 -19.317 -9.821 1.00 97.81 336 VAL A CA 1
ATOM 2527 C C . VAL A 1 336 ? 0.536 -20.594 -9.002 1.00 97.81 336 VAL A C 1
ATOM 2529 O O . VAL A 1 336 ? -0.092 -20.520 -7.940 1.00 97.81 336 VAL A O 1
ATOM 2532 N N . PRO A 1 337 ? 1.032 -21.755 -9.462 1.00 96.44 337 PRO A N 1
ATOM 2533 C CA . PRO A 1 337 ? 0.811 -23.016 -8.772 1.00 96.44 337 PRO A CA 1
ATOM 2534 C C . PRO A 1 337 ? 1.658 -23.063 -7.496 1.00 96.44 337 PRO A C 1
ATOM 2536 O O . PRO A 1 337 ? 2.873 -23.238 -7.569 1.00 96.44 337 PRO A O 1
ATOM 2539 N N . CYS A 1 338 ? 1.028 -22.953 -6.330 1.00 95.50 338 CYS A N 1
ATOM 2540 C CA . CYS A 1 338 ? 1.666 -23.116 -5.023 1.00 95.50 338 CYS A CA 1
ATOM 2541 C C . CYS A 1 338 ? 0.744 -23.896 -4.079 1.00 95.50 338 CYS A C 1
ATOM 2543 O O . CYS A 1 338 ? -0.445 -23.606 -3.987 1.00 95.50 338 CYS A O 1
ATOM 2545 N N . SER A 1 339 ? 1.282 -24.899 -3.382 1.00 94.50 339 SER A N 1
ATOM 2546 C CA . SER A 1 339 ? 0.482 -25.740 -2.470 1.00 94.50 339 SER A CA 1
ATOM 2547 C C . SER A 1 339 ? 0.446 -25.179 -1.052 1.00 94.50 339 SER A C 1
ATOM 2549 O O . SER A 1 339 ? -0.438 -25.504 -0.266 1.00 94.50 339 SER A O 1
ATOM 2551 N N . SER A 1 340 ? 1.431 -24.354 -0.698 1.00 94.44 340 SER A N 1
ATOM 2552 C CA . SER A 1 340 ? 1.489 -23.697 0.598 1.00 94.44 340 SER A CA 1
ATOM 2553 C C . SER A 1 340 ? 2.137 -22.325 0.491 1.00 94.44 340 SER A C 1
ATOM 2555 O O . SER A 1 340 ? 2.894 -22.018 -0.433 1.00 94.44 340 SER A O 1
ATOM 2557 N N . THR A 1 341 ? 1.866 -21.497 1.492 1.00 94.25 341 THR A N 1
ATOM 2558 C CA . THR A 1 341 ? 2.464 -20.171 1.627 1.00 94.25 341 THR A CA 1
ATOM 2559 C C . THR A 1 341 ? 3.968 -20.238 1.876 1.00 94.25 341 THR A C 1
ATOM 2561 O O . THR A 1 341 ? 4.643 -19.250 1.616 1.00 94.25 341 THR A O 1
ATOM 2564 N N . GLU A 1 342 ? 4.505 -21.367 2.351 1.00 95.00 342 GLU A N 1
ATOM 2565 C CA . GLU A 1 342 ? 5.932 -21.587 2.628 1.00 95.00 342 GLU A CA 1
ATOM 2566 C C . GLU A 1 342 ? 6.748 -21.861 1.360 1.00 95.00 342 GLU A C 1
ATOM 2568 O O . GLU A 1 342 ? 7.933 -21.537 1.323 1.00 95.00 342 GLU A O 1
ATOM 2573 N N . GLU A 1 343 ? 6.108 -22.371 0.299 1.00 96.44 343 GLU A N 1
ATOM 2574 C CA . GLU A 1 343 ? 6.762 -22.603 -0.996 1.00 96.44 343 GLU A CA 1
ATOM 2575 C C . GLU A 1 343 ? 7.220 -21.289 -1.649 1.00 96.44 343 GLU A C 1
ATOM 2577 O O . GLU A 1 343 ? 8.156 -21.288 -2.439 1.00 96.44 343 GLU A O 1
ATOM 2582 N N . ILE A 1 344 ? 6.605 -20.148 -1.330 1.00 97.19 344 ILE A N 1
ATOM 2583 C CA . ILE A 1 344 ? 6.988 -18.858 -1.918 1.00 97.19 344 ILE A CA 1
ATOM 2584 C C . ILE A 1 344 ? 8.286 -18.348 -1.276 1.00 97.19 344 ILE A C 1
ATOM 2586 O O . ILE A 1 344 ? 8.309 -17.974 -0.109 1.00 97.19 344 ILE A O 1
ATOM 2590 N N . VAL A 1 345 ? 9.384 -18.298 -2.020 1.00 97.19 345 VAL A N 1
ATOM 2591 C CA . VAL A 1 345 ? 10.688 -17.839 -1.504 1.00 97.19 345 VAL A CA 1
ATOM 2592 C C . VAL A 1 345 ? 10.998 -16.387 -1.843 1.00 97.19 345 VAL A C 1
ATOM 2594 O O . VAL A 1 345 ? 11.749 -15.743 -1.115 1.00 97.19 345 VAL A O 1
ATOM 2597 N N . ASP A 1 346 ? 10.411 -15.865 -2.916 1.00 97.56 346 ASP A N 1
ATOM 2598 C CA . ASP A 1 346 ? 10.545 -14.473 -3.342 1.00 97.56 346 ASP A CA 1
ATOM 2599 C C . ASP A 1 346 ? 9.184 -13.995 -3.843 1.00 97.56 346 ASP A C 1
ATOM 2601 O O . ASP A 1 346 ? 8.471 -14.724 -4.538 1.00 97.56 346 ASP A O 1
ATOM 2605 N N . LEU A 1 347 ? 8.808 -12.783 -3.464 1.00 98.06 347 LEU A N 1
ATOM 2606 C CA . LEU A 1 347 ? 7.606 -12.136 -3.952 1.00 98.06 347 LEU A CA 1
ATOM 2607 C C . LEU A 1 347 ? 7.938 -10.682 -4.229 1.00 98.06 347 LEU A C 1
ATOM 2609 O O . LEU A 1 347 ? 8.357 -9.941 -3.341 1.00 98.06 347 LEU A O 1
ATOM 2613 N N . ARG A 1 348 ? 7.677 -10.257 -5.457 1.00 98.38 348 ARG A N 1
ATOM 2614 C CA . ARG A 1 348 ? 7.744 -8.856 -5.851 1.00 98.38 348 ARG A CA 1
ATOM 2615 C C . ARG A 1 348 ? 6.385 -8.423 -6.345 1.00 98.38 348 ARG A C 1
ATOM 2617 O O . ARG A 1 348 ? 5.751 -9.161 -7.093 1.00 98.38 348 ARG A O 1
ATOM 2624 N N . SER A 1 349 ? 5.953 -7.239 -5.942 1.00 97.69 349 SER A N 1
ATOM 2625 C CA . SER A 1 349 ? 4.674 -6.656 -6.340 1.00 97.69 349 SER A CA 1
ATOM 2626 C C . SER A 1 349 ? 4.914 -5.324 -7.050 1.00 97.69 349 SER A C 1
ATOM 2628 O O . SER A 1 349 ? 5.873 -4.608 -6.752 1.00 97.69 349 SER A O 1
ATOM 2630 N N . SER A 1 350 ? 4.078 -4.982 -8.026 1.00 97.94 350 SER A N 1
ATOM 2631 C CA . SER A 1 350 ? 4.131 -3.667 -8.660 1.00 97.94 350 SER A CA 1
ATOM 2632 C C . SER A 1 350 ? 3.580 -2.598 -7.724 1.00 97.94 350 SER A C 1
ATOM 2634 O O . SER A 1 350 ? 2.446 -2.701 -7.258 1.00 97.94 350 SER A O 1
ATOM 2636 N N . PHE A 1 351 ? 4.343 -1.527 -7.516 1.00 93.12 351 PHE A N 1
ATOM 2637 C CA . PHE A 1 351 ? 3.891 -0.354 -6.766 1.00 93.12 351 PHE A CA 1
ATOM 2638 C C . PHE A 1 351 ? 2.897 0.502 -7.566 1.00 93.12 351 PHE A C 1
ATOM 2640 O O . PHE A 1 351 ? 2.056 1.198 -6.998 1.00 93.12 351 PHE A O 1
ATOM 2647 N N . ASN A 1 352 ? 2.995 0.468 -8.895 1.00 94.38 352 ASN A N 1
ATOM 2648 C CA . ASN A 1 352 ? 2.103 1.171 -9.805 1.00 94.38 352 ASN A CA 1
ATOM 2649 C C . ASN A 1 352 ? 1.146 0.203 -10.509 1.00 94.38 352 ASN A C 1
ATOM 2651 O O . ASN A 1 352 ? 1.538 -0.878 -10.937 1.00 94.38 352 ASN A O 1
ATOM 2655 N N . ALA A 1 353 ? -0.095 0.650 -10.699 1.00 95.06 353 ALA A N 1
ATOM 2656 C CA . ALA A 1 353 ? -1.001 0.046 -11.664 1.00 95.06 353 ALA A CA 1
ATOM 2657 C C . ALA A 1 353 ? -0.766 0.702 -13.028 1.00 95.06 353 ALA A C 1
ATOM 2659 O O . ALA A 1 353 ? -0.722 1.934 -13.125 1.00 95.06 353 ALA A O 1
ATOM 2660 N N . ILE A 1 354 ? -0.639 -0.100 -14.081 1.00 96.38 354 ILE A N 1
ATOM 2661 C CA . ILE A 1 354 ? -0.553 0.410 -15.454 1.00 96.38 354 ILE A CA 1
ATOM 2662 C C . ILE A 1 354 ? -1.770 -0.017 -16.249 1.00 96.38 354 ILE A C 1
ATOM 2664 O O . ILE A 1 354 ? -2.381 -1.047 -15.977 1.00 96.38 354 ILE A O 1
ATOM 2668 N N . ARG A 1 355 ? -2.121 0.784 -17.252 1.00 96.31 355 ARG A N 1
ATOM 2669 C CA . ARG A 1 355 ? -3.215 0.458 -18.155 1.00 96.31 355 ARG A CA 1
ATOM 2670 C C . ARG A 1 355 ? -2.654 -0.209 -19.399 1.00 96.31 355 ARG A C 1
ATOM 2672 O O . ARG A 1 355 ? -1.982 0.451 -20.188 1.00 96.31 355 ARG A O 1
ATOM 2679 N N . MET A 1 356 ? -2.942 -1.492 -19.585 1.00 94.75 356 MET A N 1
ATOM 2680 C CA . MET A 1 356 ? -2.459 -2.250 -20.739 1.00 94.75 356 MET A CA 1
ATOM 2681 C C . MET A 1 356 ? -3.578 -3.019 -21.430 1.00 94.75 356 MET A C 1
ATOM 2683 O O . MET A 1 356 ? -4.622 -3.309 -20.851 1.00 94.75 356 MET A O 1
ATOM 2687 N N . THR A 1 357 ? -3.351 -3.315 -22.708 1.00 93.56 357 THR A N 1
ATOM 2688 C CA . THR A 1 357 ? -4.236 -4.155 -23.520 1.00 93.56 357 THR A CA 1
ATOM 2689 C C . THR A 1 357 ? -3.630 -5.550 -23.562 1.00 93.56 357 THR A C 1
ATOM 2691 O O . THR A 1 357 ? -2.539 -5.722 -24.101 1.00 93.56 357 THR A O 1
ATOM 2694 N N . CYS A 1 358 ? -4.316 -6.537 -22.992 1.00 88.38 358 CYS A N 1
ATOM 2695 C CA . CYS A 1 358 ? -3.848 -7.919 -22.974 1.00 88.38 358 CYS A CA 1
ATOM 2696 C C . CYS A 1 358 ? -4.660 -8.764 -23.958 1.00 88.38 358 CYS A C 1
ATOM 2698 O O . CYS A 1 358 ? -5.844 -9.032 -23.743 1.00 88.38 358 CYS A O 1
ATOM 2700 N N . GLY A 1 359 ? -4.022 -9.188 -25.050 1.00 84.88 359 GLY A N 1
ATOM 2701 C CA . GLY A 1 359 ? -4.684 -9.955 -26.104 1.00 84.88 359 GLY A CA 1
ATOM 2702 C C . GLY A 1 359 ? -5.799 -9.152 -26.778 1.00 84.88 359 GLY A C 1
ATOM 2703 O O . GLY A 1 359 ? -5.571 -8.043 -27.253 1.00 84.88 359 GLY A O 1
ATOM 2704 N N . SER A 1 360 ? -7.007 -9.717 -26.832 1.00 86.12 360 SER A N 1
ATOM 2705 C CA . SER A 1 360 ? -8.189 -9.074 -27.425 1.00 86.12 360 SER A CA 1
ATOM 2706 C C . SER A 1 360 ? -9.049 -8.297 -26.422 1.00 86.12 360 SER A C 1
ATOM 2708 O O . SER A 1 360 ? -10.075 -7.738 -26.812 1.00 86.12 360 SER A O 1
ATOM 2710 N N . ALA A 1 361 ? -8.697 -8.308 -25.133 1.00 84.81 361 ALA A N 1
ATOM 2711 C CA . ALA A 1 361 ? -9.448 -7.594 -24.106 1.00 84.81 361 ALA A CA 1
ATOM 2712 C C . ALA A 1 361 ? -9.201 -6.077 -24.205 1.00 84.81 361 ALA A C 1
ATOM 2714 O O . ALA A 1 361 ? -8.117 -5.666 -24.624 1.00 84.81 361 ALA A O 1
ATOM 2715 N N . PRO A 1 362 ? -10.174 -5.227 -23.826 1.00 91.62 362 PRO A N 1
ATOM 2716 C CA . PRO A 1 362 ? -9.966 -3.784 -23.785 1.00 91.62 362 PRO A CA 1
ATOM 2717 C C . PRO A 1 362 ? -8.864 -3.401 -22.788 1.00 91.62 362 PRO A C 1
ATOM 2719 O O . PRO A 1 362 ? -8.556 -4.139 -21.852 1.00 91.62 362 PRO A O 1
ATOM 2722 N N . ALA A 1 363 ? -8.286 -2.214 -22.985 1.00 95.25 363 ALA A N 1
ATOM 2723 C CA . ALA A 1 363 ? -7.262 -1.681 -22.098 1.00 95.25 363 ALA A CA 1
ATOM 2724 C C . ALA A 1 363 ? -7.819 -1.436 -20.686 1.00 95.25 363 ALA A C 1
ATOM 2726 O O . ALA A 1 363 ? -8.655 -0.541 -20.500 1.00 95.25 363 ALA A O 1
ATOM 2727 N N . GLN A 1 364 ? -7.291 -2.159 -19.703 1.00 96.62 364 GLN A N 1
ATOM 2728 C CA . GLN A 1 364 ? -7.713 -2.109 -18.301 1.00 96.62 364 GLN A CA 1
ATOM 2729 C C . GLN A 1 364 ? -6.515 -1.923 -17.372 1.00 96.62 364 GLN A C 1
ATOM 2731 O O . GLN A 1 364 ? -5.366 -2.042 -17.803 1.00 96.62 364 GLN A O 1
ATOM 2736 N N . ASN A 1 365 ? -6.782 -1.582 -16.112 1.00 96.81 365 ASN A N 1
ATOM 2737 C CA . ASN A 1 365 ? -5.732 -1.469 -15.103 1.00 96.81 365 ASN A CA 1
ATOM 2738 C C . ASN A 1 365 ? -5.196 -2.850 -14.710 1.00 96.81 365 ASN A C 1
ATOM 2740 O O . ASN A 1 365 ? -5.946 -3.823 -14.577 1.00 96.81 365 ASN A O 1
ATOM 2744 N N . CYS A 1 366 ? -3.881 -2.929 -14.538 1.00 97.50 366 CYS A N 1
ATOM 2745 C CA . CYS A 1 366 ? -3.182 -4.166 -14.244 1.00 97.50 366 CYS A CA 1
ATOM 2746 C C . CYS A 1 366 ? -2.093 -3.943 -13.198 1.00 97.50 366 CYS A C 1
ATOM 2748 O O . CYS A 1 366 ? -1.427 -2.906 -13.206 1.00 97.50 366 CYS A O 1
ATOM 2750 N N . ASN A 1 367 ? -1.889 -4.955 -12.357 1.00 97.94 367 ASN A N 1
ATOM 2751 C CA . ASN A 1 367 ? -0.763 -5.063 -11.430 1.00 97.94 367 ASN A CA 1
ATOM 2752 C C . ASN A 1 367 ? 0.123 -6.238 -11.855 1.00 97.94 367 ASN A C 1
ATOM 2754 O O . ASN A 1 367 ? -0.387 -7.226 -12.384 1.00 97.94 367 ASN A O 1
ATOM 2758 N N . ALA A 1 368 ? 1.426 -6.155 -11.605 1.00 98.25 368 ALA A N 1
ATOM 2759 C CA . ALA A 1 368 ? 2.365 -7.242 -11.854 1.00 98.25 368 ALA A CA 1
ATOM 2760 C C . ALA A 1 368 ? 2.892 -7.832 -10.548 1.00 98.25 368 ALA A C 1
ATOM 2762 O O . ALA A 1 368 ? 3.094 -7.126 -9.560 1.00 98.25 368 ALA A O 1
ATOM 2763 N N . TYR A 1 369 ? 3.157 -9.131 -10.576 1.00 98.38 369 TYR A N 1
ATOM 2764 C CA . TYR A 1 369 ? 3.756 -9.873 -9.481 1.00 98.38 369 TYR A CA 1
ATOM 2765 C C . TYR A 1 369 ? 4.827 -10.806 -10.036 1.00 98.38 369 TYR A C 1
ATOM 2767 O O . TYR A 1 369 ? 4.595 -11.473 -11.040 1.00 98.38 369 TYR A O 1
ATOM 2775 N N . ILE A 1 370 ? 5.981 -10.893 -9.382 1.00 98.56 370 ILE A N 1
ATOM 2776 C CA . ILE A 1 370 ? 6.972 -11.940 -9.654 1.00 98.56 370 ILE A CA 1
ATOM 2777 C C . ILE A 1 370 ? 7.023 -12.843 -8.435 1.00 98.56 370 ILE A C 1
ATOM 2779 O O . ILE A 1 370 ? 7.225 -12.363 -7.323 1.00 98.56 370 ILE A O 1
ATOM 2783 N N . CYS A 1 371 ? 6.828 -14.138 -8.649 1.00 98.31 371 CYS A N 1
ATOM 2784 C CA . CYS A 1 371 ? 6.825 -15.147 -7.601 1.00 98.31 371 CYS A CA 1
ATOM 2785 C C . CYS A 1 371 ? 7.964 -16.135 -7.851 1.00 98.31 371 CYS A C 1
ATOM 2787 O O . CYS A 1 371 ? 7.995 -16.807 -8.883 1.00 98.31 371 CYS A O 1
ATOM 2789 N N . GLY A 1 372 ? 8.881 -16.234 -6.894 1.00 98.12 372 GLY A N 1
ATOM 2790 C CA . GLY A 1 372 ? 9.816 -17.344 -6.783 1.00 98.12 372 GLY A CA 1
ATOM 2791 C C . GLY A 1 372 ? 9.195 -18.441 -5.929 1.00 98.12 372 GLY A C 1
ATOM 2792 O O . GLY A 1 372 ? 8.871 -18.196 -4.768 1.00 98.12 372 GLY A O 1
ATOM 2793 N N . VAL A 1 373 ? 9.031 -19.639 -6.481 1.00 97.88 373 VAL A N 1
ATOM 2794 C CA . VAL A 1 373 ? 8.412 -20.788 -5.804 1.00 97.88 373 VAL A CA 1
ATOM 2795 C C . VAL A 1 373 ? 9.456 -21.884 -5.624 1.00 97.88 373 VAL A C 1
ATOM 2797 O O . VAL A 1 373 ? 10.200 -22.183 -6.550 1.00 97.88 373 VAL A O 1
ATOM 2800 N N . GLN A 1 374 ? 9.540 -22.488 -4.444 1.00 97.50 374 GLN A N 1
ATOM 2801 C CA . GLN A 1 374 ? 10.414 -23.612 -4.145 1.00 97.50 374 GLN A CA 1
ATOM 2802 C C . GLN A 1 374 ? 9.587 -24.889 -3.978 1.00 97.50 374 GLN A C 1
ATOM 2804 O O . GLN A 1 374 ? 8.865 -25.046 -2.996 1.00 97.50 374 GLN A O 1
ATOM 2809 N N . ARG A 1 375 ? 9.741 -25.827 -4.917 1.00 95.81 375 ARG A N 1
ATOM 2810 C CA . ARG A 1 375 ? 9.052 -27.122 -4.933 1.00 95.81 375 ARG A CA 1
ATOM 2811 C C . ARG A 1 375 ? 10.060 -28.248 -5.095 1.00 95.81 375 ARG A C 1
ATOM 2813 O O . ARG A 1 375 ? 10.906 -28.205 -5.981 1.00 95.81 375 ARG A O 1
ATOM 2820 N N . GLU A 1 376 ? 9.989 -29.252 -4.221 1.00 94.56 376 GLU A N 1
ATOM 2821 C CA . GLU A 1 376 ? 10.855 -30.446 -4.279 1.00 94.56 376 GLU A CA 1
ATOM 2822 C C . GLU A 1 376 ? 12.362 -30.113 -4.387 1.00 94.56 376 GLU A C 1
ATOM 2824 O O . GLU A 1 376 ? 13.138 -30.792 -5.056 1.00 94.56 376 GLU A O 1
ATOM 2829 N N . GLY A 1 377 ? 12.790 -29.020 -3.743 1.00 94.31 377 GLY A N 1
ATOM 2830 C CA . GLY A 1 377 ? 14.178 -28.549 -3.776 1.00 94.31 377 GLY A CA 1
ATOM 2831 C C . GLY A 1 377 ? 14.583 -27.789 -5.046 1.00 94.31 377 GLY A C 1
ATOM 2832 O O . GLY A 1 377 ? 15.702 -27.282 -5.101 1.00 94.31 377 GLY A O 1
ATOM 2833 N N . ARG A 1 378 ? 13.693 -27.652 -6.033 1.00 96.56 378 ARG A N 1
ATOM 2834 C CA . ARG A 1 378 ? 13.876 -26.794 -7.210 1.00 96.56 378 ARG A CA 1
ATOM 2835 C C . ARG A 1 378 ? 13.219 -25.444 -6.986 1.00 96.56 378 ARG A C 1
ATOM 2837 O O . ARG A 1 378 ? 12.233 -25.346 -6.260 1.00 96.56 378 ARG A O 1
ATOM 2844 N N . ARG A 1 379 ? 13.785 -24.404 -7.595 1.00 97.81 379 ARG A N 1
ATOM 2845 C CA . ARG A 1 379 ? 13.185 -23.071 -7.613 1.00 97.81 379 ARG A CA 1
ATOM 2846 C C . ARG A 1 379 ? 12.617 -22.808 -8.995 1.00 97.81 379 ARG A C 1
ATOM 2848 O O . ARG A 1 379 ? 13.265 -23.107 -9.987 1.00 97.81 379 ARG A O 1
ATOM 2855 N N . GLU A 1 380 ? 11.431 -22.241 -9.039 1.00 98.25 380 GLU A N 1
ATOM 2856 C CA . GLU A 1 380 ? 10.707 -21.870 -10.247 1.00 98.25 380 GLU A CA 1
ATOM 2857 C C . GLU A 1 380 ? 10.385 -20.378 -10.165 1.00 98.25 380 GLU A C 1
ATOM 2859 O O . GLU A 1 380 ? 10.210 -19.830 -9.073 1.00 98.25 380 GLU A O 1
ATOM 2864 N N . VAL A 1 381 ? 10.339 -19.706 -11.313 1.00 98.44 381 VAL A N 1
ATOM 2865 C CA . VAL A 1 381 ? 9.998 -18.282 -11.403 1.00 98.44 381 VAL A CA 1
ATOM 2866 C C . VAL A 1 381 ? 8.749 -18.132 -12.256 1.00 98.44 381 VAL A C 1
ATOM 2868 O O . VAL A 1 381 ? 8.661 -18.689 -13.352 1.00 98.44 381 VAL A O 1
ATOM 2871 N N . TYR A 1 382 ? 7.801 -17.349 -11.753 1.00 98.56 382 TYR A N 1
ATOM 2872 C CA . TYR A 1 382 ? 6.566 -16.998 -12.441 1.00 98.56 382 TYR A CA 1
ATOM 2873 C C . TYR A 1 382 ? 6.383 -15.485 -12.426 1.00 98.56 382 TYR A C 1
ATOM 2875 O O . TYR A 1 382 ? 6.542 -14.845 -11.387 1.00 98.56 382 TYR A O 1
ATOM 2883 N N . LEU A 1 383 ? 6.009 -14.917 -13.568 1.00 98.38 383 LEU A N 1
ATOM 2884 C CA . LEU A 1 383 ? 5.569 -13.530 -13.678 1.00 98.38 383 LEU A CA 1
ATOM 2885 C C . LEU A 1 383 ? 4.057 -13.537 -13.898 1.00 98.38 383 LEU A C 1
ATOM 2887 O O . LEU A 1 383 ? 3.575 -14.127 -14.853 1.00 98.38 383 LEU A O 1
ATOM 2891 N N . ALA A 1 384 ? 3.293 -12.875 -13.044 1.00 98.25 384 ALA A N 1
ATOM 2892 C CA . ALA A 1 384 ? 1.845 -12.803 -13.149 1.00 98.25 384 ALA A CA 1
ATOM 2893 C C . ALA A 1 384 ? 1.391 -11.359 -13.369 1.00 98.25 384 ALA A C 1
ATOM 2895 O O . ALA A 1 384 ? 1.808 -10.458 -12.644 1.00 98.25 384 ALA A O 1
ATOM 2896 N N . ILE A 1 385 ? 0.498 -11.140 -14.332 1.00 97.88 385 ILE A N 1
ATOM 2897 C CA . ILE A 1 385 ? -0.180 -9.858 -14.543 1.00 97.88 385 ILE A CA 1
ATOM 2898 C C . ILE A 1 385 ? -1.648 -10.027 -14.156 1.00 97.88 385 ILE A C 1
ATOM 2900 O O . ILE A 1 385 ? -2.382 -10.777 -14.796 1.00 97.88 385 ILE A O 1
ATOM 2904 N N . HIS A 1 386 ? -2.081 -9.332 -13.108 1.00 97.62 386 HIS A N 1
ATOM 2905 C CA . HIS A 1 386 ? -3.461 -9.350 -12.640 1.00 97.62 386 HIS A CA 1
ATOM 2906 C C . HIS A 1 386 ? -4.259 -8.198 -13.247 1.00 97.62 386 HIS A C 1
ATOM 2908 O O . HIS A 1 386 ? -3.938 -7.027 -13.039 1.00 97.62 386 HIS A O 1
ATOM 2914 N N . LEU A 1 387 ? -5.318 -8.542 -13.968 1.00 96.62 387 LEU A N 1
ATOM 2915 C CA . LEU A 1 387 ? -6.276 -7.642 -14.590 1.00 96.62 387 LEU A CA 1
ATOM 2916 C C . LEU A 1 387 ? -7.346 -7.268 -13.559 1.00 96.62 387 LEU A C 1
ATOM 2918 O O . LEU A 1 387 ? -8.185 -8.098 -13.208 1.00 96.62 387 LEU A O 1
ATOM 2922 N N . THR A 1 388 ? -7.321 -6.031 -13.057 1.00 94.31 388 THR A N 1
ATOM 2923 C CA . THR A 1 388 ? -8.137 -5.654 -11.890 1.00 94.31 388 THR A CA 1
ATOM 2924 C C . THR A 1 388 ? -9.628 -5.525 -12.191 1.00 94.31 388 THR A C 1
ATOM 2926 O O . THR A 1 388 ? -10.434 -5.657 -11.278 1.00 94.31 388 THR A O 1
ATOM 2929 N N . GLU A 1 389 ? -10.010 -5.229 -13.438 1.00 93.19 389 GLU A N 1
ATOM 2930 C CA . GLU A 1 389 ? -11.426 -5.047 -13.793 1.00 93.19 389 GLU A CA 1
ATOM 2931 C C . GLU A 1 389 ? -12.118 -6.400 -14.002 1.00 93.19 389 GLU A C 1
ATOM 2933 O O . GLU A 1 389 ? -13.240 -6.595 -13.540 1.00 93.19 389 GLU A O 1
ATOM 2938 N N . ASP A 1 390 ? -11.423 -7.351 -14.630 1.00 92.94 390 ASP A N 1
ATOM 2939 C CA . ASP A 1 390 ? -11.954 -8.693 -14.895 1.00 92.94 390 ASP A CA 1
ATOM 2940 C C . ASP A 1 390 ? -11.628 -9.724 -13.800 1.00 92.94 390 ASP A C 1
ATOM 2942 O O . ASP A 1 390 ? -12.061 -10.873 -13.898 1.00 92.94 390 ASP A O 1
ATOM 2946 N N . CYS A 1 391 ? -10.829 -9.356 -12.792 1.00 94.62 391 CYS A N 1
ATOM 2947 C CA . CYS A 1 391 ? -10.296 -10.257 -11.761 1.00 94.62 391 CYS A CA 1
ATOM 2948 C C . CYS A 1 391 ? -9.597 -11.505 -12.338 1.00 94.62 391 CYS A C 1
ATOM 2950 O O . CYS A 1 391 ? -9.676 -12.594 -11.768 1.00 94.62 391 CYS A O 1
ATOM 2952 N N . ARG A 1 392 ? -8.923 -11.365 -13.484 1.00 95.25 392 ARG A N 1
ATOM 2953 C CA . ARG A 1 392 ? -8.213 -12.460 -14.167 1.00 95.25 392 ARG A CA 1
ATOM 2954 C C . ARG A 1 392 ? -6.710 -12.282 -14.052 1.00 95.25 392 ARG A C 1
ATOM 2956 O O . ARG A 1 392 ? -6.223 -11.157 -14.056 1.00 95.25 392 ARG A O 1
ATOM 2963 N N . SER A 1 393 ? -5.975 -13.383 -14.017 1.00 97.12 393 SER A N 1
ATOM 2964 C CA . SER A 1 393 ? -4.515 -13.368 -13.950 1.00 97.12 393 SER A CA 1
ATOM 2965 C C . SER A 1 393 ? -3.932 -14.007 -15.206 1.00 97.12 393 SER A C 1
ATOM 2967 O O . SER A 1 393 ? -4.435 -15.018 -15.686 1.00 97.12 393 SER A O 1
ATOM 2969 N N . LEU A 1 394 ? -2.896 -13.382 -15.755 1.00 97.19 394 LEU A N 1
ATOM 2970 C CA . LEU A 1 394 ? -2.134 -13.863 -16.902 1.00 97.19 394 LEU A CA 1
ATOM 2971 C C . LEU A 1 394 ? -0.770 -14.317 -16.398 1.00 97.19 394 LEU A C 1
ATOM 2973 O O . LEU A 1 394 ? -0.018 -13.494 -15.871 1.00 97.19 394 LEU A O 1
ATOM 2977 N N . ILE A 1 395 ? -0.464 -15.604 -16.530 1.00 98.12 395 ILE A N 1
ATOM 2978 C CA . ILE A 1 395 ? 0.763 -16.186 -15.988 1.00 98.12 395 ILE A CA 1
ATOM 2979 C C . ILE A 1 395 ? 1.780 -16.366 -17.110 1.00 98.12 395 ILE A C 1
ATOM 2981 O O . ILE A 1 395 ? 1.548 -17.070 -18.086 1.00 98.12 395 ILE A O 1
ATOM 2985 N N . TYR A 1 396 ? 2.916 -15.703 -16.966 1.00 98.25 396 TYR A N 1
ATOM 2986 C CA . TYR A 1 396 ? 4.061 -15.790 -17.850 1.00 98.25 396 TYR A CA 1
ATOM 2987 C C . TYR A 1 396 ? 5.125 -16.686 -17.222 1.00 98.25 396 TYR A C 1
ATOM 2989 O O . TYR A 1 396 ? 5.522 -16.505 -16.066 1.00 98.25 396 TYR A O 1
ATOM 2997 N N . VAL A 1 397 ? 5.607 -17.635 -18.014 1.00 98.38 397 VAL A N 1
ATOM 2998 C CA . VAL A 1 397 ? 6.590 -18.644 -17.620 1.00 98.38 397 VAL A CA 1
ATOM 2999 C C . VAL A 1 397 ? 7.856 -18.427 -18.459 1.00 98.38 397 VAL A C 1
ATOM 3001 O O . VAL A 1 397 ? 7.749 -18.092 -19.646 1.00 98.38 397 VAL A O 1
ATOM 3004 N N . PRO A 1 398 ? 9.068 -18.546 -17.885 1.00 98.06 398 PRO A N 1
ATOM 3005 C CA . PRO A 1 398 ? 10.292 -18.497 -18.678 1.00 98.06 398 PRO A CA 1
ATOM 3006 C C . PRO A 1 398 ? 10.339 -19.681 -19.653 1.00 98.06 398 PRO A C 1
ATOM 3008 O O . PRO A 1 398 ? 9.827 -20.757 -19.352 1.00 98.06 398 PRO A O 1
ATOM 3011 N N . GLU A 1 399 ? 10.991 -19.520 -20.808 1.00 97.19 399 GLU A N 1
ATOM 3012 C CA . GLU A 1 399 ? 11.175 -20.619 -21.778 1.00 97.19 399 GLU A CA 1
ATOM 3013 C C . GLU A 1 399 ? 11.795 -21.870 -21.128 1.00 97.19 399 GLU A C 1
ATOM 3015 O O . GLU A 1 399 ? 11.451 -23.003 -21.466 1.00 97.19 399 GLU A O 1
ATOM 3020 N N . ARG A 1 400 ? 12.695 -21.665 -20.159 1.00 97.06 400 ARG A N 1
ATOM 3021 C CA . ARG A 1 400 ? 13.281 -22.727 -19.340 1.00 97.06 400 ARG A CA 1
ATOM 3022 C C . ARG A 1 400 ? 13.269 -22.307 -17.879 1.00 97.06 400 ARG A C 1
ATOM 3024 O O . ARG A 1 400 ? 13.845 -21.279 -17.531 1.00 97.06 400 ARG A O 1
ATOM 3031 N N . GLN A 1 401 ? 12.647 -23.120 -17.029 1.00 97.56 401 GLN A N 1
ATOM 3032 C CA . GLN A 1 401 ? 12.735 -22.938 -15.581 1.00 97.56 401 GLN A CA 1
ATOM 3033 C C . GLN A 1 401 ? 14.179 -23.156 -15.101 1.00 97.56 401 GLN A C 1
ATOM 3035 O O . GLN A 1 401 ? 14.909 -23.972 -15.680 1.00 97.56 401 GLN A O 1
ATOM 3040 N N . PRO A 1 402 ? 14.614 -22.437 -14.057 1.00 97.19 402 PRO A N 1
ATOM 3041 C CA . PRO A 1 402 ? 15.983 -22.514 -13.597 1.00 97.19 402 PRO A CA 1
ATOM 3042 C C . PRO A 1 402 ? 16.269 -23.864 -12.937 1.00 97.19 402 PRO A C 1
ATOM 3044 O O . PRO A 1 402 ? 15.470 -24.401 -12.174 1.00 97.19 402 PRO A O 1
ATOM 3047 N N . VAL A 1 403 ? 17.436 -24.427 -13.245 1.00 96.12 403 VAL A N 1
ATOM 3048 C CA . VAL A 1 403 ? 17.858 -25.742 -12.731 1.00 96.12 403 VAL A CA 1
ATOM 3049 C C . VAL A 1 403 ? 18.675 -25.598 -11.444 1.00 96.12 403 VAL A C 1
ATOM 3051 O O . VAL A 1 403 ? 18.700 -26.504 -10.612 1.00 96.12 403 VAL A O 1
ATOM 3054 N N . ASP A 1 404 ? 19.329 -24.453 -11.267 1.00 96.12 404 ASP A N 1
ATOM 3055 C CA . ASP A 1 404 ? 20.245 -24.149 -10.176 1.00 96.12 404 ASP A CA 1
ATOM 3056 C C . ASP A 1 404 ? 20.043 -22.721 -9.635 1.00 96.12 404 ASP A C 1
ATOM 3058 O O . ASP A 1 404 ? 19.241 -21.933 -10.143 1.00 96.12 404 ASP A O 1
ATOM 3062 N N . ALA A 1 405 ? 20.771 -22.379 -8.568 1.00 94.88 405 ALA A N 1
ATOM 3063 C CA . ALA A 1 405 ? 20.656 -21.075 -7.914 1.00 94.88 405 ALA A CA 1
ATOM 3064 C C . ALA A 1 405 ? 21.057 -19.909 -8.837 1.00 94.88 405 ALA A C 1
ATOM 3066 O O . ALA A 1 405 ? 20.379 -18.885 -8.854 1.00 94.88 405 ALA A O 1
ATOM 3067 N N . GLN A 1 406 ? 22.107 -20.076 -9.647 1.00 94.75 406 GLN A N 1
ATOM 3068 C CA . GLN A 1 406 ? 22.556 -19.040 -10.582 1.00 94.75 406 GLN A CA 1
ATOM 3069 C C . GLN A 1 406 ? 21.569 -18.850 -11.743 1.00 94.75 406 GLN A C 1
ATOM 3071 O O . GLN A 1 406 ? 21.360 -17.735 -12.220 1.00 94.75 406 GLN A O 1
ATOM 3076 N N . GLY A 1 407 ? 20.964 -19.931 -12.237 1.00 96.00 407 GLY A N 1
ATOM 3077 C CA . GLY A 1 407 ? 19.873 -19.864 -13.200 1.00 96.00 407 GLY A CA 1
ATOM 3078 C C . GLY A 1 407 ? 18.651 -19.166 -12.612 1.00 96.00 407 GLY A C 1
ATOM 3079 O O . GLY A 1 407 ? 18.010 -18.387 -13.313 1.00 96.00 407 GLY A O 1
ATOM 3080 N N . TYR A 1 408 ? 18.350 -19.402 -11.331 1.00 97.50 408 TYR A N 1
ATOM 3081 C CA . TYR A 1 408 ? 17.233 -18.757 -10.642 1.00 97.50 408 TYR A CA 1
ATOM 3082 C C . TYR A 1 408 ? 17.411 -17.242 -10.580 1.00 97.50 408 TYR A C 1
ATOM 3084 O O . TYR A 1 408 ? 16.505 -16.520 -10.985 1.00 97.50 408 TYR A O 1
ATOM 3092 N N . GLU A 1 409 ? 18.586 -16.765 -10.166 1.00 96.69 409 GLU A N 1
ATOM 3093 C CA . GLU A 1 409 ? 18.894 -15.329 -10.135 1.00 96.69 409 GLU A CA 1
ATOM 3094 C C . GLU A 1 409 ? 18.789 -14.696 -11.530 1.00 96.69 409 GLU A C 1
ATOM 3096 O O . GLU A 1 409 ? 18.077 -13.709 -11.694 1.00 96.69 409 GLU A O 1
ATOM 3101 N N . ARG A 1 410 ? 19.374 -15.324 -12.561 1.00 95.94 410 ARG A N 1
ATOM 3102 C CA . ARG A 1 410 ? 19.271 -14.844 -13.954 1.00 95.94 410 ARG A CA 1
ATOM 3103 C C . ARG A 1 410 ? 17.833 -14.803 -14.471 1.00 95.94 410 ARG A C 1
ATOM 3105 O O . ARG A 1 410 ? 17.437 -13.861 -15.152 1.00 95.94 410 ARG A O 1
ATOM 3112 N N . THR A 1 411 ? 17.037 -15.822 -14.153 1.00 97.56 411 THR A N 1
ATOM 3113 C CA . THR A 1 411 ? 15.622 -15.889 -14.549 1.00 97.56 411 THR A CA 1
ATOM 3114 C C . THR A 1 411 ? 14.808 -14.815 -13.833 1.00 97.56 411 THR A C 1
ATOM 3116 O O . THR A 1 411 ? 13.967 -14.165 -14.451 1.00 97.56 411 THR A O 1
ATOM 3119 N N . LEU A 1 412 ? 15.086 -14.586 -12.548 1.00 97.81 412 LEU A N 1
ATOM 3120 C CA . LEU A 1 412 ? 14.449 -13.542 -11.755 1.00 97.81 412 LEU A CA 1
ATOM 3121 C C . LEU A 1 412 ? 14.787 -12.142 -12.291 1.00 97.81 412 LEU A C 1
ATOM 3123 O O . LEU A 1 412 ? 13.887 -11.322 -12.455 1.00 97.81 412 LEU A O 1
ATOM 3127 N N . GLU A 1 413 ? 16.052 -11.879 -12.625 1.00 97.06 413 GLU A N 1
ATOM 3128 C CA . GLU A 1 413 ? 16.484 -10.633 -13.273 1.00 97.06 413 GLU A CA 1
ATOM 3129 C C . GLU A 1 413 ? 15.807 -10.433 -14.634 1.00 97.06 413 GLU A C 1
ATOM 3131 O O . GLU A 1 413 ? 15.323 -9.339 -14.925 1.00 97.06 413 GLU A O 1
ATOM 3136 N N . GLY A 1 414 ? 15.688 -11.496 -15.434 1.00 97.38 414 GLY A N 1
ATOM 3137 C CA . GLY A 1 414 ? 14.945 -11.471 -16.694 1.00 97.38 414 GLY A CA 1
ATOM 3138 C C . GLY A 1 414 ? 13.466 -11.118 -16.507 1.00 97.38 414 GLY A C 1
ATOM 3139 O O . GLY A 1 414 ? 12.933 -10.292 -17.248 1.00 97.38 414 GLY A O 1
ATOM 3140 N N . ALA A 1 415 ? 12.811 -11.680 -15.485 1.00 98.12 415 ALA A N 1
ATOM 3141 C CA . ALA A 1 415 ? 11.422 -11.357 -15.157 1.00 98.12 415 ALA A CA 1
ATOM 3142 C C . ALA A 1 415 ? 11.263 -9.882 -14.749 1.00 98.12 415 ALA A C 1
ATOM 3144 O O . ALA A 1 415 ? 10.312 -9.218 -15.166 1.00 98.12 415 ALA A O 1
ATOM 3145 N N . ILE A 1 416 ? 12.210 -9.354 -13.963 1.00 97.38 416 ILE A N 1
ATOM 3146 C CA . ILE A 1 416 ? 12.236 -7.942 -13.556 1.00 97.38 416 ILE A CA 1
ATOM 3147 C C . ILE A 1 416 ? 12.411 -7.042 -14.781 1.00 97.38 416 ILE A C 1
ATOM 3149 O O . ILE A 1 416 ? 11.644 -6.097 -14.947 1.00 97.38 416 ILE A O 1
ATOM 3153 N N . ALA A 1 417 ? 13.364 -7.354 -15.661 1.00 96.75 417 ALA A N 1
ATOM 3154 C CA . ALA A 1 417 ? 13.599 -6.593 -16.885 1.00 96.75 417 ALA A CA 1
ATOM 3155 C C . ALA A 1 417 ? 12.370 -6.601 -17.810 1.00 96.75 417 ALA A C 1
ATOM 3157 O O . ALA A 1 417 ? 11.998 -5.563 -18.356 1.00 96.75 417 ALA A O 1
ATOM 3158 N N . PHE A 1 418 ? 11.692 -7.744 -17.948 1.00 96.62 418 PHE A N 1
ATOM 3159 C CA . PHE A 1 418 ? 10.450 -7.848 -18.718 1.00 96.62 418 PHE A CA 1
ATOM 3160 C C . PHE A 1 418 ? 9.343 -6.943 -18.150 1.00 96.62 418 PHE A C 1
ATOM 3162 O O . PHE A 1 418 ? 8.656 -6.236 -18.897 1.00 96.62 418 PHE A O 1
ATOM 3169 N N . ALA A 1 419 ? 9.168 -6.945 -16.826 1.00 97.38 419 ALA A N 1
ATOM 3170 C CA . ALA A 1 419 ? 8.179 -6.109 -16.153 1.00 97.38 419 ALA A CA 1
ATOM 3171 C C . ALA A 1 419 ? 8.507 -4.608 -16.276 1.00 97.38 419 ALA A C 1
ATOM 3173 O O . ALA A 1 419 ? 7.606 -3.814 -16.549 1.00 97.38 419 ALA A O 1
ATOM 3174 N N . ASP A 1 420 ? 9.783 -4.233 -16.154 1.00 96.56 420 ASP A N 1
ATOM 3175 C CA . ASP A 1 420 ? 10.257 -2.849 -16.286 1.00 96.56 420 ASP A CA 1
ATOM 3176 C C . ASP A 1 420 ? 10.036 -2.304 -17.705 1.00 96.56 420 ASP A C 1
ATOM 3178 O O . ASP A 1 420 ? 9.452 -1.236 -17.887 1.00 96.56 420 ASP A O 1
ATOM 3182 N N . VAL A 1 421 ? 10.361 -3.094 -18.737 1.00 95.81 421 VAL A N 1
ATOM 3183 C CA . VAL A 1 421 ? 10.064 -2.751 -20.144 1.00 95.81 421 VAL A CA 1
ATOM 3184 C C . VAL A 1 421 ? 8.560 -2.586 -20.381 1.00 95.81 421 VAL A C 1
ATOM 3186 O O . VAL A 1 421 ? 8.144 -1.755 -21.191 1.00 95.81 421 VAL A O 1
ATOM 3189 N N . SER A 1 422 ? 7.735 -3.339 -19.652 1.00 95.56 422 SER A N 1
ATOM 3190 C CA . SER A 1 422 ? 6.275 -3.209 -19.695 1.00 95.56 422 SER A CA 1
ATOM 3191 C C . SER A 1 422 ? 5.752 -1.981 -18.930 1.00 95.56 422 SER A C 1
ATOM 3193 O O . SER A 1 422 ? 4.578 -1.645 -19.066 1.00 95.56 422 SER A O 1
ATOM 3195 N N . GLY A 1 423 ? 6.601 -1.286 -18.164 1.00 96.44 423 GLY A N 1
ATOM 3196 C CA . GLY A 1 423 ? 6.273 -0.075 -17.405 1.00 96.44 423 GLY A CA 1
ATOM 3197 C C . GLY A 1 423 ? 5.913 -0.309 -15.935 1.00 96.44 423 GLY A C 1
ATOM 3198 O O . GLY A 1 423 ? 5.415 0.610 -15.274 1.00 96.44 423 GLY A O 1
ATOM 3199 N N . PHE A 1 424 ? 6.127 -1.515 -15.407 1.00 97.69 424 PHE A N 1
ATOM 3200 C CA . PHE A 1 424 ? 5.914 -1.806 -13.992 1.00 97.69 424 PHE A CA 1
ATOM 3201 C C . PHE A 1 424 ? 7.142 -1.456 -13.157 1.00 97.69 424 PHE A C 1
ATOM 3203 O O . PHE A 1 424 ? 8.264 -1.822 -13.485 1.00 97.69 424 PHE A O 1
ATOM 3210 N N . ILE A 1 425 ? 6.904 -0.827 -12.012 1.00 96.00 425 ILE A N 1
ATOM 3211 C CA . ILE A 1 425 ? 7.907 -0.575 -10.983 1.00 96.00 425 ILE A CA 1
ATOM 3212 C C . ILE A 1 425 ? 7.663 -1.586 -9.871 1.00 96.00 425 ILE A C 1
ATOM 3214 O O . ILE A 1 425 ? 6.664 -1.503 -9.154 1.00 96.00 425 ILE A O 1
ATOM 3218 N N . LEU A 1 426 ? 8.563 -2.557 -9.746 1.00 97.25 426 LEU A N 1
ATOM 3219 C CA . LEU A 1 426 ? 8.436 -3.648 -8.786 1.00 97.25 426 LEU A CA 1
ATOM 3220 C C . LEU A 1 426 ? 9.137 -3.326 -7.465 1.00 97.25 426 LEU A C 1
ATOM 3222 O O . LEU A 1 426 ? 10.235 -2.771 -7.452 1.00 97.25 426 LEU A O 1
ATOM 3226 N N . ASN A 1 427 ? 8.528 -3.743 -6.360 1.00 96.31 427 ASN A N 1
ATOM 3227 C CA . ASN A 1 427 ? 9.120 -3.719 -5.031 1.00 96.31 427 ASN A CA 1
ATOM 3228 C C . ASN A 1 427 ? 9.215 -5.140 -4.466 1.00 96.31 427 ASN A C 1
ATOM 3230 O O . ASN A 1 427 ? 8.360 -5.978 -4.746 1.00 96.31 427 ASN A O 1
ATOM 3234 N N . LEU A 1 428 ? 10.256 -5.408 -3.678 1.00 96.88 428 LEU A N 1
ATOM 3235 C CA . LEU A 1 428 ? 10.404 -6.678 -2.971 1.00 96.88 428 LEU A CA 1
ATOM 3236 C C . LEU A 1 428 ? 9.501 -6.680 -1.736 1.00 96.88 428 LEU A C 1
ATOM 3238 O O . LEU A 1 428 ? 9.605 -5.791 -0.891 1.00 96.88 428 LEU A O 1
ATOM 3242 N N . GLU A 1 429 ? 8.643 -7.689 -1.621 1.00 96.81 429 GLU A N 1
ATOM 3243 C CA . GLU A 1 429 ? 7.778 -7.867 -0.460 1.00 96.81 429 GLU A CA 1
ATOM 3244 C C . GLU A 1 429 ? 8.520 -8.653 0.629 1.00 96.81 429 GLU A C 1
ATOM 3246 O O . GLU A 1 429 ? 8.953 -9.787 0.396 1.00 96.81 429 GLU A O 1
ATOM 3251 N N . PRO A 1 430 ? 8.673 -8.099 1.844 1.00 93.81 430 PRO A N 1
ATOM 3252 C CA . PRO A 1 430 ? 9.306 -8.812 2.941 1.00 93.81 430 PRO A CA 1
ATOM 3253 C C . PRO A 1 430 ? 8.354 -9.898 3.450 1.00 93.81 430 PRO A C 1
ATOM 3255 O O . PRO A 1 430 ? 7.489 -9.636 4.281 1.00 93.81 430 PRO A O 1
ATOM 3258 N N . LEU A 1 431 ? 8.531 -11.133 2.976 1.00 92.19 431 LEU A N 1
ATOM 3259 C CA . LEU A 1 431 ? 7.665 -12.266 3.332 1.00 92.19 431 LEU A CA 1
ATOM 3260 C C . LEU A 1 431 ? 7.598 -12.525 4.849 1.00 92.19 431 LEU A C 1
ATOM 3262 O O . LEU A 1 431 ? 6.588 -13.015 5.347 1.00 92.19 431 LEU A O 1
ATOM 3266 N N . GLY A 1 432 ? 8.637 -12.150 5.599 1.00 86.00 432 GLY A N 1
ATOM 3267 C CA . GLY A 1 432 ? 8.721 -12.380 7.040 1.00 86.00 432 GLY A CA 1
ATOM 3268 C C . GLY A 1 432 ? 8.891 -13.865 7.396 1.00 86.00 432 GLY A C 1
ATOM 3269 O O . GLY A 1 432 ? 8.622 -14.765 6.601 1.00 86.00 432 GLY A O 1
ATOM 3270 N N . GLY A 1 433 ? 9.371 -14.137 8.611 1.00 83.06 433 GLY A N 1
ATOM 3271 C CA . GLY A 1 433 ? 9.584 -15.513 9.084 1.00 83.06 433 GLY A CA 1
ATOM 3272 C C . GLY A 1 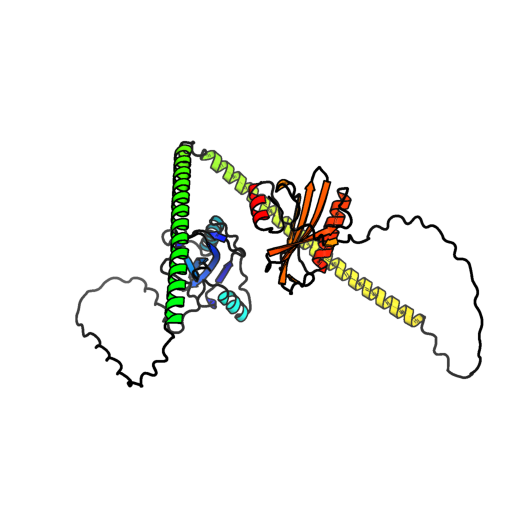433 ? 8.315 -16.222 9.575 1.00 83.06 433 GLY A C 1
ATOM 3273 O O . GLY A 1 433 ? 8.305 -17.441 9.681 1.00 83.06 433 GLY A O 1
ATOM 3274 N N . GLY A 1 434 ? 7.247 -15.481 9.892 1.00 86.31 434 GLY A N 1
ATOM 3275 C CA . GLY A 1 434 ? 6.036 -16.029 10.514 1.00 86.31 434 GLY A CA 1
ATOM 3276 C C . GLY A 1 434 ? 4.899 -16.302 9.527 1.00 86.31 434 GLY A C 1
ATOM 3277 O O . GLY A 1 434 ? 4.601 -15.468 8.671 1.00 86.31 434 GLY A O 1
ATOM 3278 N N . SER A 1 435 ? 4.193 -17.422 9.708 1.00 88.00 435 SER A N 1
ATOM 3279 C CA . SER A 1 435 ? 3.041 -17.826 8.880 1.00 88.00 435 SER A CA 1
ATOM 3280 C C . SER A 1 435 ? 1.919 -16.779 8.842 1.00 88.00 435 SER A C 1
ATOM 3282 O O . SER A 1 435 ? 1.346 -16.525 7.786 1.00 88.00 435 SER A O 1
ATOM 3284 N N . VAL A 1 436 ? 1.647 -16.103 9.964 1.00 84.38 436 VAL A N 1
ATOM 3285 C CA . VAL A 1 436 ? 0.608 -15.059 10.062 1.00 84.38 436 VAL A CA 1
ATOM 3286 C C . VAL A 1 436 ? 0.967 -13.813 9.248 1.00 84.38 436 VAL A C 1
ATOM 3288 O O . VAL A 1 436 ? 0.103 -13.227 8.598 1.00 84.38 436 VAL A O 1
ATOM 3291 N N . ALA A 1 437 ? 2.237 -13.396 9.268 1.00 86.31 437 ALA A N 1
ATOM 3292 C CA . ALA A 1 437 ? 2.697 -12.252 8.482 1.00 86.31 437 ALA A CA 1
ATOM 3293 C C . ALA A 1 437 ? 2.608 -12.557 6.980 1.00 86.31 437 ALA A C 1
ATOM 3295 O O . ALA A 1 437 ? 2.076 -11.748 6.220 1.00 86.31 437 ALA A O 1
ATOM 3296 N N . ARG A 1 438 ? 3.027 -13.767 6.587 1.00 93.06 438 ARG A N 1
ATOM 3297 C CA . ARG A 1 438 ? 2.912 -14.282 5.217 1.00 93.06 438 ARG A CA 1
ATOM 3298 C C . ARG A 1 438 ? 1.464 -14.322 4.740 1.00 93.06 438 ARG A C 1
ATOM 3300 O O . ARG A 1 438 ? 1.179 -13.808 3.666 1.00 93.06 438 ARG A O 1
ATOM 3307 N N . ALA A 1 439 ? 0.543 -14.845 5.553 1.00 90.19 439 ALA A N 1
ATOM 3308 C CA . ALA A 1 439 ? -0.881 -14.898 5.215 1.00 90.19 439 ALA A CA 1
ATOM 3309 C C . ALA A 1 439 ? -1.441 -13.508 4.863 1.00 90.19 439 ALA A C 1
ATOM 3311 O O . ALA A 1 439 ? -2.058 -13.341 3.820 1.00 90.19 439 ALA A O 1
ATOM 3312 N N . ARG A 1 440 ? -1.114 -12.471 5.649 1.00 90.06 440 ARG A N 1
ATOM 3313 C CA . ARG A 1 440 ? -1.548 -11.087 5.367 1.00 90.06 440 ARG A CA 1
ATOM 3314 C C . ARG A 1 440 ? -0.965 -10.504 4.079 1.00 90.06 440 ARG A C 1
ATOM 3316 O O . ARG A 1 440 ? -1.551 -9.597 3.488 1.00 90.06 440 ARG A O 1
ATOM 3323 N N . ILE A 1 441 ? 0.235 -10.926 3.685 1.00 93.81 441 ILE A N 1
ATOM 3324 C CA . ILE A 1 441 ? 0.830 -10.522 2.407 1.00 93.81 441 ILE A CA 1
ATOM 3325 C C . ILE A 1 441 ? 0.098 -11.242 1.276 1.00 93.81 441 ILE A C 1
ATOM 3327 O O . ILE A 1 441 ? -0.347 -10.589 0.340 1.00 93.81 441 ILE A O 1
ATOM 3331 N N . PHE A 1 442 ? -0.105 -12.551 1.397 1.00 94.38 442 PHE A N 1
ATOM 3332 C CA . PHE A 1 442 ? -0.722 -13.361 0.351 1.00 94.38 442 PHE A CA 1
ATOM 3333 C C . PHE A 1 442 ? -2.218 -13.094 0.154 1.00 94.38 442 PHE A C 1
ATOM 3335 O O . PHE A 1 442 ? -2.666 -13.116 -0.987 1.00 94.38 442 PHE A O 1
ATOM 3342 N N . ASP A 1 443 ? -2.948 -12.673 1.190 1.00 92.94 443 ASP A N 1
ATOM 3343 C CA . ASP A 1 443 ? -4.322 -12.155 1.067 1.00 92.94 443 ASP A CA 1
ATOM 3344 C C . ASP A 1 443 ? -4.423 -10.948 0.110 1.00 92.94 443 ASP A C 1
ATOM 3346 O O . ASP A 1 443 ? -5.492 -10.645 -0.418 1.00 92.94 443 ASP A O 1
ATOM 3350 N N . ARG A 1 444 ? -3.310 -10.235 -0.121 1.00 93.94 444 ARG A N 1
ATOM 3351 C CA . ARG A 1 444 ? -3.224 -9.075 -1.025 1.00 93.94 444 ARG A CA 1
ATOM 3352 C C . ARG A 1 444 ? -2.710 -9.432 -2.423 1.00 93.94 444 ARG A C 1
ATOM 3354 O O . ARG A 1 444 ? -2.629 -8.550 -3.278 1.00 93.94 444 ARG A O 1
ATOM 3361 N N . VAL A 1 445 ? -2.356 -10.694 -2.664 1.00 96.56 445 VAL A N 1
ATOM 3362 C CA . VAL A 1 445 ? -1.765 -11.170 -3.920 1.00 96.56 445 VAL A CA 1
ATOM 3363 C C . VAL A 1 445 ? -2.758 -12.115 -4.607 1.00 96.56 445 VAL A C 1
ATOM 3365 O O . VAL A 1 445 ? -2.699 -13.328 -4.412 1.00 96.56 445 VAL A O 1
ATOM 3368 N N . PRO A 1 446 ? -3.667 -11.591 -5.451 1.00 96.12 446 PRO A N 1
ATOM 3369 C CA . PRO A 1 446 ? -4.766 -12.369 -6.036 1.00 96.12 446 PRO A CA 1
ATOM 3370 C C . PRO A 1 446 ? -4.314 -13.407 -7.077 1.00 96.12 446 PRO A C 1
ATOM 3372 O O . PRO A 1 446 ? -5.139 -14.127 -7.631 1.00 96.12 446 PRO A O 1
ATOM 3375 N N . VAL A 1 447 ? -3.017 -13.459 -7.392 1.00 96.75 447 VAL A N 1
ATOM 3376 C CA . VAL A 1 447 ? -2.450 -14.349 -8.415 1.00 96.75 447 VAL A CA 1
ATOM 3377 C C . VAL A 1 447 ? -1.984 -15.697 -7.862 1.00 96.75 447 VAL A C 1
ATOM 3379 O O . VAL A 1 447 ? -1.586 -16.551 -8.649 1.00 96.75 447 VAL A O 1
ATOM 3382 N N . LEU A 1 448 ? -1.987 -15.895 -6.540 1.00 96.12 448 LEU A N 1
ATOM 3383 C CA . LEU A 1 448 ? -1.531 -17.139 -5.919 1.00 96.12 448 LEU A CA 1
ATOM 3384 C C . LEU A 1 448 ? -2.668 -18.163 -5.864 1.00 96.12 448 LEU A C 1
ATOM 3386 O O . LEU A 1 448 ? -3.742 -17.876 -5.340 1.00 96.12 448 LEU A O 1
ATOM 3390 N N . GLY A 1 449 ? -2.419 -19.370 -6.375 1.00 87.88 449 GLY A N 1
ATOM 3391 C CA . GLY A 1 449 ? -3.372 -20.482 -6.372 1.00 87.88 449 GLY A CA 1
ATOM 3392 C C . GLY A 1 449 ? -3.386 -21.257 -5.056 1.00 87.88 449 GLY A C 1
ATOM 3393 O O . GLY A 1 449 ? -3.313 -22.481 -5.084 1.00 87.88 449 GLY A O 1
ATOM 3394 N N . LEU A 1 450 ? -3.428 -20.558 -3.917 1.00 84.88 450 LEU A N 1
ATOM 3395 C CA . LEU A 1 450 ? -3.514 -21.193 -2.601 1.00 84.88 450 LEU A CA 1
ATOM 3396 C C . LEU A 1 450 ? -4.915 -21.804 -2.447 1.00 84.88 450 LEU A C 1
ATOM 3398 O O . LEU A 1 450 ? -5.898 -21.074 -2.308 1.00 84.88 450 LEU A O 1
ATOM 3402 N N . HIS A 1 451 ? -4.994 -23.131 -2.534 1.00 61.62 451 HIS A N 1
ATOM 3403 C CA . HIS A 1 451 ? -6.227 -23.911 -2.392 1.00 61.62 451 HIS A CA 1
ATOM 3404 C C . HIS A 1 451 ? -6.389 -24.513 -1.001 1.00 61.62 451 HIS A C 1
ATOM 3406 O O . HIS A 1 451 ? -5.367 -24.929 -0.410 1.00 61.62 451 HIS A O 1
#

Foldseek 3Di:
DWDWPPVAQAAAAALVFWPWKKWFPDWDQDQPPNRHTATKTWMWTWGQDPNATFIWIKIAGVVVRTITIIGDDPVPPDDHNVRNSVVSCVVVVVVVTDIDIDDCPDDSVVSVVVQVPDSRYDYHDVPPPPPPDDDPDDDDDDDDDDDDDDDDDDDDDDDDDDDDDDPPPDPPPVVVVVVVVVVVVVVVVVVVVVVVVVVVVVVVVVVVVVVVVVVVVVVPPDDDDVVVVVVVVVVVVVVVVVVVVVVVVVVVVVVVVVVVVVVVVVVVVVVVVVVVVVVVVVVVVPDDDPPDDDDDDDDDDDDDDDDDDDDPPPPPPPPPPDDQFDKDWDPVAFFDDDADLVQWPWKKKFPDWDFDDDDPDHTATKIKMWTWGADPNFTAIWIWIAGVVVRTITIIGTPDGAPDPVSNVSVSVSSVVVCVVVPTDMDIDPCDPDPVSVVVVVVVVSRHPHD

Organism: NCBI:txid2740186

Secondary structure (DSSP, 8-state):
-EEE-TT-SSEE--GGGEEEEEEESS-EEE-GGGPPPEEEEEEEEEEEETTEEEEEEEEEETTTTEEEEEEE-GGG----HHHHHHHHHHHHHHTT--EEEE---S-HHHHHHHHHH-TTEEPPPTT---PPPPPPP-------------PPPPPPPPPP------------HHHHHHHHHHHHHHHHHHHHHHHHHHHHHHHHHHHHHHHHHHHHHHTTSPPPPHHHHHHHHHHHHHHHHHHHHHHHHHHHHHHHHHHHHHHHHHHHHHHHHHHHHHHHHHHHHHSPP-------------------------------TTPPPPEEEETT-SSB--SSTTSEEEEEEESS-EEE--TTSPPEEEEEEEEEEEETTEEEEEEEEEETTTTEEEEEEESS--SSHHHHHHHHHHHHHHHHHTT--EEE----SSHHHHHHHHTT-TTB---

pLDDT: mean 84.94, std 17.98, range [34.38, 98.56]